Protein AF-0000000065851027 (afdb_homodimer)

Organism: Bacillus subtilis (strain 168) (NCBI:txid224308)

Sequence (606 aa):
MKRARIIYNPTSGREIFKKHLAQVLQKFEQAGYETSTHATTCAGDATHAAKEAALREFDLIIAAGGDGTINEVVNGLAPLDNRPTLGVIPVGTTNDFARALGIPREDILKAADTVINGVARPIDIGQVNGQYFINIAGGGRLTELTYDVPSKLKTMLGQLAYYLKGMEMLPSLRPTEVEIEYDGKLFQGEIMLFLVTLTNSVGGFEKLAPDSSLNDGMFDLMILKKANLAEFIRVATMALRGEHINDQHIIYTKANRVKVNVSEKMQLNLDGEYGGMLPGEFVNLYRHIHVVMPKEKAEQLDDMKRARIIYNPTSGREIFKKHLAQVLQKFEQAGYETSTHATTCAGDATHAAKEAALREFDLIIAAGGDGTINEVVNGLAPLDNRPTLGVIPVGTTNDFARALGIPREDILKAADTVINGVARPIDIGQVNGQYFINIAGGGRLTELTYDVPSKLKTMLGQLAYYLKGMEMLPSLRPTEVEIEYDGKLFQGEIMLFLVTLTNSVGGFEKLAPDSSLNDGMFDLMILKKANLAEFIRVATMALRGEHINDQHIIYTKANRVKVNVSEKMQLNLDGEYGGMLPGEFVNLYRHIHVVMPKEKAEQLDD

Secondary structure (DSSP, 8-state):
-EEEEEEE-TTGGGGHHHHHHHHHHHHHHHTTEEEEEEE--STTHHHHHHHHHHHTT-SEEEEEESHHHHHHHHHHHTT-SS--EEEEEE-SSS-HHHHHHT--SS-HHHHHHHHHHSEEEEEEEEEETTEEESSEEEEEEEEPPPTTS-HHHHHHHHHHHHHSTT-EEESS---EEEEEEETTEEEEEEEEEEEEESSS-BTTBSSSSTT--TTSS-EEEEEEE---HHHHHHHHHHHHTT-GGGSTTEEEEEESEEEEEESS--EEEETTEEEEES-EEEEEEEEEEEEEE-HHHHHHHH-/-EEEEEEE-TTGGGGHHHHHHHHHHHHHHHTTEEEEEEE--STTHHHHHHHHHHHTT-SEEEEEESHHHHHHHHHHHTT-SS--EEEEEE-SSS-HHHHHHT--SS-HHHHHHHHHHSEEEEEEEEEETTEEESSEEEEEEEEPPPTTS-HHHHHHHHHHHHHSTT-EEESS---EEEEEEETTEEEEEEEEEEEEESSS-BTTBSSSSTT--TTSS-EEEEEEE---HHHHHHHHHHHHTT-GGGSTTEEEEEESEEEEEESS--EEEETTEEEEES-EEEEEEEEEEEEEE-HHHHHHHH-

pLDDT: mean 91.32, std 9.29, range [58.31, 98.94]

Solvent-accessible surface area (backbone atoms only — not comparable to full-atom values): 30410 Å² total; per-residue (Å²): 122,52,35,32,38,38,40,28,45,58,70,33,53,82,31,48,59,50,76,42,41,53,60,52,52,47,54,41,39,76,73,49,33,50,46,29,68,43,68,49,85,55,91,64,37,42,16,54,51,36,33,51,41,35,75,69,62,36,53,31,41,31,35,31,18,26,51,62,48,42,43,29,30,46,54,24,36,66,84,45,90,71,61,45,39,34,28,59,31,47,38,36,86,72,32,32,64,40,55,63,42,59,42,54,65,89,36,62,68,58,11,49,46,32,48,73,68,34,40,72,44,56,25,38,36,36,35,40,84,92,40,60,32,67,37,35,34,33,38,42,49,41,59,51,75,65,89,90,52,60,68,69,55,53,49,50,50,48,38,42,44,59,35,30,31,62,45,44,69,28,81,58,84,64,59,42,53,34,38,38,36,40,75,90,40,75,47,75,47,47,25,28,34,38,38,41,25,36,36,26,32,51,62,75,36,63,35,77,33,78,81,46,44,54,56,74,40,42,27,42,36,36,34,35,36,57,58,54,70,69,54,44,52,51,45,54,56,28,34,79,71,47,56,29,69,76,38,92,51,37,49,63,48,71,29,40,40,39,36,40,38,55,83,57,93,41,42,26,20,37,53,40,32,75,60,52,62,59,58,43,49,38,37,44,38,57,48,66,46,37,36,40,22,31,59,72,47,50,54,60,71,74,103,122,52,35,32,39,37,40,30,46,57,70,33,54,83,31,48,59,50,77,42,40,55,60,53,50,48,54,41,40,75,72,49,31,50,44,28,68,45,69,47,86,55,91,63,37,42,16,53,52,35,32,51,41,34,74,68,61,35,53,31,39,30,34,32,18,25,52,61,48,42,46,30,29,46,55,25,37,67,82,46,89,71,60,44,39,34,28,59,32,44,39,35,87,72,32,33,64,40,54,62,43,59,41,53,66,89,37,64,68,59,11,48,47,31,50,74,68,33,40,72,44,54,24,38,37,37,35,41,86,93,41,61,33,66,37,35,35,34,37,43,48,42,58,50,75,66,88,89,53,60,67,68,56,52,49,50,51,48,39,42,43,60,34,30,31,64,43,44,69,28,80,60,83,64,58,42,55,35,40,38,36,40,75,92,40,76,47,76,47,48,26,29,32,39,37,41,24,34,35,27,33,51,62,75,36,62,37,78,33,79,81,48,43,54,55,74,41,44,26,42,35,38,36,35,35,55,59,56,71,70,55,43,52,51,44,55,57,28,33,78,72,48,56,30,69,76,38,90,50,36,47,64,49,72,30,42,41,39,34,39,39,56,82,58,94,39,43,26,20,38,51,41,32,76,61,51,62,57,57,43,51,37,36,44,40,57,48,67,46,37,36,40,22,30,60,72,46,48,55,61,70,72,104

Nearest PDB structures (foldseek):
  2qv7-assembly1_A  TM=9.391E-01  e=1.183E-43  unclassified
  2qvl-assembly1_A  TM=9.507E-01  e=3.042E-42  unclassified
  4wer-assembly1_A-2  TM=8.930E-01  e=8.848E-32  Enterococcus faecalis V583
  3t5p-assembly2_L  TM=8.588E-01  e=1.394E-31  Bacillus anthracis str. Sterne
  3t5p-assembly2_B  TM=8.533E-01  e=3.940E-31  Bacillus anthracis str. Sterne

InterPro domains:
  IPR001206 Diacylglycerol kinase, catalytic domain [PF00781] (4-128)
  IPR001206 Diacylglycerol kinase, catalytic domain [PS50146] (1-132)
  IPR001206 Diacylglycerol kinase, catalytic domain [SM00046] (3-131)
  IPR005218 Diacylglycerol/lipid kinase [TIGR00147] (1-295)
  IPR016064 NAD kinase/diacylglycerol kinase-like domain superfamily [SSF111331] (1-296)
  IPR017438 Inorganic polyphosphate/ATP-NAD kinase, N-terminal [G3DSA:3.40.50.10330] (6-125)
  IPR045540 YegS/DAGK, C-terminal domain [PF19279] (152-282)
  IPR050187 Lipid Phosphate Formation and Regulation [PTHR12358] (2-279)

Structure (mmCIF, N/CA/C/O backbone):
data_AF-0000000065851027-model_v1
#
loop_
_entity.id
_entity.type
_entity.pdbx_description
1 polymer 'Diacylglycerol kinase'
#
loop_
_atom_site.group_PDB
_atom_site.id
_atom_site.type_symbol
_atom_site.label_atom_id
_atom_site.label_alt_id
_atom_site.label_comp_id
_atom_site.label_asym_id
_atom_site.label_entity_id
_atom_site.label_seq_id
_atom_site.pdbx_PDB_ins_code
_atom_site.Cartn_x
_atom_site.Cartn_y
_atom_site.Cartn_z
_atom_site.occupancy
_atom_site.B_iso_or_equiv
_atom_site.auth_seq_id
_atom_site.auth_comp_id
_atom_site.auth_asym_id
_atom_site.auth_atom_id
_atom_site.pdbx_PDB_model_num
ATOM 1 N N . MET A 1 1 ? -6.75 -6.824 13.742 1 82.62 1 MET A N 1
ATOM 2 C CA . MET A 1 1 ? -6.941 -6.773 12.297 1 82.62 1 MET A CA 1
ATOM 3 C C . MET A 1 1 ? -6.129 -7.867 11.602 1 82.62 1 MET A C 1
ATOM 5 O O . MET A 1 1 ? -5.055 -8.242 12.078 1 82.62 1 MET A O 1
ATOM 9 N N . LYS A 1 2 ? -6.727 -8.594 10.633 1 95.69 2 LYS A N 1
ATOM 10 C CA . LYS A 1 2 ? -6 -9.547 9.797 1 95.69 2 LYS A CA 1
ATOM 11 C C . LYS A 1 2 ? -4.914 -8.852 8.984 1 95.69 2 LYS A C 1
ATOM 13 O O . LYS A 1 2 ? -5.102 -7.719 8.531 1 95.69 2 LYS A O 1
ATOM 18 N N . ARG A 1 3 ? -3.791 -9.508 8.906 1 97.75 3 ARG A N 1
ATOM 19 C CA . ARG A 1 3 ? -2.668 -8.938 8.172 1 97.75 3 ARG A CA 1
ATOM 20 C C . ARG A 1 3 ? -2.488 -9.625 6.824 1 97.75 3 ARG A C 1
ATOM 22 O O . ARG A 1 3 ? -2.426 -10.859 6.75 1 97.75 3 ARG A O 1
ATOM 29 N N . ALA A 1 4 ? -2.43 -8.797 5.797 1 98.75 4 ALA A N 1
ATOM 30 C CA . ALA A 1 4 ? -2.211 -9.297 4.441 1 98.75 4 ALA A CA 1
ATOM 31 C C . ALA A 1 4 ? -0.925 -8.727 3.848 1 98.75 4 ALA A C 1
ATOM 33 O O . ALA A 1 4 ? -0.511 -7.621 4.195 1 98.75 4 ALA A O 1
ATOM 34 N N . ARG A 1 5 ? -0.288 -9.5 2.998 1 98.88 5 ARG A N 1
ATOM 35 C CA . ARG A 1 5 ? 0.915 -9.078 2.285 1 98.88 5 ARG A CA 1
ATOM 36 C C . ARG A 1 5 ? 0.783 -9.344 0.789 1 98.88 5 ARG A C 1
ATOM 38 O O . ARG A 1 5 ? 0.63 -10.484 0.362 1 98.88 5 ARG A O 1
ATOM 45 N N . ILE A 1 6 ? 0.804 -8.266 0.034 1 98.88 6 ILE A N 1
ATOM 46 C CA . ILE A 1 6 ? 0.765 -8.391 -1.418 1 98.88 6 ILE A CA 1
ATOM 47 C C . ILE A 1 6 ? 2.188 -8.445 -1.971 1 98.88 6 ILE A C 1
ATOM 49 O O . ILE A 1 6 ? 2.959 -7.496 -1.803 1 98.88 6 ILE A O 1
ATOM 53 N N . ILE A 1 7 ? 2.514 -9.523 -2.562 1 98.88 7 ILE A N 1
ATOM 54 C CA . ILE A 1 7 ? 3.766 -9.68 -3.293 1 98.88 7 ILE A CA 1
ATOM 55 C C . ILE A 1 7 ? 3.5 -9.594 -4.797 1 98.88 7 ILE A C 1
ATOM 57 O O . ILE A 1 7 ? 2.797 -10.43 -5.359 1 98.88 7 ILE A O 1
ATOM 61 N N . TYR A 1 8 ? 4.047 -8.555 -5.43 1 98.56 8 TYR A N 1
ATOM 62 C CA . TYR A 1 8 ? 3.646 -8.352 -6.82 1 98.56 8 TYR A CA 1
ATOM 63 C C . TYR A 1 8 ? 4.859 -8.062 -7.699 1 98.56 8 TYR A C 1
ATOM 65 O O . TYR A 1 8 ? 5.859 -7.52 -7.227 1 98.56 8 TYR A O 1
ATOM 73 N N . ASN A 1 9 ? 4.781 -8.523 -8.891 1 96.94 9 ASN A N 1
ATOM 74 C CA . ASN A 1 9 ? 5.75 -8.195 -9.93 1 96.94 9 ASN A CA 1
ATOM 75 C C . ASN A 1 9 ? 5.418 -6.871 -10.609 1 96.94 9 ASN A C 1
ATOM 77 O O . ASN A 1 9 ? 4.469 -6.789 -11.391 1 96.94 9 ASN A O 1
ATOM 81 N N . PRO A 1 10 ? 6.266 -5.844 -10.398 1 95.56 10 PRO A N 1
ATOM 82 C CA . PRO A 1 10 ? 5.91 -4.504 -10.867 1 95.56 10 PRO A CA 1
ATOM 83 C C . PRO A 1 10 ? 5.969 -4.383 -12.391 1 95.56 10 PRO A C 1
ATOM 85 O O . PRO A 1 10 ? 5.434 -3.43 -12.961 1 95.56 10 PRO A O 1
ATOM 88 N N . THR A 1 11 ? 6.617 -5.301 -13.055 1 92.5 11 THR A N 1
ATOM 89 C CA . THR A 1 11 ? 6.777 -5.188 -14.5 1 92.5 11 THR A CA 1
ATOM 90 C C . THR A 1 11 ? 5.766 -6.07 -15.227 1 92.5 11 THR A C 1
ATOM 92 O O . THR A 1 11 ? 5.641 -6.004 -16.453 1 92.5 11 THR A O 1
ATOM 95 N N . SER A 1 12 ? 5.082 -6.816 -14.531 1 90 12 SER A N 1
ATOM 96 C CA . SER A 1 12 ? 4.113 -7.715 -15.148 1 90 12 SER A CA 1
ATOM 97 C C . SER A 1 12 ? 2.959 -6.941 -15.781 1 90 12 SER A C 1
ATOM 99 O O . SER A 1 12 ? 2.518 -5.926 -15.234 1 90 12 SER A O 1
ATOM 101 N N . GLY A 1 13 ? 2.506 -7.473 -16.953 1 87.44 13 GLY A N 1
ATOM 102 C CA . GLY A 1 13 ? 1.335 -6.91 -17.594 1 87.44 13 GLY A CA 1
ATOM 103 C C . GLY A 1 13 ? 1.462 -5.426 -17.875 1 87.44 13 GLY A C 1
ATOM 104 O O . GLY A 1 13 ? 0.548 -4.652 -17.578 1 87.44 13 GLY A O 1
ATOM 105 N N . ARG A 1 14 ? 2.553 -4.945 -18.312 1 88.38 14 ARG A N 1
ATOM 106 C CA . ARG A 1 14 ? 2.822 -3.551 -18.641 1 88.38 14 ARG A CA 1
ATOM 107 C C . ARG A 1 14 ? 2.605 -2.65 -17.438 1 88.38 14 ARG A C 1
ATOM 109 O O . ARG A 1 14 ? 1.941 -1.616 -17.531 1 88.38 14 ARG A O 1
ATOM 116 N N . GLU A 1 15 ? 2.906 -3.143 -16.234 1 89.88 15 GLU A N 1
ATOM 117 C CA . GLU A 1 15 ? 2.914 -2.406 -14.969 1 89.88 15 GLU A CA 1
ATOM 118 C C . GLU A 1 15 ? 1.502 -2.002 -14.555 1 89.88 15 GLU A C 1
ATOM 120 O O . GLU A 1 15 ? 1.317 -1.025 -13.828 1 89.88 15 GLU A O 1
ATOM 125 N N . ILE A 1 16 ? 0.591 -2.721 -15.008 1 93.56 16 ILE A N 1
ATOM 126 C CA . ILE A 1 16 ? -0.8 -2.324 -14.812 1 93.56 16 ILE A CA 1
ATOM 127 C C . ILE A 1 16 ? -1.176 -2.459 -13.344 1 93.56 16 ILE A C 1
ATOM 129 O O . ILE A 1 16 ? -2.023 -1.715 -12.844 1 93.56 16 ILE A O 1
ATOM 133 N N . PHE A 1 17 ? -0.591 -3.316 -12.641 1 96.38 17 PHE A N 1
ATOM 134 C CA . PHE A 1 17 ? -0.942 -3.523 -11.242 1 96.38 17 PHE A CA 1
ATOM 135 C C . PHE A 1 17 ? -0.586 -2.297 -10.406 1 96.38 17 PHE A C 1
ATOM 137 O O . PHE A 1 17 ? -1.344 -1.903 -9.516 1 96.38 17 PHE A O 1
ATOM 144 N N . LYS A 1 18 ? 0.531 -1.69 -10.68 1 95.25 18 LYS A N 1
ATOM 145 C CA . LYS A 1 18 ? 0.956 -0.494 -9.961 1 95.25 18 LYS A CA 1
ATOM 146 C C . LYS A 1 18 ? -0.095 0.608 -10.055 1 95.25 18 LYS A C 1
ATOM 148 O O . LYS A 1 18 ? -0.346 1.321 -9.078 1 95.25 18 LYS A O 1
ATOM 153 N N . LYS A 1 19 ? -0.671 0.677 -11.172 1 94.25 19 LYS A N 1
ATOM 154 C CA . LYS A 1 19 ? -1.662 1.719 -11.43 1 94.25 19 LYS A CA 1
ATOM 155 C C . LYS A 1 19 ? -2.93 1.483 -10.609 1 94.25 19 LYS A C 1
ATOM 157 O O . LYS A 1 19 ? -3.676 2.424 -10.328 1 94.25 19 LYS A O 1
ATOM 162 N N . HIS A 1 20 ? -3.158 0.229 -10.227 1 97 20 HIS A N 1
ATOM 163 C CA . HIS A 1 20 ? -4.375 -0.119 -9.508 1 97 20 HIS A CA 1
ATOM 164 C C . HIS A 1 20 ? -4.09 -0.354 -8.023 1 97 20 HIS A C 1
ATOM 166 O O . HIS A 1 20 ? -5 -0.668 -7.258 1 97 20 HIS A O 1
ATOM 172 N N . LEU A 1 21 ? -2.867 -0.192 -7.648 1 98.12 21 LEU A N 1
ATOM 173 C CA . LEU A 1 21 ? -2.445 -0.591 -6.309 1 98.12 21 LEU A CA 1
ATOM 174 C C . LEU A 1 21 ? -3.227 0.168 -5.242 1 98.12 21 LEU A C 1
ATOM 176 O O . LEU A 1 21 ? -3.678 -0.423 -4.258 1 98.12 21 LEU A O 1
ATOM 180 N N . ALA A 1 22 ? -3.432 1.491 -5.41 1 97.56 22 ALA A N 1
ATOM 181 C CA . ALA A 1 22 ? -4.152 2.297 -4.43 1 97.56 22 ALA A CA 1
ATOM 182 C C . ALA A 1 22 ? -5.57 1.777 -4.227 1 97.56 22 ALA A C 1
ATOM 184 O O . ALA A 1 22 ? -6.035 1.643 -3.094 1 97.56 22 ALA A O 1
ATOM 185 N N . GLN A 1 23 ? -6.227 1.476 -5.32 1 97.69 23 GLN A N 1
ATOM 186 C CA . GLN A 1 23 ? -7.594 0.97 -5.258 1 97.69 23 GLN A CA 1
ATOM 187 C C . GLN A 1 23 ? -7.645 -0.402 -4.59 1 97.69 23 GLN A C 1
ATOM 189 O O . GLN A 1 23 ? -8.547 -0.681 -3.799 1 97.69 23 GLN A O 1
ATOM 194 N N . VAL A 1 24 ? -6.695 -1.241 -4.93 1 98.62 24 VAL A N 1
ATOM 195 C CA . VAL A 1 24 ? -6.629 -2.576 -4.348 1 98.62 24 VAL A CA 1
ATOM 196 C C . VAL A 1 24 ? -6.449 -2.473 -2.834 1 98.62 24 VAL A C 1
ATOM 198 O O . VAL A 1 24 ? -7.168 -3.125 -2.072 1 98.62 24 VAL A O 1
ATOM 201 N N . LEU A 1 25 ? -5.52 -1.593 -2.393 1 98.69 25 LEU A N 1
ATOM 202 C CA . LEU A 1 25 ? -5.254 -1.431 -0.966 1 98.69 25 LEU A CA 1
ATOM 203 C C . LEU A 1 25 ? -6.477 -0.877 -0.245 1 98.69 25 LEU A C 1
ATOM 205 O O . LEU A 1 25 ? -6.77 -1.272 0.887 1 98.69 25 LEU A O 1
ATOM 209 N N . GLN A 1 26 ? -7.195 0.031 -0.848 1 97.88 26 GLN A N 1
ATOM 210 C CA . GLN A 1 26 ? -8.414 0.575 -0.26 1 97.88 26 GLN A CA 1
ATOM 211 C C . GLN A 1 26 ? -9.461 -0.517 -0.057 1 97.88 26 GLN A C 1
ATOM 213 O O . GLN A 1 26 ? -10.109 -0.575 0.991 1 97.88 26 GLN A O 1
ATOM 218 N N . LYS A 1 27 ? -9.648 -1.395 -1.044 1 98.19 27 LYS A N 1
ATOM 219 C CA . LYS A 1 27 ? -10.602 -2.492 -0.939 1 98.19 27 LYS A CA 1
ATOM 220 C C . LYS A 1 27 ? -10.258 -3.408 0.232 1 98.19 27 LYS A C 1
ATOM 222 O O . LYS A 1 27 ? -11.141 -3.785 1.009 1 98.19 27 LYS A O 1
ATOM 227 N N . PHE A 1 28 ? -8.992 -3.754 0.345 1 98.62 28 PHE A N 1
ATOM 228 C CA . PHE A 1 28 ? -8.586 -4.645 1.426 1 98.62 28 PHE A CA 1
ATOM 229 C C . PHE A 1 28 ? -8.773 -3.973 2.781 1 98.62 28 PHE A C 1
ATOM 231 O O . PHE A 1 28 ? -9.195 -4.613 3.744 1 98.62 28 PHE A O 1
ATOM 238 N N . GLU A 1 29 ? -8.453 -2.631 2.881 1 97.75 29 GLU A N 1
ATOM 239 C CA . GLU A 1 29 ? -8.656 -1.883 4.117 1 97.75 29 GLU A CA 1
ATOM 240 C C . GLU A 1 29 ? -10.117 -1.9 4.539 1 97.75 29 GLU A C 1
ATOM 242 O O . GLU A 1 29 ? -10.43 -2.139 5.707 1 97.75 29 GLU A O 1
ATOM 247 N N . GLN A 1 30 ? -10.969 -1.676 3.615 1 96.44 30 GLN A N 1
ATOM 248 C CA . GLN A 1 30 ? -12.406 -1.65 3.877 1 96.44 30 GLN A CA 1
ATOM 249 C C . GLN A 1 30 ? -12.914 -3.027 4.297 1 96.44 30 GLN A C 1
ATOM 251 O O . GLN A 1 30 ? -13.891 -3.133 5.039 1 96.44 30 GLN A O 1
ATOM 256 N N . ALA A 1 31 ? -12.242 -4.047 3.848 1 97.69 31 ALA A N 1
ATOM 257 C CA . ALA A 1 31 ? -12.625 -5.418 4.172 1 97.69 31 ALA A CA 1
ATOM 258 C C . ALA A 1 31 ? -12.023 -5.848 5.512 1 97.69 31 ALA A C 1
ATOM 260 O O . ALA A 1 31 ? -12.234 -6.984 5.953 1 97.69 31 ALA A O 1
ATOM 261 N N . GLY A 1 32 ? -11.227 -4.957 6.137 1 96.69 32 GLY A N 1
ATOM 262 C CA . GLY A 1 32 ? -10.742 -5.23 7.48 1 96.69 32 GLY A CA 1
ATOM 263 C C . GLY A 1 32 ? -9.32 -5.762 7.5 1 96.69 32 GLY A C 1
ATOM 264 O O . GLY A 1 32 ? -8.859 -6.281 8.523 1 96.69 32 GLY A O 1
ATOM 265 N N . TYR A 1 33 ? -8.555 -5.648 6.402 1 97.94 33 TYR A N 1
ATOM 266 C CA . TYR A 1 33 ? -7.168 -6.094 6.352 1 97.94 33 TYR A CA 1
ATOM 267 C C . TYR A 1 33 ? -6.211 -4.918 6.516 1 97.94 33 TYR A C 1
ATOM 269 O O . TYR A 1 33 ? -6.441 -3.838 5.965 1 97.94 33 TYR A O 1
ATOM 277 N N . GLU A 1 34 ? -5.23 -5.109 7.348 1 97.88 34 GLU A N 1
ATOM 278 C CA . GLU A 1 34 ? -4.023 -4.293 7.254 1 97.88 34 GLU A CA 1
ATOM 279 C C . GLU A 1 34 ? -3.053 -4.867 6.223 1 97.88 34 GLU A C 1
ATOM 281 O O . GLU A 1 34 ? -2.447 -5.914 6.453 1 97.88 34 GLU A O 1
ATOM 286 N N . THR A 1 35 ? -2.906 -4.129 5.145 1 98.62 35 THR A N 1
ATOM 287 C CA . THR A 1 35 ? -2.207 -4.719 4.008 1 98.62 35 THR A CA 1
ATOM 288 C C . THR A 1 35 ? -0.918 -3.957 3.711 1 98.62 35 THR A C 1
ATOM 290 O O . THR A 1 35 ? -0.915 -2.725 3.672 1 98.62 35 THR A O 1
ATOM 293 N N . SER A 1 36 ? 0.157 -4.695 3.576 1 98.56 36 SER A N 1
ATOM 294 C CA . SER A 1 36 ? 1.436 -4.168 3.109 1 98.56 36 SER A CA 1
ATOM 295 C C . SER A 1 36 ? 1.855 -4.816 1.796 1 98.56 36 SER A C 1
ATOM 297 O O . SER A 1 36 ? 1.206 -5.75 1.323 1 98.56 36 SER A O 1
ATOM 299 N N . THR A 1 37 ? 2.926 -4.25 1.17 1 98.62 37 THR A N 1
ATOM 300 C CA . THR A 1 37 ? 3.289 -4.742 -0.154 1 98.62 37 THR A CA 1
ATOM 301 C C . THR A 1 37 ? 4.789 -5.02 -0.234 1 98.62 37 THR A C 1
ATOM 303 O O . THR A 1 37 ? 5.566 -4.496 0.567 1 98.62 37 THR A O 1
ATOM 306 N N . HIS A 1 38 ? 5.137 -5.914 -1.137 1 98.5 38 HIS A N 1
ATOM 307 C CA . HIS A 1 38 ? 6.5 -6.188 -1.579 1 98.5 38 HIS A CA 1
ATOM 308 C C . HIS A 1 38 ? 6.582 -6.258 -3.1 1 98.5 38 HIS A C 1
ATOM 310 O O . HIS A 1 38 ? 6.039 -7.184 -3.711 1 98.5 38 HIS A O 1
ATOM 316 N N . ALA A 1 39 ? 7.254 -5.297 -3.725 1 98.12 39 ALA A N 1
ATOM 317 C CA . ALA A 1 39 ? 7.523 -5.328 -5.16 1 98.12 39 ALA A CA 1
ATOM 318 C C . ALA A 1 39 ? 8.789 -6.125 -5.461 1 98.12 39 ALA A C 1
ATOM 320 O O . ALA A 1 39 ? 9.875 -5.781 -4.992 1 98.12 39 ALA A O 1
ATOM 321 N N . THR A 1 40 ? 8.602 -7.109 -6.242 1 97.88 40 THR A N 1
ATOM 322 C CA . THR A 1 40 ? 9.766 -7.945 -6.535 1 97.88 40 THR A CA 1
ATOM 323 C C . THR A 1 40 ? 10.805 -7.172 -7.34 1 97.88 40 THR A C 1
ATOM 325 O O . THR A 1 40 ? 10.461 -6.25 -8.086 1 97.88 40 THR A O 1
ATOM 328 N N . THR A 1 41 ? 12.039 -7.648 -7.223 1 95.56 41 THR A N 1
ATOM 329 C CA . THR A 1 41 ? 13.117 -6.902 -7.859 1 95.56 41 THR A CA 1
ATOM 330 C C . THR A 1 41 ? 13.914 -7.797 -8.805 1 95.56 41 THR A C 1
ATOM 332 O O . THR A 1 41 ? 14.672 -7.309 -9.641 1 95.56 41 THR A O 1
ATOM 335 N N . CYS A 1 42 ? 13.828 -9.109 -8.609 1 94.75 42 CYS A N 1
ATOM 336 C CA . CYS A 1 42 ? 14.562 -10.07 -9.43 1 94.75 42 CYS A CA 1
ATOM 337 C C . CYS A 1 42 ? 13.945 -11.461 -9.32 1 94.75 42 CYS A C 1
ATOM 339 O O . CYS A 1 42 ? 13.008 -11.672 -8.555 1 94.75 42 CYS A O 1
ATOM 341 N N . ALA A 1 43 ? 14.477 -12.375 -10.164 1 93 43 ALA A N 1
ATOM 342 C CA . ALA A 1 43 ? 14.016 -13.766 -10.117 1 93 43 ALA A CA 1
ATOM 343 C C . ALA A 1 43 ? 14.258 -14.375 -8.734 1 93 43 ALA A C 1
ATOM 345 O O . ALA A 1 43 ? 15.328 -14.18 -8.148 1 93 43 ALA A O 1
ATOM 346 N N . GLY A 1 44 ? 13.266 -15.055 -8.227 1 95.88 44 GLY A N 1
ATOM 347 C CA . GLY A 1 44 ? 13.391 -15.711 -6.934 1 95.88 44 GLY A CA 1
ATOM 348 C C . GLY A 1 44 ? 12.977 -14.828 -5.77 1 95.88 44 GLY A C 1
ATOM 349 O O . GLY A 1 44 ? 12.781 -15.32 -4.652 1 95.88 44 GLY A O 1
ATOM 350 N N . ASP A 1 45 ? 12.789 -13.57 -6.012 1 98.12 45 ASP A N 1
ATOM 351 C CA . ASP A 1 45 ? 12.469 -12.617 -4.953 1 98.12 45 ASP A CA 1
ATOM 352 C C . ASP A 1 45 ? 11.102 -12.914 -4.344 1 98.12 45 ASP A C 1
ATOM 354 O O . ASP A 1 45 ? 10.922 -12.805 -3.129 1 98.12 45 ASP A O 1
ATOM 358 N N . ALA A 1 46 ? 10.188 -13.289 -5.109 1 98.5 46 ALA A N 1
ATOM 359 C CA . ALA A 1 46 ? 8.852 -13.594 -4.605 1 98.5 46 ALA A CA 1
ATOM 360 C C . ALA A 1 46 ? 8.875 -14.805 -3.68 1 98.5 46 ALA A C 1
ATOM 362 O O . ALA A 1 46 ? 8.109 -14.867 -2.715 1 98.5 46 ALA A O 1
ATOM 363 N N . THR A 1 47 ? 9.734 -15.742 -3.961 1 98.56 47 THR A N 1
ATOM 364 C CA . THR A 1 47 ? 9.891 -16.906 -3.102 1 98.56 47 THR A CA 1
ATOM 365 C C . THR A 1 47 ? 10.344 -16.5 -1.703 1 98.56 47 THR A C 1
ATOM 367 O O . THR A 1 47 ? 9.75 -16.906 -0.706 1 98.56 47 THR A O 1
ATOM 370 N N . HIS A 1 48 ? 11.359 -15.703 -1.714 1 98.56 48 HIS A N 1
ATOM 371 C CA . HIS A 1 48 ? 11.906 -15.242 -0.444 1 98.56 48 HIS A CA 1
ATOM 372 C C . HIS A 1 48 ? 10.891 -14.398 0.32 1 98.56 48 HIS A C 1
ATOM 374 O O . HIS A 1 48 ? 10.703 -14.586 1.523 1 98.56 48 HIS A O 1
ATOM 380 N N . ALA A 1 49 ? 10.258 -13.516 -0.352 1 98.56 49 ALA A N 1
ATOM 381 C CA . ALA A 1 49 ? 9.273 -12.625 0.265 1 98.56 49 ALA A CA 1
ATOM 382 C C . ALA A 1 49 ? 8.117 -13.422 0.859 1 98.56 49 ALA A C 1
ATOM 384 O O . ALA A 1 49 ? 7.641 -13.109 1.953 1 98.56 49 ALA A O 1
ATOM 385 N N . ALA A 1 50 ? 7.707 -14.391 0.156 1 98.88 50 ALA A N 1
ATOM 386 C CA . ALA A 1 50 ? 6.598 -15.219 0.631 1 98.88 50 ALA A CA 1
ATOM 387 C C . ALA A 1 50 ? 6.984 -15.984 1.893 1 98.88 50 ALA A C 1
ATOM 389 O O . ALA A 1 50 ? 6.223 -16.031 2.859 1 98.88 50 ALA A O 1
ATOM 390 N N . LYS A 1 51 ? 8.109 -16.594 1.85 1 98.75 51 LYS A N 1
ATOM 391 C CA . LYS A 1 51 ? 8.602 -17.312 3.018 1 98.75 51 LYS A CA 1
ATOM 392 C C . LYS A 1 51 ? 8.688 -16.406 4.238 1 98.75 51 LYS A C 1
ATOM 394 O O . LYS A 1 51 ? 8.211 -16.75 5.316 1 98.75 51 LYS A O 1
ATOM 399 N N . GLU A 1 52 ? 9.281 -15.242 4.039 1 98.12 52 GLU A N 1
ATOM 400 C CA . GLU A 1 52 ? 9.43 -14.289 5.133 1 98.12 52 GLU A CA 1
ATOM 401 C C . GLU A 1 52 ? 8.07 -13.859 5.676 1 98.12 52 GLU A C 1
ATOM 403 O O . GLU A 1 52 ? 7.891 -13.75 6.891 1 98.12 52 GLU A O 1
ATOM 408 N N . ALA A 1 53 ? 7.184 -13.555 4.797 1 98.31 53 ALA A N 1
ATOM 409 C CA . ALA A 1 53 ? 5.852 -13.141 5.223 1 98.31 53 ALA A CA 1
ATOM 410 C C . ALA A 1 53 ? 5.172 -14.234 6.043 1 98.31 53 ALA A C 1
ATOM 412 O O . ALA A 1 53 ? 4.516 -13.945 7.047 1 98.31 53 ALA A O 1
ATOM 413 N N . ALA A 1 54 ? 5.312 -15.438 5.602 1 98.62 54 ALA A N 1
ATOM 414 C CA . ALA A 1 54 ? 4.73 -16.562 6.34 1 98.62 54 ALA A CA 1
ATOM 415 C C . ALA A 1 54 ? 5.348 -16.672 7.73 1 98.62 54 ALA A C 1
ATOM 417 O O . ALA A 1 54 ? 4.637 -16.875 8.719 1 98.62 54 ALA A O 1
ATOM 418 N N . LEU A 1 55 ? 6.625 -16.516 7.797 1 98 55 LEU A N 1
ATOM 419 C CA . LEU A 1 55 ? 7.328 -16.609 9.07 1 98 55 LEU A CA 1
ATOM 420 C C . LEU A 1 55 ? 6.914 -15.477 10 1 98 55 LEU A C 1
ATOM 422 O O . LEU A 1 55 ? 6.93 -15.633 11.227 1 98 55 LEU A O 1
ATOM 426 N N . ARG A 1 56 ? 6.516 -14.375 9.391 1 96.88 56 ARG A N 1
ATOM 427 C CA . ARG A 1 56 ? 6.043 -13.227 10.164 1 96.88 56 ARG A CA 1
ATOM 428 C C . ARG A 1 56 ? 4.555 -13.344 10.461 1 96.88 56 ARG A C 1
ATOM 430 O O . ARG A 1 56 ? 3.932 -12.391 10.93 1 96.88 56 ARG A O 1
ATOM 437 N N . GLU A 1 57 ? 3.943 -14.461 10.047 1 97.06 57 GLU A N 1
ATOM 438 C CA . GLU A 1 57 ? 2.613 -14.891 10.453 1 97.06 57 GLU A CA 1
ATOM 439 C C . GLU A 1 57 ? 1.529 -14.016 9.836 1 97.06 57 GLU A C 1
ATOM 441 O O . GLU A 1 57 ? 0.544 -13.68 10.5 1 97.06 57 GLU A O 1
ATOM 446 N N . PHE A 1 58 ? 1.76 -13.539 8.672 1 98.38 58 PHE A N 1
ATOM 447 C CA . PHE A 1 58 ? 0.656 -12.938 7.934 1 98.38 58 PHE A CA 1
ATOM 448 C C . PHE A 1 58 ? -0.48 -13.938 7.754 1 98.38 58 PHE A C 1
ATOM 450 O O . PHE A 1 58 ? -0.238 -15.133 7.578 1 98.38 58 PHE A O 1
ATOM 457 N N . ASP A 1 59 ? -1.715 -13.453 7.777 1 98.38 59 ASP A N 1
ATOM 458 C CA . ASP A 1 59 ? -2.893 -14.297 7.613 1 98.38 59 ASP A CA 1
ATOM 459 C C . ASP A 1 59 ? -3.115 -14.648 6.145 1 98.38 59 ASP A C 1
ATOM 461 O O . ASP A 1 59 ? -3.607 -15.734 5.824 1 98.38 59 ASP A O 1
ATOM 465 N N . LEU A 1 60 ? -2.803 -13.695 5.34 1 98.75 60 LEU A N 1
ATOM 466 C CA . LEU A 1 60 ? -3.109 -13.773 3.916 1 98.75 60 LEU A CA 1
ATOM 467 C C . LEU A 1 60 ? -1.936 -13.273 3.08 1 98.75 60 LEU A C 1
ATOM 469 O O . LEU A 1 60 ? -1.437 -12.172 3.301 1 98.75 60 LEU A O 1
ATOM 473 N N . ILE A 1 61 ? -1.439 -14.094 2.158 1 98.94 61 ILE A N 1
ATOM 474 C CA . ILE A 1 61 ? -0.428 -13.688 1.187 1 98.94 61 ILE A CA 1
ATOM 475 C C . ILE A 1 61 ? -1.042 -13.648 -0.211 1 98.94 61 ILE A C 1
ATOM 477 O O . ILE A 1 61 ? -1.674 -14.609 -0.646 1 98.94 61 ILE A O 1
ATOM 481 N N . ILE A 1 62 ? -0.938 -12.531 -0.888 1 98.94 62 ILE A N 1
ATOM 482 C CA . ILE A 1 62 ? -1.507 -12.352 -2.221 1 98.94 62 ILE A CA 1
ATOM 483 C C . ILE A 1 62 ? -0.387 -12.289 -3.256 1 98.94 62 ILE A C 1
ATOM 485 O O . ILE A 1 62 ? 0.504 -11.438 -3.16 1 98.94 62 ILE A O 1
ATOM 489 N N . ALA A 1 63 ? -0.397 -13.164 -4.199 1 98.81 63 ALA A N 1
ATOM 490 C CA . ALA A 1 63 ? 0.503 -13.102 -5.348 1 98.81 63 ALA A CA 1
ATOM 491 C C . ALA A 1 63 ? -0.138 -12.344 -6.508 1 98.81 63 ALA A C 1
ATOM 493 O O . ALA A 1 63 ? -1.164 -12.766 -7.043 1 98.81 63 ALA A O 1
ATOM 494 N N . ALA A 1 64 ? 0.429 -11.297 -6.844 1 98.69 64 ALA A N 1
ATOM 495 C CA . ALA A 1 64 ? -0.058 -10.516 -7.977 1 98.69 64 ALA A CA 1
ATOM 496 C C . ALA A 1 64 ? 0.959 -10.5 -9.109 1 98.69 64 ALA A C 1
ATOM 498 O O . ALA A 1 64 ? 2.025 -9.891 -8.992 1 98.69 64 ALA A O 1
ATOM 499 N N . GLY A 1 65 ? 0.708 -11.141 -10.18 1 97.25 65 GLY A N 1
ATOM 500 C CA . GLY A 1 65 ? 1.589 -11.312 -11.32 1 97.25 65 GLY A CA 1
ATOM 501 C C . GLY A 1 65 ? 1.145 -12.422 -12.25 1 97.25 65 GLY A C 1
ATOM 502 O O . GLY A 1 65 ? -0.04 -12.758 -12.305 1 97.25 65 GLY A O 1
ATOM 503 N N . GLY A 1 66 ? 2.039 -12.875 -13.062 1 94.44 66 GLY A N 1
ATOM 504 C CA . GLY A 1 66 ? 1.768 -14.016 -13.922 1 94.44 66 GLY A CA 1
ATOM 505 C C . GLY A 1 66 ? 1.997 -15.344 -13.234 1 94.44 66 GLY A C 1
ATOM 506 O O . GLY A 1 66 ? 2.232 -15.398 -12.023 1 94.44 66 GLY A O 1
ATOM 507 N N . ASP A 1 67 ? 1.963 -16.391 -14.047 1 93.69 67 ASP A N 1
ATOM 508 C CA . ASP A 1 67 ? 2.133 -17.75 -13.523 1 93.69 67 ASP A CA 1
ATOM 509 C C . ASP A 1 67 ? 3.506 -17.922 -12.875 1 93.69 67 ASP A C 1
ATOM 511 O O . ASP A 1 67 ? 3.643 -18.641 -11.883 1 93.69 67 ASP A O 1
ATOM 515 N N . GLY A 1 68 ? 4.512 -17.297 -13.43 1 93.56 68 GLY A N 1
ATOM 516 C CA . GLY A 1 68 ? 5.84 -17.359 -12.844 1 93.56 68 GLY A CA 1
ATOM 517 C C . GLY A 1 68 ? 5.891 -16.781 -11.438 1 93.56 68 GLY A C 1
ATOM 518 O O . GLY A 1 68 ? 6.516 -17.359 -10.547 1 93.56 68 GLY A O 1
ATOM 519 N N . THR A 1 69 ? 5.238 -15.609 -11.25 1 96.19 69 THR A N 1
ATOM 520 C CA . THR A 1 69 ? 5.172 -14.984 -9.938 1 96.19 69 THR A CA 1
ATOM 521 C C . THR A 1 69 ? 4.438 -15.883 -8.945 1 96.19 69 THR A C 1
ATOM 523 O O . THR A 1 69 ? 4.902 -16.078 -7.82 1 96.19 69 THR A O 1
ATOM 526 N N . ILE A 1 70 ? 3.354 -16.422 -9.383 1 97.25 70 ILE A N 1
ATOM 527 C CA . ILE A 1 70 ? 2.557 -17.297 -8.531 1 97.25 70 ILE A CA 1
ATOM 528 C C . ILE A 1 70 ? 3.371 -18.531 -8.156 1 97.25 70 ILE A C 1
ATOM 530 O O . ILE A 1 70 ? 3.377 -18.953 -7 1 97.25 70 ILE A O 1
ATOM 534 N N . ASN A 1 71 ? 4.078 -19.078 -9.117 1 96.31 71 ASN A N 1
ATOM 535 C CA . ASN A 1 71 ? 4.938 -20.234 -8.859 1 96.31 71 ASN A CA 1
ATOM 536 C C . ASN A 1 71 ? 5.992 -19.922 -7.801 1 96.31 71 ASN A C 1
ATOM 538 O O . ASN A 1 71 ? 6.219 -20.703 -6.883 1 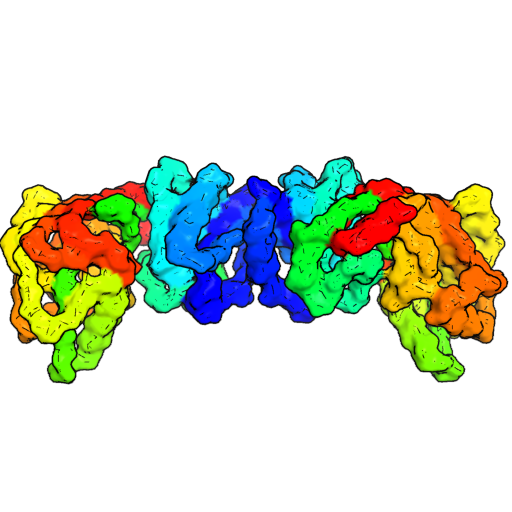96.31 71 ASN A O 1
ATOM 542 N N . GLU A 1 72 ? 6.648 -18.797 -7.887 1 97.56 72 GLU A N 1
ATOM 543 C CA . GLU A 1 72 ? 7.66 -18.422 -6.906 1 97.56 72 GLU A CA 1
ATOM 544 C C . GLU A 1 72 ? 7.059 -18.312 -5.508 1 97.56 72 GLU A C 1
ATOM 546 O O . GLU A 1 72 ? 7.641 -18.797 -4.539 1 97.56 72 GLU A O 1
ATOM 551 N N . VAL A 1 73 ? 5.895 -17.641 -5.426 1 98.75 73 VAL A N 1
ATOM 552 C CA . VAL A 1 73 ? 5.25 -17.469 -4.125 1 98.75 73 VAL A CA 1
ATOM 553 C C . VAL A 1 73 ? 4.938 -18.844 -3.531 1 98.75 73 VAL A C 1
ATOM 555 O O . VAL A 1 73 ? 5.203 -19.094 -2.354 1 98.75 73 VAL A O 1
ATOM 558 N N . VAL A 1 74 ? 4.43 -19.75 -4.305 1 98.5 74 VAL A N 1
ATOM 559 C CA . VAL A 1 74 ? 4.098 -21.094 -3.848 1 98.5 74 VAL A CA 1
ATOM 560 C C . VAL A 1 74 ? 5.363 -21.812 -3.371 1 98.5 74 VAL A C 1
ATOM 562 O O . VAL A 1 74 ? 5.348 -22.5 -2.35 1 98.5 74 VAL A O 1
ATOM 565 N N . ASN A 1 75 ? 6.434 -21.688 -4.105 1 98.25 75 ASN A N 1
ATOM 566 C CA . ASN A 1 75 ? 7.688 -22.328 -3.713 1 98.25 75 ASN A CA 1
ATOM 567 C C . ASN A 1 75 ? 8.203 -21.781 -2.385 1 98.25 75 ASN A C 1
ATOM 569 O O . ASN A 1 75 ? 8.914 -22.484 -1.66 1 98.25 75 ASN A O 1
ATOM 573 N N . GLY A 1 76 ? 7.871 -20.578 -2.057 1 98.69 76 GLY A N 1
ATOM 574 C CA . GLY A 1 76 ? 8.234 -20.016 -0.764 1 98.69 76 GLY A CA 1
ATOM 575 C C . GLY A 1 76 ? 7.387 -20.547 0.376 1 98.69 76 GLY A C 1
ATOM 576 O O . GLY A 1 76 ? 7.859 -20.656 1.509 1 98.69 76 GLY A O 1
ATOM 577 N N . LEU A 1 77 ? 6.172 -20.875 0.1 1 98.75 77 LEU A N 1
ATOM 578 C CA . LEU A 1 77 ? 5.211 -21.266 1.127 1 98.75 77 LEU A CA 1
ATOM 579 C C . LEU A 1 77 ? 5.215 -22.781 1.34 1 98.75 77 LEU A C 1
ATOM 581 O O . LEU A 1 77 ? 5.09 -23.25 2.473 1 98.75 77 LEU A O 1
ATOM 585 N N . ALA A 1 78 ? 5.367 -23.531 0.316 1 98.62 78 ALA A N 1
ATOM 586 C CA . ALA A 1 78 ? 5.113 -24.969 0.271 1 98.62 78 ALA A CA 1
ATOM 587 C C . ALA A 1 78 ? 5.965 -25.703 1.303 1 98.62 78 ALA A C 1
ATOM 589 O O . ALA A 1 78 ? 5.492 -26.641 1.945 1 98.62 78 ALA A O 1
ATOM 590 N N . PRO A 1 79 ? 7.23 -25.297 1.536 1 98.19 79 PRO A N 1
ATOM 591 C CA . PRO A 1 79 ? 8.07 -26.062 2.463 1 98.19 79 PRO A CA 1
ATOM 592 C C . PRO A 1 79 ? 7.691 -25.844 3.926 1 98.19 79 PRO A C 1
ATOM 594 O O . PRO A 1 79 ? 8.156 -26.562 4.809 1 98.19 79 PRO A O 1
ATOM 597 N N . LEU A 1 80 ? 6.859 -24.906 4.195 1 98.38 80 LEU A N 1
ATOM 598 C CA . LEU A 1 80 ? 6.598 -24.5 5.57 1 98.38 80 LEU A CA 1
ATOM 599 C C . LEU A 1 80 ? 5.52 -25.375 6.199 1 98.38 80 LEU A C 1
ATOM 601 O O . LEU A 1 80 ? 4.637 -25.875 5.504 1 98.38 80 LEU A O 1
ATOM 605 N N . ASP A 1 81 ? 5.539 -25.5 7.477 1 97.12 81 ASP A N 1
ATOM 606 C CA . ASP A 1 81 ? 4.535 -26.25 8.227 1 97.12 81 ASP A CA 1
ATOM 607 C C . ASP A 1 81 ? 3.244 -25.453 8.367 1 97.12 81 ASP A C 1
ATOM 609 O O . ASP A 1 81 ? 2.148 -26 8.234 1 97.12 81 ASP A O 1
ATOM 613 N N . ASN A 1 82 ? 3.5 -24.203 8.766 1 97.19 82 ASN A N 1
ATOM 614 C CA . ASN A 1 82 ? 2.363 -23.297 8.867 1 97.19 82 ASN A CA 1
ATOM 615 C C . ASN A 1 82 ? 2.279 -22.375 7.656 1 97.19 82 ASN A C 1
ATOM 617 O O . ASN A 1 82 ? 3.078 -21.438 7.523 1 97.19 82 ASN A O 1
ATOM 621 N N . ARG A 1 83 ? 1.343 -22.578 6.816 1 98.12 83 ARG A N 1
ATOM 622 C CA . ARG A 1 83 ? 1.205 -21.844 5.57 1 98.12 83 ARG A CA 1
ATOM 623 C C . ARG A 1 83 ? -0.015 -20.922 5.613 1 98.12 83 ARG A C 1
ATOM 625 O O . ARG A 1 83 ? -1.125 -21.375 5.902 1 98.12 83 ARG A O 1
ATOM 632 N N . PRO A 1 84 ? 0.207 -19.688 5.336 1 98.38 84 PRO A N 1
ATOM 633 C CA . PRO A 1 84 ? -0.952 -18.797 5.223 1 98.38 84 PRO A CA 1
ATOM 634 C C . PRO A 1 84 ? -1.813 -19.109 4 1 98.38 84 PRO A C 1
ATOM 636 O O . PRO A 1 84 ? -1.379 -19.828 3.1 1 98.38 84 PRO A O 1
ATOM 639 N N . THR A 1 85 ? -3.039 -18.547 4.062 1 98.75 85 THR A N 1
ATOM 640 C CA . THR A 1 85 ? -3.898 -18.641 2.889 1 98.75 85 THR A CA 1
ATOM 641 C C . THR A 1 85 ? -3.311 -17.828 1.731 1 98.75 85 THR A C 1
ATOM 643 O O . THR A 1 85 ? -2.742 -16.75 1.939 1 98.75 85 THR A O 1
ATOM 646 N N . LEU A 1 86 ? -3.453 -18.391 0.562 1 98.88 86 LEU A N 1
ATOM 647 C CA . LEU A 1 86 ? -2.934 -17.734 -0.638 1 98.88 86 LEU A CA 1
ATOM 648 C C . LEU A 1 86 ? -4.062 -17.109 -1.442 1 98.88 86 LEU A C 1
ATOM 650 O O . LEU A 1 86 ? -5.098 -17.734 -1.672 1 98.88 86 LEU A O 1
ATOM 654 N N . GLY A 1 87 ? -3.959 -15.836 -1.759 1 98.88 87 GLY A N 1
ATOM 655 C CA . GLY A 1 87 ? -4.762 -15.164 -2.77 1 98.88 87 GLY A CA 1
ATOM 656 C C . GLY A 1 87 ? -3.996 -14.891 -4.051 1 98.88 87 GLY A C 1
ATOM 657 O O . GLY A 1 87 ? -2.77 -14.766 -4.031 1 98.88 87 GLY A O 1
ATOM 658 N N . VAL A 1 88 ? -4.742 -14.781 -5.18 1 98.75 88 VAL A N 1
ATOM 659 C CA . VAL A 1 88 ? -4.105 -14.57 -6.477 1 98.75 88 VAL A CA 1
ATOM 660 C C . VAL A 1 88 ? -4.805 -13.43 -7.215 1 98.75 88 VAL A C 1
ATOM 662 O O . VAL A 1 88 ? -6.035 -13.383 -7.273 1 98.75 88 VAL A O 1
ATOM 665 N N . ILE A 1 89 ? -4.004 -12.531 -7.691 1 98.69 89 ILE A N 1
ATOM 666 C CA . ILE A 1 89 ? -4.449 -11.5 -8.617 1 98.69 89 ILE A CA 1
ATOM 667 C C . ILE A 1 89 ? -3.674 -11.617 -9.93 1 98.69 89 ILE A C 1
ATOM 669 O O . ILE A 1 89 ? -2.539 -11.141 -10.031 1 98.69 89 ILE A O 1
ATOM 673 N N . PRO A 1 90 ? -4.277 -12.195 -10.922 1 97.75 90 PRO A N 1
ATOM 674 C CA . PRO A 1 90 ? -3.566 -12.469 -12.172 1 97.75 90 PRO A CA 1
ATOM 675 C C . PRO A 1 90 ? -3.371 -11.211 -13.023 1 97.75 90 PRO A C 1
ATOM 677 O O . PRO A 1 90 ? -4.344 -10.539 -13.367 1 97.75 90 PRO A O 1
ATOM 680 N N . VAL A 1 91 ? -2.113 -10.938 -13.336 1 95.38 91 VAL A N 1
ATOM 681 C CA . VAL A 1 91 ? -1.804 -9.758 -14.141 1 95.38 91 VAL A CA 1
ATOM 682 C C . VAL A 1 91 ? -0.863 -10.141 -15.281 1 95.38 91 VAL A C 1
ATOM 684 O O . VAL A 1 91 ? -0.348 -9.273 -15.992 1 95.38 91 VAL A O 1
ATOM 687 N N . GLY A 1 92 ? -0.643 -11.438 -15.5 1 91.12 92 GLY A N 1
ATOM 688 C CA . GLY A 1 92 ? 0.259 -11.922 -16.531 1 91.12 92 GLY A CA 1
ATOM 689 C C . GLY A 1 92 ? -0.431 -12.156 -17.859 1 91.12 92 GLY A C 1
ATOM 690 O O . GLY A 1 92 ? -1.489 -11.586 -18.141 1 91.12 92 GLY A O 1
ATOM 691 N N . THR A 1 93 ? 0.21 -12.891 -18.719 1 85.12 93 THR A N 1
ATOM 692 C CA . THR A 1 93 ? -0.244 -13.125 -20.094 1 85.12 93 THR A CA 1
ATOM 693 C C . THR A 1 93 ? -1.155 -14.344 -20.156 1 85.12 93 THR A C 1
ATOM 695 O O . THR A 1 93 ? -2.299 -14.25 -20.609 1 85.12 93 THR A O 1
ATOM 698 N N . THR A 1 94 ? -0.755 -15.523 -19.734 1 86.5 94 THR A N 1
ATOM 699 C CA . THR A 1 94 ? -1.513 -16.766 -19.844 1 86.5 94 THR A CA 1
ATOM 700 C C . THR A 1 94 ? -2.424 -16.953 -18.641 1 86.5 94 THR A C 1
ATOM 702 O O . THR A 1 94 ? -3.637 -17.125 -18.781 1 86.5 94 THR A O 1
ATOM 705 N N . ASN A 1 95 ? -1.943 -16.812 -17.422 1 92.44 95 ASN A N 1
ATOM 706 C CA . ASN A 1 95 ? -2.688 -16.906 -16.156 1 92.44 95 ASN A CA 1
ATOM 707 C C . ASN A 1 95 ? -3.451 -18.219 -16.062 1 92.44 95 ASN A C 1
ATOM 709 O O . ASN A 1 95 ? -4.648 -18.219 -15.766 1 92.44 95 ASN A O 1
ATOM 713 N N . ASP A 1 96 ? -2.732 -19.312 -16.312 1 91.88 96 ASP A N 1
ATOM 714 C CA . ASP A 1 96 ? -3.34 -20.641 -16.328 1 91.88 96 ASP A CA 1
ATOM 715 C C . ASP A 1 96 ? -3.844 -21.031 -14.945 1 91.88 96 ASP A C 1
ATOM 717 O O . ASP A 1 96 ? -4.914 -21.625 -14.812 1 91.88 96 ASP A O 1
ATOM 721 N N . PHE A 1 97 ? -3.082 -20.734 -13.961 1 94.38 97 PHE A N 1
ATOM 722 C CA . PHE A 1 97 ? -3.475 -21.078 -12.602 1 94.38 97 PHE A CA 1
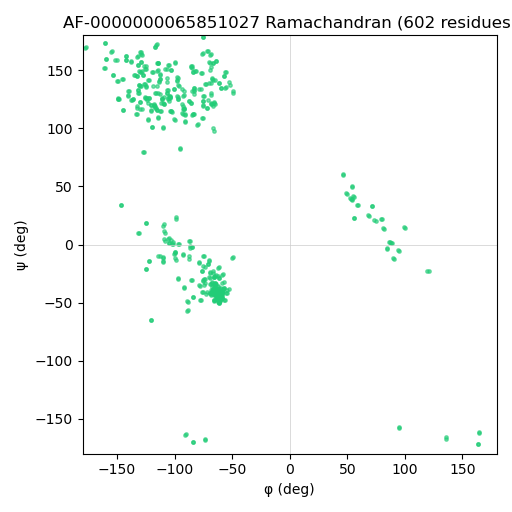ATOM 723 C C . PHE A 1 97 ? -4.777 -20.391 -12.219 1 94.38 97 PHE A C 1
ATOM 725 O O . PHE A 1 97 ? -5.688 -21.016 -11.68 1 94.38 97 PHE A O 1
ATOM 732 N N . ALA A 1 98 ? -4.836 -19.094 -12.484 1 95.88 98 ALA A N 1
ATOM 733 C CA . ALA A 1 98 ? -6.051 -18.344 -12.195 1 95.88 98 ALA A CA 1
ATOM 734 C C . ALA A 1 98 ? -7.242 -18.891 -12.969 1 95.88 98 ALA A C 1
ATOM 736 O O . ALA A 1 98 ? -8.352 -18.984 -12.438 1 95.88 98 ALA A O 1
ATOM 737 N N . ARG A 1 99 ? -6.977 -19.234 -14.195 1 93.06 99 ARG A N 1
ATOM 738 C CA . ARG A 1 99 ? -8.031 -19.828 -15.008 1 93.06 99 ARG A CA 1
ATOM 739 C C . ARG A 1 99 ? -8.555 -21.125 -14.367 1 93.06 99 ARG A C 1
ATOM 741 O O . ARG A 1 99 ? -9.766 -21.312 -14.266 1 93.06 99 ARG A O 1
ATOM 748 N N . ALA A 1 100 ? -7.688 -21.953 -13.938 1 92.25 100 ALA A N 1
ATOM 749 C CA . ALA A 1 100 ? -8.039 -23.219 -13.32 1 92.25 100 ALA A CA 1
ATOM 750 C C . ALA A 1 100 ? -8.859 -23.016 -12.047 1 92.25 100 ALA A C 1
ATOM 752 O O . ALA A 1 100 ? -9.734 -23.828 -11.719 1 92.25 100 ALA A O 1
ATOM 753 N N . LEU A 1 101 ? -8.641 -21.891 -11.383 1 95 101 LEU A N 1
ATOM 754 C CA . LEU A 1 101 ? -9.305 -21.625 -10.109 1 95 101 LEU A CA 1
ATOM 755 C C . LEU A 1 101 ? -10.594 -20.844 -10.328 1 95 101 LEU A C 1
ATOM 757 O O . LEU A 1 101 ? -11.344 -20.594 -9.383 1 95 101 LEU A O 1
ATOM 761 N N . GLY A 1 102 ? -10.797 -20.391 -11.531 1 94.56 102 GLY A N 1
ATOM 762 C CA . GLY A 1 102 ? -11.984 -19.625 -11.836 1 94.56 102 GLY A CA 1
ATOM 763 C C . GLY A 1 102 ? -11.875 -18.172 -11.406 1 94.56 102 GLY A C 1
ATOM 764 O O . GLY A 1 102 ? -12.883 -17.5 -11.211 1 94.56 102 GLY A O 1
ATOM 765 N N . ILE A 1 103 ? -10.703 -17.703 -11.258 1 97.31 103 ILE A N 1
ATOM 766 C CA . ILE A 1 103 ? -10.469 -16.328 -10.844 1 97.31 103 ILE A CA 1
ATOM 767 C C . ILE A 1 103 ? -10.555 -15.406 -12.062 1 97.31 103 ILE A C 1
ATOM 769 O O . ILE A 1 103 ? -9.984 -15.711 -13.117 1 97.31 103 ILE A O 1
ATOM 773 N N . PRO A 1 104 ? -11.266 -14.258 -11.938 1 96.88 104 PRO A N 1
ATOM 774 C CA . PRO A 1 104 ? -11.305 -13.312 -13.047 1 96.88 104 PRO A CA 1
ATOM 775 C C . PRO A 1 104 ? -9.914 -12.859 -13.5 1 96.88 104 PRO A C 1
ATOM 777 O O . PRO A 1 104 ? -9.086 -12.484 -12.664 1 96.88 104 PRO A O 1
ATOM 780 N N . ARG A 1 105 ? -9.711 -12.852 -14.828 1 95.12 105 ARG A N 1
ATOM 781 C CA . ARG A 1 105 ? -8.375 -12.555 -15.344 1 95.12 105 ARG A CA 1
ATOM 782 C C . ARG A 1 105 ? -8.367 -11.227 -16.094 1 95.12 105 ARG A C 1
ATOM 784 O O . ARG A 1 105 ? -7.301 -10.68 -16.391 1 95.12 105 ARG A O 1
ATOM 791 N N . GLU A 1 106 ? -9.508 -10.703 -16.328 1 93.62 106 GLU A N 1
ATOM 792 C CA . GLU A 1 106 ? -9.602 -9.523 -17.172 1 93.62 106 GLU A CA 1
ATOM 793 C C . GLU A 1 106 ? -9.727 -8.25 -16.344 1 93.62 106 GLU A C 1
ATOM 795 O O . GLU A 1 106 ? -9.719 -7.141 -16.875 1 93.62 106 GLU A O 1
ATOM 800 N N . ASP A 1 107 ? -9.875 -8.391 -15.055 1 96 107 ASP A N 1
ATOM 801 C CA . ASP A 1 107 ? -10.141 -7.254 -14.18 1 96 107 ASP A CA 1
ATOM 802 C C . ASP A 1 107 ? -9.453 -7.434 -12.828 1 96 107 ASP A C 1
ATOM 804 O O . ASP A 1 107 ? -9.883 -8.25 -12.008 1 96 107 ASP A O 1
ATOM 808 N N . ILE A 1 108 ? -8.539 -6.566 -12.562 1 97.75 108 ILE A N 1
ATOM 809 C CA . ILE A 1 108 ? -7.715 -6.648 -11.359 1 97.75 108 ILE A CA 1
ATOM 810 C C . ILE A 1 108 ? -8.594 -6.473 -10.117 1 97.75 108 ILE A C 1
ATOM 812 O O . ILE A 1 108 ? -8.438 -7.191 -9.133 1 97.75 108 ILE A O 1
ATOM 816 N N . LEU A 1 109 ? -9.508 -5.512 -10.156 1 98.44 109 LEU A N 1
ATOM 817 C CA . LEU A 1 109 ? -10.344 -5.219 -9 1 98.44 109 LEU A CA 1
ATOM 818 C C . LEU A 1 109 ? -11.328 -6.352 -8.734 1 98.44 109 LEU A C 1
ATOM 820 O O . LEU A 1 109 ? -11.648 -6.645 -7.578 1 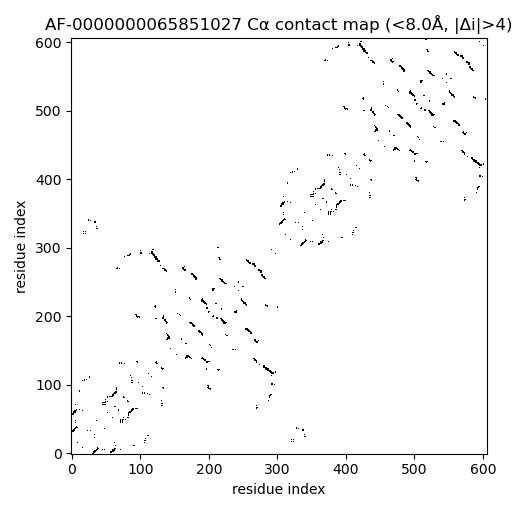98.44 109 LEU A O 1
ATOM 824 N N . LYS A 1 110 ? -11.797 -7.004 -9.773 1 98.31 110 LYS A N 1
ATOM 825 C CA . LYS A 1 110 ? -12.648 -8.172 -9.586 1 98.31 110 LYS A CA 1
ATOM 826 C C . LYS A 1 110 ? -11.867 -9.328 -8.969 1 98.31 110 LYS A C 1
ATOM 828 O O . LYS A 1 110 ? -12.398 -10.07 -8.141 1 98.31 110 LYS A O 1
ATOM 833 N N . ALA A 1 111 ? -10.648 -9.516 -9.398 1 98.69 111 ALA A N 1
ATOM 834 C CA . ALA A 1 111 ? -9.797 -10.531 -8.781 1 98.69 111 ALA A CA 1
ATOM 835 C C . ALA A 1 111 ? -9.562 -10.227 -7.309 1 98.69 111 ALA A C 1
ATOM 837 O O . ALA A 1 111 ? -9.609 -11.133 -6.465 1 98.69 111 ALA A O 1
ATOM 838 N N . ALA A 1 112 ? -9.328 -8.961 -6.988 1 98.81 112 ALA A N 1
ATOM 839 C CA . ALA A 1 112 ? -9.172 -8.555 -5.594 1 98.81 112 ALA A CA 1
ATOM 840 C C . ALA A 1 112 ? -10.43 -8.859 -4.789 1 98.81 112 ALA A C 1
ATOM 842 O O . ALA A 1 112 ? -10.344 -9.359 -3.664 1 98.81 112 ALA A O 1
ATOM 843 N N . ASP A 1 113 ? -11.578 -8.586 -5.387 1 98.75 113 ASP A N 1
ATOM 844 C CA . ASP A 1 113 ? -12.844 -8.898 -4.734 1 98.75 113 ASP A CA 1
ATOM 845 C C . ASP A 1 113 ? -12.953 -10.398 -4.449 1 98.75 113 ASP A C 1
ATOM 847 O O . ASP A 1 113 ? -13.492 -10.797 -3.416 1 98.75 113 ASP A O 1
ATOM 851 N N . THR A 1 114 ? -12.477 -11.18 -5.344 1 98.69 114 THR A N 1
ATOM 852 C CA . THR A 1 114 ? -12.5 -12.625 -5.145 1 98.69 114 THR A CA 1
ATOM 853 C C . THR A 1 114 ? -11.656 -13.016 -3.936 1 98.69 114 THR A C 1
ATOM 855 O O . THR A 1 114 ? -12.07 -13.844 -3.123 1 98.69 114 THR A O 1
ATOM 858 N N . VAL A 1 115 ? -10.5 -12.445 -3.768 1 98.81 115 VAL A N 1
ATOM 859 C CA . VAL A 1 115 ? -9.633 -12.758 -2.635 1 98.81 115 VAL A CA 1
ATOM 860 C C . VAL A 1 115 ? -10.328 -12.367 -1.332 1 98.81 115 VAL A C 1
ATOM 862 O O . VAL A 1 115 ? -10.242 -13.086 -0.335 1 98.81 115 VAL A O 1
ATOM 865 N N . ILE A 1 116 ? -11.031 -11.25 -1.346 1 98.56 116 ILE A N 1
ATOM 866 C CA . ILE A 1 116 ? -11.648 -10.688 -0.151 1 98.56 116 ILE A CA 1
ATOM 867 C C . ILE A 1 116 ? -12.898 -11.492 0.21 1 98.56 116 ILE A C 1
ATOM 869 O O . ILE A 1 116 ? -13.133 -11.797 1.383 1 98.56 116 ILE A O 1
ATOM 873 N N . ASN A 1 117 ? -13.656 -11.867 -0.784 1 98.25 117 ASN A N 1
ATOM 874 C CA . ASN A 1 117 ? -14.992 -12.398 -0.537 1 98.25 117 ASN A CA 1
ATOM 875 C C . ASN A 1 117 ? -15.062 -13.891 -0.837 1 98.25 117 ASN A C 1
ATOM 877 O O . ASN A 1 117 ? -16.062 -14.539 -0.53 1 98.25 117 ASN A O 1
ATOM 881 N N . GLY A 1 118 ? -14.055 -14.438 -1.465 1 98.44 118 GLY A N 1
ATOM 882 C CA . GLY A 1 118 ? -14.094 -15.828 -1.87 1 98.44 118 GLY A CA 1
ATOM 883 C C . GLY A 1 118 ? -13.922 -16.797 -0.71 1 98.44 118 GLY A C 1
ATOM 884 O O . GLY A 1 118 ? -14.117 -16.422 0.448 1 98.44 118 GLY A O 1
ATOM 885 N N . VAL A 1 119 ? -13.695 -18.047 -1.08 1 98.25 119 VAL A N 1
ATOM 886 C CA . VAL A 1 119 ? -13.578 -19.109 -0.095 1 98.25 119 VAL A CA 1
ATOM 887 C C . VAL A 1 119 ? -12.258 -19.844 -0.283 1 98.25 119 VAL A C 1
ATOM 889 O O . VAL A 1 119 ? -11.883 -20.188 -1.407 1 98.25 119 VAL A O 1
ATOM 892 N N . ALA A 1 120 ? -11.586 -20.125 0.85 1 98.5 120 ALA A N 1
ATOM 893 C CA . ALA A 1 120 ? -10.32 -20.844 0.793 1 98.5 120 ALA A CA 1
ATOM 894 C C . ALA A 1 120 ? -10.562 -22.359 0.744 1 98.5 120 ALA A C 1
ATOM 896 O O . ALA A 1 120 ? -11.391 -22.891 1.485 1 98.5 120 ALA A O 1
ATOM 897 N N . ARG A 1 121 ? -9.906 -23.031 -0.147 1 98 121 ARG A N 1
ATOM 898 C CA . ARG A 1 121 ? -9.883 -24.5 -0.21 1 98 121 ARG A CA 1
ATOM 899 C C . ARG A 1 121 ? -8.461 -25.016 -0.372 1 98 121 ARG A C 1
ATOM 901 O O . ARG A 1 121 ? -7.629 -24.375 -1.014 1 98 121 ARG A O 1
ATOM 908 N N . PRO A 1 122 ? -8.211 -26.109 0.228 1 97.81 122 PRO A N 1
ATOM 909 C CA . PRO A 1 122 ? -6.895 -26.719 0.004 1 97.81 122 PRO A CA 1
ATOM 910 C C . PRO A 1 122 ? -6.762 -27.344 -1.382 1 97.81 122 PRO A C 1
ATOM 912 O O . PRO A 1 122 ? -7.699 -27.984 -1.864 1 97.81 122 PRO A O 1
ATOM 915 N N . ILE A 1 123 ? -5.656 -27.172 -2.02 1 97.81 123 ILE A N 1
ATOM 916 C CA . ILE A 1 123 ? -5.426 -27.75 -3.338 1 97.81 123 ILE A CA 1
ATOM 917 C C . ILE A 1 123 ? -4.098 -28.5 -3.346 1 97.81 123 ILE A C 1
ATOM 919 O O . ILE A 1 123 ? -3.273 -28.328 -2.441 1 97.81 123 ILE A O 1
ATOM 923 N N . ASP A 1 124 ? -3.99 -29.312 -4.371 1 98 124 ASP A N 1
ATOM 924 C CA . ASP A 1 124 ? -2.768 -30.094 -4.566 1 98 124 ASP A CA 1
ATOM 925 C C . ASP A 1 124 ? -1.691 -29.25 -5.254 1 98 124 ASP A C 1
ATOM 927 O O . ASP A 1 124 ? -2.004 -28.359 -6.047 1 98 124 ASP A O 1
ATOM 931 N N . ILE A 1 125 ? -0.426 -29.547 -4.945 1 98.38 125 ILE A N 1
ATOM 932 C CA . ILE A 1 125 ? 0.702 -29.062 -5.734 1 98.38 125 ILE A CA 1
ATOM 933 C C . ILE A 1 125 ? 1.655 -30.219 -6.027 1 98.38 125 ILE A C 1
ATOM 935 O O . ILE A 1 125 ? 1.512 -31.312 -5.465 1 98.38 125 ILE A O 1
ATOM 939 N N . GLY A 1 126 ? 2.506 -30.031 -7.023 1 98.38 126 GLY A N 1
ATOM 940 C CA . GLY A 1 126 ? 3.492 -31.047 -7.363 1 98.38 126 GLY A CA 1
ATOM 941 C C . GLY A 1 126 ? 4.887 -30.703 -6.875 1 98.38 126 GLY A C 1
ATOM 942 O O . GLY A 1 126 ? 5.246 -29.531 -6.773 1 98.38 126 GLY A O 1
ATOM 943 N N . GLN A 1 127 ? 5.625 -31.703 -6.598 1 98.44 127 GLN A N 1
ATOM 944 C CA . GLN A 1 127 ? 7.023 -31.547 -6.215 1 98.44 127 GLN A CA 1
ATOM 945 C C . GLN A 1 127 ? 7.93 -32.469 -7.031 1 98.44 127 GLN A C 1
ATOM 947 O O . GLN A 1 127 ? 7.586 -33.625 -7.289 1 98.44 127 GLN A O 1
ATOM 952 N N . VAL A 1 128 ? 9.062 -31.969 -7.508 1 97.94 128 VAL A N 1
ATOM 953 C CA . VAL A 1 128 ? 10.078 -32.75 -8.195 1 97.94 128 VAL A CA 1
ATOM 954 C C . VAL A 1 128 ? 11.461 -32.156 -7.938 1 97.94 128 VAL A C 1
ATOM 956 O O . VAL A 1 128 ? 11.672 -30.953 -8.094 1 97.94 128 VAL A O 1
ATOM 959 N N . ASN A 1 129 ? 12.352 -32.969 -7.461 1 95.75 129 ASN A N 1
ATOM 960 C CA . ASN A 1 129 ? 13.75 -32.562 -7.262 1 95.75 129 ASN A CA 1
ATOM 961 C C . ASN A 1 129 ? 13.859 -31.312 -6.414 1 95.75 129 ASN A C 1
ATOM 963 O O . ASN A 1 129 ? 14.594 -30.391 -6.77 1 95.75 129 ASN A O 1
ATOM 967 N N . GLY A 1 130 ? 13.031 -31.219 -5.445 1 95.25 130 GLY A N 1
ATOM 968 C CA . GLY A 1 130 ? 13.117 -30.141 -4.484 1 95.25 130 GLY A CA 1
ATOM 969 C C . GLY A 1 130 ? 12.367 -28.891 -4.918 1 95.25 130 GLY A C 1
ATOM 970 O O . GLY A 1 130 ? 12.367 -27.875 -4.211 1 95.25 130 GLY A O 1
ATOM 971 N N . GLN A 1 131 ? 11.695 -28.953 -6.102 1 97.06 131 GLN A N 1
ATOM 972 C CA . GLN A 1 131 ? 10.945 -27.812 -6.613 1 97.06 131 GLN A CA 1
ATOM 973 C C . GLN A 1 131 ? 9.445 -28.109 -6.656 1 97.06 131 GLN A C 1
ATOM 975 O O . GLN A 1 131 ? 9.047 -29.281 -6.695 1 97.06 131 GLN A O 1
ATOM 980 N N . TYR A 1 132 ? 8.695 -27.062 -6.621 1 98.25 132 TYR A N 1
ATOM 981 C CA . TYR A 1 132 ? 7.25 -27.219 -6.629 1 98.25 132 TYR A CA 1
ATOM 982 C C . TYR A 1 132 ? 6.641 -26.641 -7.898 1 98.25 132 TYR A C 1
ATOM 984 O O . TYR A 1 132 ? 7.195 -25.719 -8.492 1 98.25 132 TYR A O 1
ATOM 992 N N . PHE A 1 133 ? 5.539 -27.203 -8.32 1 97.19 133 PHE A N 1
ATOM 993 C CA . PHE A 1 133 ? 4.781 -26.656 -9.438 1 97.19 133 PHE A CA 1
ATOM 994 C C . PHE A 1 133 ? 3.285 -26.797 -9.195 1 97.19 133 PHE A C 1
ATOM 996 O O . PHE A 1 133 ? 2.852 -27.609 -8.375 1 97.19 133 PHE A O 1
ATOM 1003 N N . ILE A 1 134 ? 2.537 -25.906 -9.953 1 95.81 134 ILE A N 1
ATOM 1004 C CA . ILE A 1 134 ? 1.127 -25.797 -9.594 1 95.81 134 ILE A CA 1
ATOM 1005 C C . ILE A 1 134 ? 0.259 -26.125 -10.805 1 95.81 134 ILE A C 1
ATOM 1007 O O . ILE A 1 134 ? -0.938 -26.391 -10.664 1 95.81 134 ILE A O 1
ATOM 1011 N N . ASN A 1 135 ? 0.834 -26.156 -11.977 1 94.06 135 ASN A N 1
ATOM 1012 C CA . ASN A 1 135 ? 0.042 -26.406 -13.172 1 94.06 135 ASN A CA 1
ATOM 1013 C C . ASN A 1 135 ? 0.521 -27.656 -13.914 1 94.06 135 ASN A C 1
ATOM 1015 O O . ASN A 1 135 ? -0.215 -28.641 -14.023 1 94.06 135 ASN A O 1
ATOM 1019 N N . ILE A 1 136 ? 1.744 -27.547 -14.398 1 93.19 136 ILE A N 1
ATOM 1020 C CA . ILE A 1 136 ? 2.211 -28.578 -15.305 1 93.19 136 ILE A CA 1
ATOM 1021 C C . ILE A 1 136 ? 3.723 -28.75 -15.172 1 93.19 136 ILE A C 1
ATOM 1023 O O . ILE A 1 136 ? 4.438 -27.781 -14.906 1 93.19 136 ILE A O 1
ATOM 1027 N N . ALA A 1 137 ? 4.105 -29.984 -15.242 1 93.88 137 ALA A N 1
ATOM 1028 C CA . ALA A 1 137 ? 5.504 -30.344 -15.445 1 93.88 137 ALA A CA 1
ATOM 1029 C C . ALA A 1 137 ? 5.66 -31.281 -16.641 1 93.88 137 ALA A C 1
ATOM 1031 O O . ALA A 1 137 ? 4.723 -32 -17 1 93.88 137 ALA A O 1
ATOM 1032 N N . GLY A 1 138 ? 6.824 -31.25 -17.25 1 91.44 138 GLY A N 1
ATOM 1033 C CA . GLY A 1 138 ? 7 -32.156 -18.375 1 91.44 138 GLY A CA 1
ATOM 1034 C C . GLY A 1 138 ? 8.391 -32.094 -18.969 1 91.44 138 GLY A C 1
ATOM 1035 O O . GLY A 1 138 ? 9.211 -31.281 -18.578 1 91.44 138 GLY A O 1
ATOM 1036 N N . GLY A 1 139 ? 8.602 -33 -19.781 1 90.25 139 GLY A N 1
ATOM 1037 C CA . GLY A 1 139 ? 9.828 -33.094 -20.547 1 90.25 139 GLY A CA 1
ATOM 1038 C C . GLY A 1 139 ? 9.641 -33.781 -21.891 1 90.25 139 GLY A C 1
ATOM 1039 O O . GLY A 1 139 ? 8.664 -34.5 -22.094 1 90.25 139 GLY A O 1
ATOM 1040 N N . GLY A 1 140 ? 10.625 -33.469 -22.781 1 87.25 140 GLY A N 1
ATOM 1041 C CA . GLY A 1 140 ? 10.586 -34.031 -24.125 1 87.25 140 GLY A CA 1
ATOM 1042 C C . GLY A 1 140 ? 10.883 -33.031 -25.219 1 87.25 140 GLY A C 1
ATOM 1043 O O . GLY A 1 140 ? 11.5 -31.984 -24.953 1 87.25 140 GLY A O 1
ATOM 1044 N N . ARG A 1 141 ? 10.602 -33.375 -26.406 1 78 141 ARG A N 1
ATOM 1045 C CA . ARG A 1 141 ? 10.883 -32.562 -27.578 1 78 141 ARG A CA 1
ATOM 1046 C C . ARG A 1 141 ? 9.617 -32.312 -28.391 1 78 141 ARG A C 1
ATOM 1048 O O . ARG A 1 141 ? 8.82 -33.219 -28.594 1 78 141 ARG A O 1
ATOM 1055 N N . LEU A 1 142 ? 9.422 -31.031 -28.594 1 74.5 142 LEU A N 1
ATOM 1056 C CA . LEU A 1 142 ? 8.336 -30.688 -29.516 1 74.5 142 LEU A CA 1
ATOM 1057 C C . LEU A 1 142 ? 8.875 -30.406 -30.906 1 74.5 142 LEU A C 1
ATOM 1059 O O . LEU A 1 142 ? 10.016 -29.953 -31.062 1 74.5 142 LEU A O 1
ATOM 1063 N N . THR A 1 143 ? 8.133 -30.797 -31.797 1 67.25 143 THR A N 1
ATOM 1064 C CA . THR A 1 143 ? 8.578 -30.625 -33.188 1 67.25 143 THR A CA 1
ATOM 1065 C C . THR A 1 143 ? 7.992 -29.359 -33.781 1 67.25 143 THR A C 1
ATOM 1067 O O . THR A 1 143 ? 6.836 -29.031 -33.531 1 67.25 143 THR A O 1
ATOM 1070 N N . GLU A 1 144 ? 8.984 -28.688 -34.5 1 69 144 GLU A N 1
ATOM 1071 C CA . GLU A 1 144 ? 8.492 -27.609 -35.344 1 69 144 GLU A CA 1
ATOM 1072 C C . GLU A 1 144 ? 7.746 -28.156 -36.562 1 69 144 GLU A C 1
ATOM 1074 O O . GLU A 1 144 ? 8.188 -29.125 -37.156 1 69 144 GLU A O 1
ATOM 1079 N N . LEU A 1 145 ? 6.434 -27.734 -36.5 1 65.25 145 LEU A N 1
ATOM 1080 C CA . LEU A 1 145 ? 5.66 -28.25 -37.625 1 65.25 145 LEU A CA 1
ATOM 1081 C C . LEU A 1 145 ? 5.84 -27.375 -38.875 1 65.25 145 LEU A C 1
ATOM 1083 O O . LEU A 1 145 ? 5.961 -26.156 -38.75 1 65.25 145 LEU A O 1
ATOM 1087 N N . THR A 1 146 ? 6.164 -28.062 -40 1 62.56 146 THR A N 1
ATOM 1088 C CA . THR A 1 146 ? 6.316 -27.375 -41.25 1 62.56 146 THR A CA 1
ATOM 1089 C C . THR A 1 146 ? 4.996 -26.75 -41.688 1 62.56 146 THR A C 1
ATOM 1091 O O . THR A 1 146 ? 3.939 -27.062 -41.156 1 62.56 146 THR A O 1
ATOM 1094 N N . TYR A 1 147 ? 5.027 -25.719 -42.562 1 59.84 147 TYR A N 1
ATOM 1095 C CA . TYR A 1 147 ? 4.008 -24.828 -43.094 1 59.84 147 TYR A CA 1
ATOM 1096 C C . TYR A 1 147 ? 2.803 -25.609 -43.594 1 59.84 147 TYR A C 1
ATOM 1098 O O . TYR A 1 147 ? 1.681 -25.094 -43.594 1 59.84 147 TYR A O 1
ATOM 1106 N N . ASP A 1 148 ? 2.756 -26.906 -43.75 1 67.5 148 ASP A N 1
ATOM 1107 C CA . ASP A 1 148 ? 1.614 -27.562 -44.375 1 67.5 148 ASP A CA 1
ATOM 1108 C C . ASP A 1 148 ? 0.667 -28.141 -43.344 1 67.5 148 ASP A C 1
ATOM 1110 O O . ASP A 1 148 ? -0.107 -29.062 -43.625 1 67.5 148 ASP A O 1
ATOM 1114 N N . VAL A 1 149 ? 0.719 -27.578 -42.156 1 75.62 149 VAL A N 1
ATOM 1115 C CA . VAL A 1 149 ? -0.198 -28.031 -41.125 1 75.62 149 VAL A CA 1
ATOM 1116 C C . VAL A 1 149 ? -1.259 -26.969 -40.875 1 75.62 149 VAL A C 1
ATOM 1118 O O . VAL A 1 149 ? -1.021 -25.781 -41.094 1 75.62 149 VAL A O 1
ATOM 1121 N N . PRO A 1 150 ? -2.523 -27.344 -40.438 1 77.88 150 PRO A N 1
ATOM 1122 C CA . PRO A 1 150 ? -3.58 -26.375 -40.125 1 77.88 150 PRO A CA 1
ATOM 1123 C C . PRO A 1 150 ? -3.117 -25.281 -39.156 1 77.88 150 PRO A C 1
ATOM 1125 O O . PRO A 1 150 ? -2.332 -25.547 -38.25 1 77.88 150 PRO A O 1
ATOM 1128 N N . SER A 1 151 ? -3.535 -24.125 -39.5 1 79.5 151 SER A N 1
ATOM 1129 C CA . SER A 1 151 ? -3.139 -22.938 -38.75 1 79.5 151 SER A CA 1
ATOM 1130 C C . SER A 1 151 ? -3.408 -23.078 -37.25 1 79.5 151 SER A C 1
ATOM 1132 O O . SER A 1 151 ? -2.592 -22.672 -36.438 1 79.5 151 SER A O 1
ATOM 1134 N N . LYS A 1 152 ? -4.535 -23.719 -36.906 1 80.69 152 LYS A N 1
ATOM 1135 C CA . LYS A 1 152 ? -4.918 -23.891 -35.531 1 80.69 152 LYS A CA 1
ATOM 1136 C C . LYS A 1 152 ? -3.904 -24.75 -34.781 1 80.69 152 LYS A C 1
ATOM 1138 O O . LYS A 1 152 ? -3.59 -24.5 -33.625 1 80.69 152 LYS A O 1
ATOM 1143 N N . LEU A 1 153 ? -3.451 -25.703 -35.469 1 78.12 153 LEU A N 1
ATOM 1144 C CA . LEU A 1 153 ? -2.461 -26.594 -34.875 1 78.12 153 LEU A CA 1
ATOM 1145 C C . LEU A 1 153 ? -1.141 -25.859 -34.656 1 78.12 153 LEU A C 1
ATOM 1147 O O . LEU A 1 153 ? -0.511 -26.016 -33.594 1 78.12 153 LEU A O 1
ATOM 1151 N N . LYS A 1 154 ? -0.736 -25.141 -35.531 1 78.12 154 LYS A N 1
ATOM 1152 C CA . LYS A 1 154 ? 0.485 -24.359 -35.375 1 78.12 154 LYS A CA 1
ATOM 1153 C C . LYS A 1 154 ? 0.404 -23.406 -34.188 1 78.12 154 LYS A C 1
ATOM 1155 O O . LYS A 1 154 ? 1.353 -23.312 -33.406 1 78.12 154 LYS A O 1
ATOM 1160 N N . THR A 1 155 ? -0.754 -22.891 -34.156 1 78.25 155 THR A N 1
ATOM 1161 C CA . THR A 1 155 ? -0.972 -21.938 -33.062 1 78.25 155 THR A CA 1
ATOM 1162 C C . THR A 1 155 ? -0.914 -22.641 -31.719 1 78.25 155 THR A C 1
ATOM 1164 O O . THR A 1 155 ? -0.244 -22.172 -30.797 1 78.25 155 THR A O 1
ATOM 1167 N N . MET A 1 156 ? -1.537 -23.641 -31.625 1 75.62 156 MET A N 1
ATOM 1168 C CA . MET A 1 156 ? -1.573 -24.406 -30.375 1 75.62 156 MET A CA 1
ATOM 1169 C C . MET A 1 156 ? -0.174 -24.859 -29.984 1 75.62 156 MET A C 1
ATOM 1171 O O . MET A 1 156 ? 0.229 -24.703 -28.828 1 75.62 156 MET A O 1
ATOM 1175 N N . LEU A 1 157 ? 0.516 -25.391 -30.922 1 77.38 157 LEU A N 1
ATOM 1176 C CA . LEU A 1 157 ? 1.848 -25.906 -30.641 1 77.38 157 LEU A CA 1
ATOM 1177 C C . LEU A 1 157 ? 2.809 -24.781 -30.281 1 77.38 157 LEU A C 1
ATOM 1179 O O . LEU A 1 157 ? 3.662 -24.938 -29.406 1 77.38 157 LEU A O 1
ATOM 1183 N N . GLY A 1 158 ? 2.605 -23.812 -30.938 1 75.94 158 GLY A N 1
ATOM 1184 C CA . GLY A 1 158 ? 3.4 -22.625 -30.625 1 75.94 158 GLY A CA 1
ATOM 1185 C C . GLY A 1 158 ? 3.16 -22.109 -29.219 1 75.94 158 GLY A C 1
ATOM 1186 O O . GLY A 1 158 ? 4.105 -21.797 -28.5 1 75.94 158 GLY A O 1
ATOM 1187 N N . GLN A 1 159 ? 1.952 -22.125 -28.812 1 76.12 159 GLN A N 1
ATOM 1188 C CA . GLN A 1 159 ? 1.585 -21.656 -27.484 1 76.12 159 GLN A CA 1
ATOM 1189 C C . GLN A 1 159 ? 2.123 -22.609 -26.406 1 76.12 159 GLN A C 1
ATOM 1191 O O . GLN A 1 159 ? 2.643 -22.156 -25.391 1 76.12 159 GLN A O 1
ATOM 1196 N N . LEU A 1 160 ? 1.99 -23.828 -26.719 1 76.5 160 LEU A N 1
ATOM 1197 C CA . LEU A 1 160 ? 2.504 -24.828 -25.781 1 76.5 160 LEU A CA 1
ATOM 1198 C C . LEU A 1 160 ? 4.02 -24.734 -25.656 1 76.5 160 LEU A C 1
ATOM 1200 O O . LEU A 1 160 ? 4.566 -24.812 -24.547 1 76.5 160 LEU A O 1
ATOM 1204 N N . ALA A 1 161 ? 4.637 -24.531 -26.781 1 75.31 161 ALA A N 1
ATOM 1205 C CA . ALA A 1 161 ? 6.094 -24.422 -26.781 1 75.31 161 ALA A CA 1
ATOM 1206 C C . ALA A 1 161 ? 6.539 -23.141 -26.062 1 75.31 161 ALA A C 1
ATOM 1208 O O . ALA A 1 161 ? 7.566 -23.141 -25.391 1 75.31 161 ALA A O 1
ATOM 1209 N N . TYR A 1 162 ? 5.742 -22.297 -26.328 1 71.06 162 TYR A N 1
ATOM 1210 C CA . TYR A 1 162 ? 6.047 -21.031 -25.672 1 71.06 162 TYR A CA 1
ATOM 1211 C C . TYR A 1 162 ? 5.922 -21.156 -24.156 1 71.06 162 TYR A C 1
ATOM 1213 O O . TYR A 1 162 ? 6.793 -20.703 -23.422 1 71.06 162 TYR A O 1
ATOM 1221 N N . TYR A 1 163 ? 5 -21.75 -23.781 1 75.25 163 TYR A N 1
ATOM 1222 C CA . TYR A 1 163 ? 4.707 -21.906 -22.359 1 75.25 163 TYR A CA 1
ATOM 1223 C C . TYR A 1 163 ? 5.664 -22.906 -21.719 1 75.25 163 TYR A C 1
ATOM 1225 O O . TYR A 1 163 ? 6.109 -22.703 -20.578 1 75.25 163 TYR A O 1
ATOM 1233 N N . LEU A 1 164 ? 6.023 -23.844 -22.406 1 75.81 164 LEU A N 1
ATOM 1234 C CA . LEU A 1 164 ? 6.934 -24.859 -21.875 1 75.81 164 LEU A CA 1
ATOM 1235 C C . LEU A 1 164 ? 8.375 -24.531 -22.25 1 75.81 164 LEU A C 1
ATOM 1237 O O . LEU A 1 164 ? 8.945 -25.141 -23.156 1 75.81 164 LEU A O 1
ATOM 1241 N N . LYS A 1 165 ? 8.922 -23.656 -21.406 1 70.62 165 LYS A N 1
ATOM 1242 C CA . LYS A 1 165 ? 10.312 -23.266 -21.656 1 70.62 165 LYS A CA 1
ATOM 1243 C C . LYS A 1 165 ? 11.258 -24.453 -21.438 1 70.62 165 LYS A C 1
ATOM 1245 O O . LYS A 1 165 ? 11.133 -25.172 -20.438 1 70.62 165 LYS A O 1
ATOM 1250 N N . GLY A 1 166 ? 11.969 -24.859 -22.453 1 62.03 166 GLY A N 1
ATOM 1251 C CA . GLY A 1 166 ? 12.867 -26 -22.359 1 62.03 166 GLY A CA 1
ATOM 1252 C C . GLY A 1 166 ? 12.531 -27.094 -23.344 1 62.03 166 GLY A C 1
ATOM 1253 O O . GLY A 1 166 ? 13.367 -27.969 -23.625 1 62.03 166 GLY A O 1
ATOM 1254 N N . MET A 1 167 ? 11.234 -26.938 -23.672 1 65.94 167 MET A N 1
ATOM 1255 C CA . MET A 1 167 ? 10.898 -27.922 -24.688 1 65.94 167 MET A CA 1
ATOM 1256 C C . MET A 1 167 ? 11.469 -27.516 -26.047 1 65.94 167 MET A C 1
ATOM 1258 O O . MET A 1 167 ? 11.258 -26.391 -26.5 1 65.94 167 MET A O 1
ATOM 1262 N N . GLU A 1 168 ? 12.477 -28.203 -26.516 1 63.56 168 GLU A N 1
ATOM 1263 C CA . GLU A 1 168 ? 13.148 -27.875 -27.766 1 63.56 168 GLU A CA 1
ATOM 1264 C C . GLU A 1 168 ? 12.234 -28.141 -28.969 1 63.56 168 GLU A C 1
ATOM 1266 O O . GLU A 1 168 ? 11.57 -29.188 -29.031 1 63.56 168 GLU A O 1
ATOM 1271 N N . MET A 1 169 ? 12.086 -27 -29.672 1 64.56 169 MET A N 1
ATOM 1272 C CA . MET A 1 169 ? 11.438 -27.234 -30.953 1 64.56 169 MET A CA 1
ATOM 1273 C C . MET A 1 169 ? 12.43 -27.766 -31.984 1 64.56 169 MET A C 1
ATOM 1275 O O . MET A 1 169 ? 13.406 -27.094 -32.312 1 64.56 169 MET A O 1
ATOM 1279 N N . LEU A 1 170 ? 12.344 -29 -32.219 1 63.38 170 LEU A N 1
ATOM 1280 C CA . LEU A 1 170 ? 13.297 -29.562 -33.156 1 63.38 170 LEU A CA 1
ATOM 1281 C C . LEU A 1 170 ? 12.609 -29.875 -34.5 1 63.38 170 LEU A C 1
ATOM 1283 O O . LEU A 1 170 ? 11.422 -30.203 -34.531 1 63.38 170 LEU A O 1
ATOM 1287 N N . PRO A 1 171 ? 13.438 -29.547 -35.5 1 58.31 171 PRO A N 1
ATOM 1288 C CA . PRO A 1 171 ? 12.883 -29.859 -36.812 1 58.31 171 PRO A CA 1
ATOM 1289 C C . PRO A 1 171 ? 12.516 -31.328 -36.969 1 58.31 171 PRO A C 1
ATOM 1291 O O . PRO A 1 171 ? 11.633 -31.672 -37.75 1 58.31 171 PRO A O 1
ATOM 1294 N N . SER A 1 172 ? 13.273 -32.156 -36.312 1 60.91 172 SER A N 1
ATOM 1295 C CA . SER A 1 172 ? 12.992 -33.594 -36.5 1 60.91 172 SER A CA 1
ATOM 1296 C C . SER A 1 172 ? 12.469 -34.219 -35.219 1 60.91 172 SER A C 1
ATOM 1298 O O . SER A 1 172 ? 12.781 -33.75 -34.125 1 60.91 172 SER A O 1
ATOM 1300 N N . LEU A 1 173 ? 11.484 -35.156 -35.469 1 64.25 173 LEU A N 1
ATOM 1301 C CA . LEU A 1 173 ? 10.945 -35.969 -34.375 1 64.25 173 LEU A CA 1
ATOM 1302 C C . LEU A 1 173 ? 12.016 -36.906 -33.812 1 64.25 173 LEU A C 1
ATOM 1304 O O . LEU A 1 173 ? 12.531 -37.75 -34.531 1 64.25 173 LEU A O 1
ATOM 1308 N N . ARG A 1 174 ? 12.648 -36.562 -32.75 1 79.12 174 ARG A N 1
ATOM 1309 C CA . ARG A 1 174 ? 13.602 -37.469 -32.125 1 79.12 174 ARG A CA 1
ATOM 1310 C C . ARG A 1 174 ? 13.07 -38 -30.797 1 79.12 174 ARG A C 1
ATOM 1312 O O . ARG A 1 174 ? 13.117 -37.281 -29.781 1 79.12 174 ARG A O 1
ATOM 1319 N N . PRO A 1 175 ? 12.57 -39.281 -30.906 1 87.12 175 PRO A N 1
ATOM 1320 C CA . PRO A 1 175 ? 12.102 -39.875 -29.656 1 87.12 175 PRO A CA 1
ATOM 1321 C C . PRO A 1 175 ? 13.234 -40.188 -28.672 1 87.12 175 PRO A C 1
ATOM 1323 O O . PRO A 1 175 ? 14.398 -40.281 -29.078 1 87.12 175 PRO A O 1
ATOM 1326 N N . THR A 1 176 ? 12.992 -40.156 -27.406 1 90.56 176 THR A N 1
ATOM 1327 C CA . THR A 1 176 ? 13.945 -40.438 -26.344 1 90.56 176 THR A CA 1
ATOM 1328 C C . THR A 1 176 ? 13.531 -41.688 -25.562 1 90.56 176 THR A C 1
ATOM 1330 O O . THR A 1 176 ? 12.352 -41.875 -25.266 1 90.56 176 THR A O 1
ATOM 1333 N N . GLU A 1 177 ? 14.531 -42.5 -25.312 1 95 177 GLU A N 1
ATOM 1334 C CA . GLU A 1 177 ? 14.281 -43.688 -24.5 1 95 177 GLU A CA 1
ATOM 1335 C C . GLU A 1 177 ? 14.117 -43.344 -23.031 1 95 177 GLU A C 1
ATOM 1337 O O . GLU A 1 177 ? 14.961 -42.625 -22.453 1 95 177 GLU A O 1
ATOM 1342 N N . VAL A 1 178 ? 12.977 -43.844 -22.422 1 96.19 178 VAL A N 1
ATOM 1343 C CA . VAL A 1 178 ? 12.711 -43.469 -21.031 1 96.19 178 VAL A CA 1
ATOM 1344 C C . VAL A 1 178 ? 12.211 -44.719 -20.266 1 96.19 178 VAL A C 1
ATOM 1346 O O . VAL A 1 178 ? 11.852 -45.719 -20.875 1 96.19 178 VAL A O 1
ATOM 1349 N N . GLU A 1 179 ? 12.383 -44.625 -19.016 1 97.75 179 GLU A N 1
ATOM 1350 C CA . GLU A 1 179 ? 11.688 -45.469 -18.047 1 97.75 179 GLU A CA 1
ATOM 1351 C C . GLU A 1 179 ? 10.797 -44.625 -17.141 1 97.75 179 GLU A C 1
ATOM 1353 O O . GLU A 1 179 ? 11.281 -43.75 -16.422 1 97.75 179 GLU A O 1
ATOM 1358 N N . ILE A 1 180 ? 9.469 -44.844 -17.172 1 98 180 ILE A N 1
ATOM 1359 C CA . ILE A 1 180 ? 8.523 -44.094 -16.359 1 98 180 ILE A CA 1
ATOM 1360 C C . ILE A 1 180 ? 7.754 -45.062 -15.445 1 98 180 ILE A C 1
ATOM 1362 O O . ILE A 1 180 ? 7.051 -45.938 -15.922 1 98 180 ILE A O 1
ATOM 1366 N N . GLU A 1 181 ? 7.969 -44.875 -14.188 1 98.19 181 GLU A N 1
ATOM 1367 C CA . GLU A 1 181 ? 7.219 -45.625 -13.188 1 98.19 181 GLU A CA 1
ATOM 1368 C C . GLU A 1 181 ? 6.043 -44.812 -12.656 1 98.19 181 GLU A C 1
ATOM 1370 O O . GLU A 1 181 ? 6.207 -43.625 -12.289 1 98.19 181 GLU A O 1
ATOM 1375 N N . TYR A 1 182 ? 4.844 -45.375 -12.68 1 96.88 182 TYR A N 1
ATOM 1376 C CA . TYR A 1 182 ? 3.664 -44.656 -12.172 1 96.88 182 TYR A CA 1
ATOM 1377 C C . TYR A 1 182 ? 2.654 -45.656 -11.602 1 96.88 182 TYR A C 1
ATOM 1379 O O . TYR A 1 182 ? 2.246 -46.594 -12.289 1 96.88 182 TYR A O 1
ATOM 1387 N N . ASP A 1 183 ? 2.266 -45.406 -10.266 1 86.69 183 ASP A N 1
ATOM 1388 C CA . ASP A 1 183 ? 1.25 -46.219 -9.578 1 86.69 183 ASP A CA 1
ATOM 1389 C C . ASP A 1 183 ? 1.528 -47.688 -9.734 1 86.69 183 ASP A C 1
ATOM 1391 O O . ASP A 1 183 ? 0.649 -48.469 -10.148 1 86.69 183 ASP A O 1
ATOM 1395 N N . GLY A 1 184 ? 2.672 -48.094 -9.594 1 88.38 184 GLY A N 1
ATOM 1396 C CA . GLY A 1 184 ? 3.041 -49.5 -9.625 1 88.38 184 GLY A CA 1
ATOM 1397 C C . GLY A 1 184 ? 3.27 -50.031 -11.031 1 88.38 184 GLY A C 1
ATOM 1398 O O . GLY A 1 184 ? 3.594 -51.188 -11.211 1 88.38 184 GLY A O 1
ATOM 1399 N N . LYS A 1 185 ? 3.047 -49.25 -12.016 1 94.75 185 LYS A N 1
ATOM 1400 C CA . LYS A 1 185 ? 3.277 -49.625 -13.406 1 94.75 185 LYS A CA 1
ATOM 1401 C C . LYS A 1 185 ? 4.609 -49.062 -13.914 1 94.75 185 LYS A C 1
ATOM 1403 O O . LYS A 1 185 ? 5.184 -48.156 -13.312 1 94.75 185 LYS A O 1
ATOM 1408 N N . LEU A 1 186 ? 5.082 -49.781 -14.938 1 96.12 186 LEU A N 1
ATOM 1409 C CA . LEU A 1 186 ? 6.344 -49.375 -15.555 1 96.12 186 LEU A CA 1
ATOM 1410 C C . LEU A 1 186 ? 6.207 -49.281 -17.062 1 96.12 186 LEU A C 1
ATOM 1412 O O . LEU A 1 186 ? 5.734 -50.188 -17.719 1 96.12 186 LEU A O 1
ATOM 1416 N N . PHE A 1 187 ? 6.484 -48.188 -17.609 1 96.75 187 PHE A N 1
ATOM 1417 C CA . PHE A 1 187 ? 6.609 -47.969 -19.047 1 96.75 187 PHE A CA 1
ATOM 1418 C C . PHE A 1 187 ? 8.07 -47.844 -19.453 1 96.75 187 PHE A C 1
ATOM 1420 O O . PHE A 1 187 ? 8.812 -47.062 -18.875 1 96.75 187 PHE A O 1
ATOM 1427 N N . GLN A 1 188 ? 8.469 -48.656 -20.344 1 96.94 188 GLN A N 1
ATOM 1428 C CA . GLN A 1 188 ? 9.789 -48.594 -20.953 1 96.94 188 GLN A CA 1
ATOM 1429 C C . GLN A 1 188 ? 9.695 -48.469 -22.469 1 96.94 188 GLN A C 1
ATOM 1431 O O . GLN A 1 188 ? 9.062 -49.312 -23.125 1 96.94 188 GLN A O 1
ATOM 1436 N N . GLY A 1 189 ? 10.258 -47.438 -22.969 1 95.5 189 GLY A N 1
ATOM 1437 C CA . GLY A 1 189 ? 10.203 -47.25 -24.422 1 95.5 189 GLY A CA 1
ATOM 1438 C C . GLY A 1 189 ? 10.547 -45.844 -24.844 1 95.5 189 GLY A C 1
ATOM 1439 O O . GLY A 1 189 ? 11.062 -45.062 -24.047 1 95.5 189 GLY A O 1
ATOM 1440 N N . GLU A 1 190 ? 10.344 -45.562 -26.109 1 94.5 190 GLU A N 1
ATOM 1441 C CA . GLU A 1 190 ? 10.641 -44.281 -26.688 1 94.5 190 GLU A CA 1
ATOM 1442 C C . GLU A 1 190 ? 9.422 -43.344 -26.656 1 94.5 190 GLU A C 1
ATOM 1444 O O . GLU A 1 190 ? 8.312 -43.781 -26.969 1 94.5 190 GLU A O 1
ATOM 1449 N N . ILE A 1 191 ? 9.68 -42.125 -26.203 1 93.12 191 ILE A N 1
ATOM 1450 C CA . ILE A 1 191 ? 8.586 -41.188 -26.156 1 93.12 191 ILE A CA 1
ATOM 1451 C C . ILE A 1 191 ? 9.008 -39.875 -26.844 1 93.12 191 ILE A C 1
ATOM 1453 O O . ILE A 1 191 ? 10.195 -39.594 -26.984 1 93.12 191 ILE A O 1
ATOM 1457 N N . MET A 1 192 ? 7.945 -39.125 -27.297 1 87.88 192 MET A N 1
ATOM 1458 C CA . MET A 1 192 ? 8.188 -37.75 -27.75 1 87.88 192 MET A CA 1
ATOM 1459 C C . MET A 1 192 ? 8.188 -36.781 -26.578 1 87.88 192 MET A C 1
ATOM 1461 O O . MET A 1 192 ? 9.047 -35.906 -26.5 1 87.88 192 MET A O 1
ATOM 1465 N N . LEU A 1 193 ? 7.23 -36.938 -25.719 1 90.62 193 LEU A N 1
ATOM 1466 C CA . LEU A 1 193 ? 7.113 -36.062 -24.547 1 90.62 193 LEU A CA 1
ATOM 1467 C C . LEU A 1 193 ? 6.262 -36.719 -23.469 1 90.62 193 LEU A C 1
ATOM 1469 O O . LEU A 1 193 ? 5.555 -37.719 -23.734 1 90.62 193 LEU A O 1
ATOM 1473 N N . PHE A 1 194 ? 6.387 -36.281 -22.266 1 93.06 194 PHE A N 1
ATOM 1474 C CA . PHE A 1 194 ? 5.465 -36.594 -21.172 1 93.06 194 PHE A CA 1
ATOM 1475 C C . PHE A 1 194 ? 5.047 -35.312 -20.453 1 93.06 194 PHE A C 1
ATOM 1477 O O . PHE A 1 194 ? 5.812 -34.344 -20.391 1 93.06 194 PHE A O 1
ATOM 1484 N N . LEU A 1 195 ? 3.838 -35.344 -19.938 1 92.62 195 LEU A N 1
ATOM 1485 C CA . LEU A 1 195 ? 3.281 -34.25 -19.156 1 92.62 195 LEU A CA 1
ATOM 1486 C C . LEU A 1 195 ? 2.648 -34.75 -17.859 1 92.62 195 LEU A C 1
ATOM 1488 O O . LEU A 1 195 ? 1.986 -35.781 -17.859 1 92.62 195 LEU A O 1
ATOM 1492 N N . VAL A 1 196 ? 2.975 -34.094 -16.812 1 94.88 196 VAL A N 1
ATOM 1493 C CA . VAL A 1 196 ? 2.346 -34.25 -15.516 1 94.88 196 VAL A CA 1
ATOM 1494 C C . VAL A 1 196 ? 1.566 -33 -15.141 1 94.88 196 VAL A C 1
ATOM 1496 O O . VAL A 1 196 ? 2.154 -31.938 -14.945 1 94.88 196 VAL A O 1
ATOM 1499 N N . THR A 1 197 ? 0.276 -33.125 -15.039 1 94.12 197 THR A N 1
ATOM 1500 C CA . THR A 1 197 ? -0.497 -31.891 -14.859 1 94.12 197 THR A CA 1
ATOM 1501 C C . THR A 1 197 ? -1.378 -31.984 -13.617 1 94.12 197 THR A C 1
ATOM 1503 O O . THR A 1 197 ? -1.75 -33.062 -13.195 1 94.12 197 THR A O 1
ATOM 1506 N N . LEU A 1 198 ? -1.661 -30.828 -13 1 94.5 198 LEU A N 1
ATOM 1507 C CA . LEU A 1 198 ? -2.531 -30.688 -11.836 1 94.5 198 LEU A CA 1
ATOM 1508 C C . LEU A 1 198 ? -3.824 -29.969 -12.211 1 94.5 198 LEU A C 1
ATOM 1510 O O . LEU A 1 198 ? -4.789 -29.969 -11.438 1 94.5 198 LEU A O 1
ATOM 1514 N N . THR A 1 199 ? -3.824 -29.359 -13.359 1 89.12 199 THR A N 1
ATOM 1515 C CA . THR A 1 199 ? -4.973 -28.578 -13.789 1 89.12 199 THR A CA 1
ATOM 1516 C C . THR A 1 199 ? -5.402 -28.969 -15.203 1 89.12 199 THR A C 1
ATOM 1518 O O . THR A 1 199 ? -4.68 -29.688 -15.898 1 89.12 199 THR A O 1
ATOM 1521 N N . ASN A 1 200 ? -6.652 -28.516 -15.57 1 80.12 200 ASN A N 1
ATOM 1522 C CA . ASN A 1 200 ? -7.156 -28.828 -16.906 1 80.12 200 ASN A CA 1
ATOM 1523 C C . ASN A 1 200 ? -6.715 -27.781 -17.938 1 80.12 200 ASN A C 1
ATOM 1525 O O . ASN A 1 200 ? -6.855 -28 -19.141 1 80.12 200 ASN A O 1
ATOM 1529 N N . SER A 1 201 ? -6.234 -26.734 -17.406 1 74.69 201 SER A N 1
ATOM 1530 C CA . SER A 1 201 ? -5.824 -25.656 -18.281 1 74.69 201 SER A CA 1
ATOM 1531 C C . SER A 1 201 ? -4.305 -25.516 -18.328 1 74.69 201 SER A C 1
ATOM 1533 O O . SER A 1 201 ? -3.668 -25.344 -17.281 1 74.69 201 SER A O 1
ATOM 1535 N N . VAL A 1 202 ? -3.764 -25.656 -19.594 1 75.06 202 VAL A N 1
ATOM 1536 C CA . VAL A 1 202 ? -2.32 -25.547 -19.766 1 75.06 202 VAL A CA 1
ATOM 1537 C C . VAL A 1 202 ? -2.014 -24.688 -21 1 75.06 202 VAL A C 1
ATOM 1539 O O . VAL A 1 202 ? -2.447 -25.016 -22.109 1 75.06 202 VAL A O 1
ATOM 1542 N N . GLY A 1 203 ? -1.198 -23.656 -20.734 1 70.44 203 GLY A N 1
ATOM 1543 C CA . GLY A 1 203 ? -0.81 -22.812 -21.859 1 70.44 203 GLY A CA 1
ATOM 1544 C C . GLY A 1 203 ? -1.994 -22.25 -22.609 1 70.44 203 GLY A C 1
ATOM 1545 O O . GLY A 1 203 ? -1.944 -22.109 -23.844 1 70.44 203 GLY A O 1
ATOM 1546 N N . GLY A 1 204 ? -3.066 -22.203 -21.922 1 70.06 204 GLY A N 1
ATOM 1547 C CA . GLY A 1 204 ? -4.262 -21.719 -22.578 1 70.06 204 GLY A CA 1
ATOM 1548 C C . GLY A 1 204 ? -5.121 -22.828 -23.156 1 70.06 204 GLY A C 1
ATOM 1549 O O . GLY A 1 204 ? -6.234 -22.578 -23.625 1 70.06 204 GLY A O 1
ATOM 1550 N N . PHE A 1 205 ? -4.633 -24.016 -23.062 1 71.81 205 PHE A N 1
ATOM 1551 C CA . PHE A 1 205 ? -5.379 -25.156 -23.594 1 71.81 205 PHE A CA 1
ATOM 1552 C C . PHE A 1 205 ? -6.227 -25.797 -22.5 1 71.81 205 PHE A C 1
ATOM 1554 O O . PHE A 1 205 ? -5.695 -26.297 -21.5 1 71.81 205 PHE A O 1
ATOM 1561 N N . GLU A 1 206 ? -7.57 -25.859 -22.672 1 72.5 206 GLU A N 1
ATOM 1562 C CA . GLU A 1 206 ? -8.469 -26.266 -21.594 1 72.5 206 GLU A CA 1
ATOM 1563 C C . GLU A 1 206 ? -8.828 -27.734 -21.703 1 72.5 206 GLU A C 1
ATOM 1565 O O . GLU A 1 206 ? -9.445 -28.297 -20.797 1 72.5 206 GLU A O 1
ATOM 1570 N N . LYS A 1 207 ? -8.266 -28.422 -22.75 1 75.62 207 LYS A N 1
ATOM 1571 C CA . LYS A 1 207 ? -8.766 -29.781 -22.938 1 75.62 207 LYS A CA 1
ATOM 1572 C C . LYS A 1 207 ? -7.621 -30.797 -22.938 1 75.62 207 LYS A C 1
ATOM 1574 O O . LYS A 1 207 ? -7.797 -31.938 -23.359 1 75.62 207 LYS A O 1
ATOM 1579 N N . LEU A 1 208 ? -6.543 -30.344 -22.422 1 79 208 LEU A N 1
ATOM 1580 C CA . LEU A 1 208 ? -5.406 -31.266 -22.422 1 79 208 LEU A CA 1
ATOM 1581 C C . LEU A 1 208 ? -5.629 -32.375 -21.406 1 79 208 LEU A C 1
ATOM 1583 O O . LEU A 1 208 ? -5.301 -33.531 -21.688 1 79 208 LEU A O 1
ATOM 1587 N N . ALA A 1 209 ? -6.156 -31.984 -20.25 1 80.56 209 ALA A N 1
ATOM 1588 C CA . ALA A 1 209 ? -6.5 -32.938 -19.203 1 80.56 209 ALA A CA 1
ATOM 1589 C C . ALA A 1 209 ? -7.945 -32.75 -18.734 1 80.56 209 ALA A C 1
ATOM 1591 O O . ALA A 1 209 ? -8.195 -32.188 -17.672 1 80.56 209 ALA A O 1
ATOM 1592 N N . PRO A 1 210 ? -8.852 -33.25 -19.469 1 76.69 210 PRO A N 1
ATOM 1593 C CA . PRO A 1 210 ? -10.266 -32.969 -19.234 1 76.69 210 PRO A CA 1
ATOM 1594 C C . PRO A 1 210 ? -10.75 -33.438 -17.875 1 76.69 210 PRO A C 1
ATOM 1596 O O . PRO A 1 210 ? -11.719 -32.875 -17.328 1 76.69 210 PRO A O 1
ATOM 1599 N N . ASP A 1 211 ? -10.055 -34.344 -17.219 1 78.31 211 ASP A N 1
ATOM 1600 C CA . ASP A 1 211 ? -10.539 -34.906 -15.969 1 78.31 211 ASP A CA 1
ATOM 1601 C C . ASP A 1 211 ? -9.695 -34.438 -14.789 1 78.31 211 ASP A C 1
ATOM 1603 O O . ASP A 1 211 ? -9.734 -35.031 -13.711 1 78.31 211 ASP A O 1
ATOM 1607 N N . SER A 1 212 ? -9 -33.5 -14.992 1 83.81 212 SER A N 1
ATOM 1608 C CA . SER A 1 212 ? -8.102 -33.031 -13.938 1 83.81 212 SER A CA 1
ATOM 1609 C C . SER A 1 212 ? -8.883 -32.438 -12.766 1 83.81 212 SER A C 1
ATOM 1611 O O . SER A 1 212 ? -9.938 -31.844 -12.961 1 83.81 212 SER A O 1
ATOM 1613 N N . SER A 1 213 ? -8.43 -32.75 -11.594 1 89.75 213 SER A N 1
ATOM 1614 C CA . SER A 1 213 ? -8.969 -32.219 -10.352 1 89.75 213 SER A CA 1
ATOM 1615 C C . SER A 1 213 ? -7.891 -31.531 -9.531 1 89.75 213 SER A C 1
ATOM 1617 O O . SER A 1 213 ? -6.773 -32.031 -9.406 1 89.75 213 SER A O 1
ATOM 1619 N N . LEU A 1 214 ? -8.258 -30.484 -8.945 1 93.44 214 LEU A N 1
ATOM 1620 C CA . LEU A 1 214 ? -7.293 -29.641 -8.242 1 93.44 214 LEU A CA 1
ATOM 1621 C C . LEU A 1 214 ? -6.941 -30.234 -6.883 1 93.44 214 LEU A C 1
ATOM 1623 O O . LEU A 1 214 ? -5.957 -29.828 -6.262 1 93.44 214 LEU A O 1
ATOM 1627 N N . ASN A 1 215 ? -7.766 -31.188 -6.422 1 95.62 215 ASN A N 1
ATOM 1628 C CA . ASN A 1 215 ? -7.547 -31.562 -5.031 1 95.62 215 ASN A CA 1
ATOM 1629 C C . ASN A 1 215 ? -7.844 -33.031 -4.801 1 95.62 215 ASN A C 1
ATOM 1631 O O . ASN A 1 215 ? -8.289 -33.438 -3.719 1 95.62 215 ASN A O 1
ATOM 1635 N N . ASP A 1 216 ? -7.598 -33.969 -5.762 1 95 216 ASP A N 1
ATOM 1636 C CA . ASP A 1 216 ? -7.914 -35.406 -5.594 1 95 216 ASP A CA 1
ATOM 1637 C C . ASP A 1 216 ? -6.66 -36.219 -5.266 1 95 216 ASP A C 1
ATOM 1639 O O . ASP A 1 216 ? -6.723 -37.438 -5.129 1 95 216 ASP A O 1
ATOM 1643 N N . GLY A 1 217 ? -5.562 -35.531 -5.191 1 96.38 217 GLY A N 1
ATOM 1644 C CA . GLY A 1 217 ? -4.32 -36.188 -4.809 1 96.38 217 GLY A CA 1
ATOM 1645 C C . GLY A 1 217 ? -3.654 -36.906 -5.961 1 96.38 217 GLY A C 1
ATOM 1646 O O . GLY A 1 217 ? -2.742 -37.719 -5.75 1 96.38 217 GLY A O 1
ATOM 1647 N N . MET A 1 218 ? -4.176 -36.562 -7.203 1 96.19 218 MET A N 1
ATOM 1648 C CA . MET A 1 218 ? -3.646 -37.281 -8.359 1 96.19 218 MET A CA 1
ATOM 1649 C C . MET A 1 218 ? -3.16 -36.312 -9.422 1 96.19 218 MET A C 1
ATOM 1651 O O . MET A 1 218 ? -3.754 -35.25 -9.617 1 96.19 218 MET A O 1
ATOM 1655 N N . PHE A 1 219 ? -2.105 -36.719 -10.117 1 96.38 219 PHE A N 1
ATOM 1656 C CA . PHE A 1 219 ? -1.728 -36.094 -11.367 1 96.38 219 PHE A CA 1
ATOM 1657 C C . PHE A 1 219 ? -2.494 -36.688 -12.539 1 96.38 219 PHE A C 1
ATOM 1659 O O . PHE A 1 219 ? -2.922 -37.844 -12.469 1 96.38 219 PHE A O 1
ATOM 1666 N N . ASP A 1 220 ? -2.672 -35.906 -13.539 1 94.81 220 ASP A N 1
ATOM 1667 C CA . ASP A 1 220 ? -2.91 -36.469 -14.867 1 94.81 220 ASP A CA 1
ATOM 1668 C C . ASP A 1 220 ? -1.6 -36.656 -15.633 1 94.81 220 ASP A C 1
ATOM 1670 O O . ASP A 1 220 ? -0.917 -35.656 -15.945 1 94.81 220 ASP A O 1
ATOM 1674 N N . LEU A 1 221 ? -1.234 -37.875 -15.859 1 95.44 221 LEU A N 1
ATOM 1675 C CA . LEU A 1 221 ? -0.016 -38.188 -16.594 1 95.44 221 LEU A CA 1
ATOM 1676 C C . LEU A 1 221 ? -0.324 -38.469 -18.062 1 95.44 221 LEU A C 1
ATOM 1678 O O . LEU A 1 221 ? -1.204 -39.281 -18.359 1 95.44 221 LEU A O 1
ATOM 1682 N N . MET A 1 222 ? 0.349 -37.75 -18.938 1 92.94 222 MET A N 1
ATOM 1683 C CA . MET A 1 222 ? 0.236 -38 -20.375 1 92.94 222 MET A CA 1
ATOM 1684 C C . MET A 1 222 ? 1.597 -38.312 -20.984 1 92.94 222 MET A C 1
ATOM 1686 O O . MET A 1 222 ? 2.559 -37.562 -20.797 1 92.94 222 MET A O 1
ATOM 1690 N N . ILE A 1 223 ? 1.659 -39.438 -21.656 1 94.31 223 ILE A N 1
ATOM 1691 C CA . ILE A 1 223 ? 2.865 -39.844 -22.391 1 94.31 223 ILE A CA 1
ATOM 1692 C C . ILE A 1 223 ? 2.562 -39.938 -23.875 1 94.31 223 ILE A C 1
ATOM 1694 O O . ILE A 1 223 ? 1.659 -40.688 -24.281 1 94.31 223 ILE A O 1
ATOM 1698 N N . LEU A 1 224 ? 3.221 -39.188 -24.625 1 92.62 224 LEU A N 1
ATOM 1699 C CA . LEU A 1 224 ? 3.18 -39.344 -26.078 1 92.62 224 LEU A CA 1
ATOM 1700 C C . LEU A 1 224 ? 4.309 -40.25 -26.562 1 92.62 224 LEU A C 1
ATOM 1702 O O . LEU A 1 224 ? 5.477 -39.844 -26.547 1 92.62 224 LEU A O 1
ATOM 1706 N N . LYS A 1 225 ? 3.938 -41.375 -27.031 1 94.25 225 LYS A N 1
ATOM 1707 C CA . LYS A 1 225 ? 4.91 -42.344 -27.531 1 94.25 225 LYS A CA 1
ATOM 1708 C C . LYS A 1 225 ? 5.516 -41.875 -28.859 1 94.25 225 LYS A C 1
ATOM 1710 O O . LYS A 1 225 ? 5.062 -40.875 -29.438 1 94.25 225 LYS A O 1
ATOM 1715 N N . LYS A 1 226 ? 6.539 -42.562 -29.141 1 92.06 226 LYS A N 1
ATOM 1716 C CA . LYS A 1 226 ? 7.152 -42.281 -30.438 1 92.06 226 LYS A CA 1
ATOM 1717 C C . LYS A 1 226 ? 6.109 -42.281 -31.547 1 92.06 226 LYS A C 1
ATOM 1719 O O . LYS A 1 226 ? 5.258 -43.156 -31.609 1 92.06 226 LYS A O 1
ATOM 1724 N N . ALA A 1 227 ? 6.105 -41.219 -32.406 1 87.75 227 ALA A N 1
ATOM 1725 C CA . ALA A 1 227 ? 5.188 -41.062 -33.531 1 87.75 227 ALA A CA 1
ATOM 1726 C C . ALA A 1 227 ? 5.875 -40.375 -34.719 1 87.75 227 ALA A C 1
ATOM 1728 O O . ALA A 1 227 ? 6.773 -39.562 -34.531 1 87.75 227 ALA A O 1
ATOM 1729 N N . ASN A 1 228 ? 5.547 -40.812 -35.875 1 85.06 228 ASN A N 1
ATOM 1730 C CA . ASN A 1 228 ? 5.996 -40.062 -37.031 1 85.06 228 ASN A CA 1
ATOM 1731 C C . ASN A 1 228 ? 5.195 -38.781 -37.219 1 85.06 228 ASN A C 1
ATOM 1733 O O . ASN A 1 228 ? 4.281 -38.5 -36.438 1 85.06 228 ASN A O 1
ATOM 1737 N N . LEU A 1 229 ? 5.539 -38.062 -38.188 1 82.25 229 LEU A N 1
ATOM 1738 C CA . LEU A 1 229 ? 4.973 -36.75 -38.344 1 82.25 229 LEU A CA 1
ATOM 1739 C C . LEU A 1 229 ? 3.467 -36.812 -38.594 1 82.25 229 LEU A C 1
ATOM 1741 O O . LEU A 1 229 ? 2.703 -36.031 -38 1 82.25 229 LEU A O 1
ATOM 1745 N N . ALA A 1 230 ? 3.061 -37.719 -39.375 1 84.31 230 ALA A N 1
ATOM 1746 C CA . ALA A 1 230 ? 1.64 -37.844 -39.688 1 84.31 230 ALA A CA 1
ATOM 1747 C C . ALA A 1 230 ? 0.851 -38.25 -38.438 1 84.31 230 ALA A C 1
ATOM 1749 O O . ALA A 1 230 ? -0.231 -37.719 -38.188 1 84.31 230 ALA A O 1
ATOM 1750 N N . GLU A 1 231 ? 1.419 -39.125 -37.75 1 87.75 231 GLU A N 1
ATOM 1751 C CA . GLU A 1 231 ? 0.8 -39.562 -36.5 1 87.75 231 GLU A CA 1
ATOM 1752 C C . GLU A 1 231 ? 0.733 -38.438 -35.469 1 87.75 231 GLU A C 1
ATOM 1754 O O . GLU A 1 231 ? -0.283 -38.281 -34.812 1 87.75 231 GLU A O 1
ATOM 1759 N N . PHE A 1 232 ? 1.748 -37.719 -35.406 1 86 232 PHE A N 1
ATOM 1760 C CA . PHE A 1 232 ? 1.807 -36.594 -34.5 1 86 232 PHE A CA 1
ATOM 1761 C C . PHE A 1 232 ? 0.731 -35.562 -34.844 1 86 232 PHE A C 1
ATOM 1763 O O . PHE A 1 232 ? 0.02 -35.094 -33.938 1 86 232 PHE A O 1
ATOM 1770 N N . ILE A 1 233 ? 0.639 -35.188 -36.031 1 84.06 233 ILE A N 1
ATOM 1771 C CA . ILE A 1 233 ? -0.343 -34.219 -36.469 1 84.06 233 ILE A CA 1
ATOM 1772 C C . ILE A 1 233 ? -1.75 -34.688 -36.156 1 84.06 233 ILE A C 1
ATOM 1774 O O . ILE A 1 233 ? -2.596 -33.938 -35.688 1 84.06 233 ILE A O 1
ATOM 1778 N N . ARG A 1 234 ? -1.934 -35.938 -36.375 1 87.94 234 ARG A N 1
ATOM 1779 C CA . ARG A 1 234 ? -3.236 -36.5 -36.062 1 87.94 234 ARG A CA 1
ATOM 1780 C C . ARG A 1 234 ? -3.555 -36.406 -34.562 1 87.94 234 ARG A C 1
ATOM 1782 O O . ARG A 1 234 ? -4.633 -35.938 -34.188 1 87.94 234 ARG A O 1
ATOM 1789 N N . VAL A 1 235 ? -2.609 -36.781 -33.719 1 88.19 235 VAL A N 1
ATOM 1790 C CA . VAL A 1 235 ? -2.795 -36.75 -32.281 1 88.19 235 VAL A CA 1
ATOM 1791 C C . VAL A 1 235 ? -3.016 -35.312 -31.828 1 88.19 235 VAL A C 1
ATOM 1793 O O . VAL A 1 235 ? -3.906 -35.031 -31.016 1 88.19 235 VAL A O 1
ATOM 1796 N N . ALA A 1 236 ? -2.238 -34.375 -32.375 1 84.88 236 ALA A N 1
ATOM 1797 C CA . ALA A 1 236 ? -2.342 -32.969 -32 1 84.88 236 ALA A CA 1
ATOM 1798 C C . ALA A 1 236 ? -3.697 -32.406 -32.406 1 84.88 236 ALA A C 1
ATOM 1800 O O . ALA A 1 236 ? -4.277 -31.594 -31.688 1 84.88 236 ALA A O 1
ATOM 1801 N N . THR A 1 237 ? -4.125 -32.781 -33.5 1 85.44 237 THR A N 1
ATOM 1802 C CA . THR A 1 237 ? -5.438 -32.344 -33.969 1 85.44 237 THR A CA 1
ATOM 1803 C C . THR A 1 237 ? -6.539 -32.844 -33.031 1 85.44 237 THR A C 1
ATOM 1805 O O . THR A 1 237 ? -7.484 -32.125 -32.719 1 85.44 237 THR A O 1
ATOM 1808 N N . MET A 1 238 ? -6.391 -34.062 -32.594 1 87.31 238 MET A N 1
ATOM 1809 C CA . MET A 1 238 ? -7.359 -34.656 -31.688 1 87.31 238 MET A CA 1
ATOM 1810 C C . MET A 1 238 ? -7.344 -33.969 -30.328 1 87.31 238 MET A C 1
ATOM 1812 O O . MET A 1 238 ? -8.375 -33.844 -29.672 1 87.31 238 MET A O 1
ATOM 1816 N N . ALA A 1 239 ? -6.219 -33.531 -29.984 1 84.44 239 ALA A N 1
ATOM 1817 C CA . ALA A 1 239 ? -6.07 -32.844 -28.703 1 84.44 239 ALA A CA 1
ATOM 1818 C C . ALA A 1 239 ? -6.867 -31.547 -28.672 1 84.44 239 ALA A C 1
ATOM 1820 O O . ALA A 1 239 ? -7.371 -31.141 -27.609 1 84.44 239 ALA A O 1
ATOM 1821 N N . LEU A 1 240 ? -6.973 -30.891 -29.781 1 80.75 240 LEU A N 1
ATOM 1822 C CA . LEU A 1 240 ? -7.742 -29.656 -29.875 1 80.75 240 LEU A CA 1
ATOM 1823 C C . LEU A 1 240 ? -9.195 -29.891 -29.469 1 80.75 240 LEU A C 1
ATOM 1825 O O . LEU A 1 240 ? -9.859 -28.984 -28.984 1 80.75 240 LEU A O 1
ATOM 1829 N N . ARG A 1 241 ? -9.602 -31.141 -29.656 1 83.12 241 ARG A N 1
ATOM 1830 C CA . ARG A 1 241 ? -10.984 -31.484 -29.359 1 83.12 241 ARG A CA 1
ATOM 1831 C C . ARG A 1 241 ? -11.086 -32.344 -28.094 1 83.12 241 ARG A C 1
ATOM 1833 O O . ARG A 1 241 ? -12.172 -32.781 -27.719 1 83.12 241 ARG A O 1
ATOM 1840 N N . GLY A 1 242 ? -10.031 -32.594 -27.453 1 82 242 GLY A N 1
ATOM 1841 C CA . GLY A 1 242 ? -10.016 -33.406 -26.234 1 82 242 GLY A CA 1
ATOM 1842 C C . GLY A 1 242 ? -10.18 -34.875 -26.5 1 82 242 GLY A C 1
ATOM 1843 O O . GLY A 1 242 ? -10.547 -35.625 -25.609 1 82 242 GLY A O 1
ATOM 1844 N N . GLU A 1 243 ? -9.922 -35.344 -27.688 1 86.62 243 GLU A N 1
ATOM 1845 C CA . GLU A 1 243 ? -10.164 -36.719 -28.094 1 86.62 243 GLU A CA 1
ATOM 1846 C C . GLU A 1 243 ? -8.859 -37.5 -28.172 1 86.62 243 GLU A C 1
ATOM 1848 O O . GLU A 1 243 ? -8.875 -38.719 -28.469 1 86.62 243 GLU A O 1
ATOM 1853 N N . HIS A 1 244 ? -7.816 -36.906 -27.781 1 87.5 244 HIS A N 1
ATOM 1854 C CA . HIS A 1 244 ? -6.5 -37.5 -27.969 1 87.5 244 HIS A CA 1
ATOM 1855 C C . HIS A 1 244 ? -6.266 -38.625 -26.984 1 87.5 244 HIS A C 1
ATOM 1857 O O . HIS A 1 244 ? -5.434 -39.531 -27.219 1 87.5 244 HIS A O 1
ATOM 1863 N N . ILE A 1 245 ? -7.035 -38.688 -25.891 1 86.62 245 ILE A N 1
ATOM 1864 C CA . ILE A 1 245 ? -6.727 -39.562 -24.781 1 86.62 245 ILE A CA 1
ATOM 1865 C C . ILE A 1 245 ? -6.957 -41 -25.188 1 86.62 245 ILE A C 1
ATOM 1867 O O . ILE A 1 245 ? -6.469 -41.938 -24.531 1 86.62 245 ILE A O 1
ATOM 1871 N N . ASN A 1 246 ? -7.66 -41.219 -26.359 1 88.06 246 ASN A N 1
ATOM 1872 C CA . ASN A 1 246 ? -7.969 -42.594 -26.781 1 88.06 246 ASN A CA 1
ATOM 1873 C C . ASN A 1 246 ? -7.039 -43.031 -27.906 1 88.06 246 ASN A C 1
ATOM 1875 O O . ASN A 1 246 ? -7.121 -44.188 -28.359 1 88.06 246 ASN A O 1
ATOM 1879 N N . ASP A 1 247 ? -6.141 -42.281 -28.266 1 92.81 247 ASP A N 1
ATOM 1880 C CA . ASP A 1 247 ? -5.223 -42.625 -29.344 1 92.81 247 ASP A CA 1
ATOM 1881 C C . ASP A 1 247 ? -4.168 -43.625 -28.859 1 92.81 247 ASP A C 1
ATOM 1883 O O . ASP A 1 247 ? -3.711 -43.562 -27.719 1 92.81 247 ASP A O 1
ATOM 1887 N N . GLN A 1 248 ? -3.73 -44.5 -29.75 1 93.62 248 GLN A N 1
ATOM 1888 C CA . GLN A 1 248 ? -2.795 -45.594 -29.422 1 93.62 248 GLN A CA 1
ATOM 1889 C C . GLN A 1 248 ? -1.426 -45 -29.047 1 93.62 248 GLN A C 1
ATOM 1891 O O . GLN A 1 248 ? -0.639 -45.688 -28.359 1 93.62 248 GLN A O 1
ATOM 1896 N N . HIS A 1 249 ? -1.109 -43.844 -29.484 1 94.75 249 HIS A N 1
ATOM 1897 C CA . HIS A 1 249 ? 0.192 -43.25 -29.219 1 94.75 249 HIS A CA 1
ATOM 1898 C C . HIS A 1 249 ? 0.191 -42.5 -27.891 1 94.75 249 HIS A C 1
ATOM 1900 O O . HIS A 1 249 ? 1.226 -41.969 -27.453 1 94.75 249 HIS A O 1
ATOM 1906 N N . ILE A 1 250 ? -0.924 -42.469 -27.219 1 94.69 250 ILE A N 1
ATOM 1907 C CA . ILE A 1 250 ? -1.041 -41.719 -25.969 1 94.69 250 ILE A CA 1
ATOM 1908 C C . ILE A 1 250 ? -1.277 -42.688 -24.812 1 94.69 250 ILE A C 1
ATOM 1910 O O . ILE A 1 250 ? -2.082 -43.625 -24.938 1 94.69 250 ILE A O 1
ATOM 1914 N N . ILE A 1 251 ? -0.521 -42.531 -23.797 1 94.56 251 ILE A N 1
ATOM 1915 C CA . ILE A 1 251 ? -0.88 -43.094 -22.5 1 94.56 251 ILE A CA 1
ATOM 1916 C C . ILE A 1 251 ? -1.395 -41.969 -21.594 1 94.56 251 ILE A C 1
ATOM 1918 O O . ILE A 1 251 ? -0.691 -41 -21.344 1 94.56 251 ILE A O 1
ATOM 1922 N N . TYR A 1 252 ? -2.623 -42.031 -21.234 1 93.38 252 TYR A N 1
ATOM 1923 C CA . TYR A 1 252 ? -3.24 -41.094 -20.312 1 93.38 252 TYR A CA 1
ATOM 1924 C C . TYR A 1 252 ? -3.732 -41.812 -19.062 1 93.38 252 TYR A C 1
ATOM 1926 O O . TYR A 1 252 ? -4.566 -42.719 -19.141 1 93.38 252 TYR A O 1
ATOM 1934 N N . THR A 1 253 ? -3.244 -41.438 -17.906 1 93.62 253 THR A N 1
ATOM 1935 C CA . THR A 1 253 ? -3.629 -42.094 -16.656 1 93.62 253 THR A CA 1
ATOM 1936 C C . THR A 1 253 ? -3.436 -41.156 -15.469 1 93.62 253 THR A C 1
ATOM 1938 O O . THR A 1 253 ? -2.859 -40.062 -15.617 1 93.62 253 THR A O 1
ATOM 1941 N N . LYS A 1 254 ? -4.004 -41.5 -14.359 1 94.62 254 LYS A N 1
ATOM 1942 C CA . LYS A 1 254 ? -3.795 -40.781 -13.109 1 94.62 254 LYS A CA 1
ATOM 1943 C C . LYS A 1 254 ? -2.736 -41.469 -12.25 1 94.62 254 LYS A C 1
ATOM 1945 O O . LYS A 1 254 ? -2.639 -42.688 -12.234 1 94.62 254 LYS A O 1
ATOM 1950 N N . ALA A 1 255 ? -1.925 -40.719 -11.625 1 96.62 255 ALA A N 1
ATOM 1951 C CA . ALA A 1 255 ? -0.899 -41.219 -10.711 1 96.62 255 ALA A CA 1
ATOM 1952 C C . ALA A 1 255 ? -0.542 -40.156 -9.656 1 96.62 255 ALA A C 1
ATOM 1954 O O . ALA A 1 255 ? -0.65 -38.969 -9.906 1 96.62 255 ALA A O 1
ATOM 1955 N N . ASN A 1 256 ? -0.215 -40.625 -8.43 1 97 256 ASN A N 1
ATOM 1956 C CA . ASN A 1 256 ? 0.179 -39.656 -7.398 1 97 256 ASN A CA 1
ATOM 1957 C C . ASN A 1 256 ? 1.696 -39.594 -7.262 1 97 256 ASN A C 1
ATOM 1959 O O . ASN A 1 256 ? 2.215 -38.688 -6.59 1 97 256 ASN A O 1
ATOM 1963 N N . ARG A 1 257 ? 2.369 -40.531 -7.879 1 97.62 257 ARG A N 1
ATOM 1964 C CA . ARG A 1 257 ? 3.828 -40.594 -7.93 1 97.62 257 ARG A CA 1
ATOM 1965 C C . ARG A 1 257 ? 4.316 -41.031 -9.297 1 97.62 257 ARG A C 1
ATOM 1967 O O . ARG A 1 257 ? 3.838 -42.062 -9.828 1 97.62 257 ARG A O 1
ATOM 1974 N N . VAL A 1 258 ? 5.223 -40.312 -9.945 1 98.31 258 VAL A N 1
ATOM 1975 C CA . VAL A 1 258 ? 5.758 -40.625 -11.273 1 98.31 258 VAL A CA 1
ATOM 1976 C C . VAL A 1 258 ? 7.281 -40.5 -11.25 1 98.31 258 VAL A C 1
ATOM 1978 O O . VAL A 1 258 ? 7.812 -39.438 -10.914 1 98.31 258 VAL A O 1
ATOM 1981 N N . LYS A 1 259 ? 7.941 -41.5 -11.508 1 98.19 259 LYS A N 1
ATOM 1982 C CA . LYS A 1 259 ? 9.398 -41.5 -11.617 1 98.19 259 LYS A CA 1
ATOM 1983 C C . LYS A 1 259 ? 9.836 -41.594 -13.078 1 98.19 259 LYS A C 1
ATOM 1985 O O . LYS A 1 259 ? 9.414 -42.5 -13.789 1 98.19 259 LYS A O 1
ATOM 1990 N N . VAL A 1 260 ? 10.633 -40.719 -13.516 1 97.69 260 VAL A N 1
ATOM 1991 C CA . VAL A 1 260 ? 11.086 -40.688 -14.906 1 97.69 260 VAL A CA 1
ATOM 1992 C C . VAL A 1 260 ? 12.609 -40.812 -14.953 1 97.69 260 VAL A C 1
ATOM 1994 O O . VAL A 1 260 ? 13.328 -40 -14.367 1 97.69 260 VAL A O 1
ATOM 1997 N N . ASN A 1 261 ? 13 -41.75 -15.555 1 97.19 261 ASN A N 1
ATOM 1998 C CA . ASN A 1 261 ? 14.414 -41.969 -15.875 1 97.19 261 ASN A CA 1
ATOM 1999 C C . ASN A 1 261 ? 14.656 -41.875 -17.375 1 97.19 261 ASN A C 1
ATOM 2001 O O . ASN A 1 261 ? 13.844 -42.344 -18.172 1 97.19 261 ASN A O 1
ATOM 2005 N N . VAL A 1 262 ? 15.758 -41.281 -17.688 1 94.38 262 VAL A N 1
ATOM 2006 C CA . VAL A 1 262 ? 16.062 -41.094 -19.109 1 94.38 262 VAL A CA 1
ATOM 2007 C C . VAL A 1 262 ? 17.469 -41.594 -19.391 1 94.38 262 VAL A C 1
ATOM 2009 O O . VAL A 1 262 ? 18.359 -41.469 -18.547 1 94.38 262 VAL A O 1
ATOM 2012 N N . SER A 1 263 ? 17.656 -42.094 -20.594 1 89.25 263 SER A N 1
ATOM 2013 C CA . SER A 1 263 ? 18.969 -42.562 -21.016 1 89.25 263 SER A CA 1
ATOM 2014 C C . SER A 1 263 ? 19.812 -41.406 -21.578 1 89.25 263 SER A C 1
ATOM 2016 O O . SER A 1 263 ? 21.047 -41.469 -21.531 1 89.25 263 SER A O 1
ATOM 2018 N N . GLU A 1 264 ? 19.156 -40.469 -22.141 1 88.5 264 GLU A N 1
ATOM 2019 C CA . GLU A 1 264 ? 19.797 -39.25 -22.672 1 88.5 264 GLU A CA 1
ATOM 2020 C C . GLU A 1 264 ? 19.344 -38 -21.922 1 88.5 264 GLU A C 1
ATOM 2022 O O . GLU A 1 264 ? 18.484 -38.094 -21.047 1 88.5 264 GLU A O 1
ATOM 2027 N N . LYS A 1 265 ? 20 -37 -22.281 1 87.81 265 LYS A N 1
ATOM 2028 C CA . LYS A 1 265 ? 19.688 -35.719 -21.609 1 87.81 265 LYS A CA 1
ATOM 2029 C C . LYS A 1 265 ? 18.297 -35.219 -22 1 87.81 265 LYS A C 1
ATOM 2031 O O . LYS A 1 265 ? 17.938 -35.281 -23.172 1 87.81 265 LYS A O 1
ATOM 2036 N N . MET A 1 266 ? 17.531 -34.906 -20.969 1 89.31 266 MET A N 1
ATOM 2037 C CA . MET A 1 266 ? 16.219 -34.312 -21.172 1 89.31 266 MET A CA 1
ATOM 2038 C C . MET A 1 266 ? 15.953 -33.219 -20.141 1 89.31 266 MET A C 1
ATOM 2040 O O . MET A 1 266 ? 16.141 -33.406 -18.953 1 89.31 266 MET A O 1
ATOM 2044 N N . GLN A 1 267 ? 15.492 -32.125 -20.672 1 90.38 267 GLN A N 1
ATOM 2045 C CA . GLN A 1 267 ? 15.203 -30.969 -19.812 1 90.38 267 GLN A CA 1
ATOM 2046 C C . GLN A 1 267 ? 13.812 -31.094 -19.203 1 90.38 267 GLN A C 1
ATOM 2048 O O . GLN A 1 267 ? 12.898 -31.641 -19.812 1 90.38 267 GLN A O 1
ATOM 2053 N N . LEU A 1 268 ? 13.695 -30.562 -18.016 1 92.31 268 LEU A N 1
ATOM 2054 C CA . LEU A 1 268 ? 12.43 -30.516 -17.281 1 92.31 268 LEU A CA 1
ATOM 2055 C C . LEU A 1 268 ? 11.852 -29.109 -17.266 1 92.31 268 LEU A C 1
ATOM 2057 O O . LEU A 1 268 ? 12.578 -28.141 -17.047 1 92.31 268 LEU A O 1
ATOM 2061 N N . ASN A 1 269 ? 10.586 -29.031 -17.625 1 92.44 269 ASN A N 1
ATOM 2062 C CA . ASN A 1 269 ? 9.836 -27.781 -17.516 1 92.44 269 ASN A CA 1
ATOM 2063 C C . ASN A 1 269 ? 8.859 -27.812 -16.344 1 92.44 269 ASN A C 1
ATOM 2065 O O . ASN A 1 269 ? 8.188 -28.828 -16.125 1 92.44 269 ASN A O 1
ATOM 2069 N N . LEU A 1 270 ? 8.859 -26.75 -15.547 1 93.31 270 LEU A N 1
ATOM 2070 C CA . LEU A 1 270 ? 7.922 -26.609 -14.438 1 93.31 270 LEU A CA 1
ATOM 2071 C C . LEU A 1 270 ? 7.121 -25.312 -14.578 1 93.31 270 LEU A C 1
ATOM 2073 O O . LEU A 1 270 ? 7.637 -24.219 -14.32 1 93.31 270 LEU A O 1
ATOM 2077 N N . ASP A 1 271 ? 5.922 -25.422 -14.906 1 92 271 ASP A N 1
ATOM 2078 C CA . ASP A 1 271 ? 5.023 -24.266 -15.047 1 92 271 ASP A CA 1
ATOM 2079 C C . ASP A 1 271 ? 5.625 -23.219 -15.977 1 92 271 ASP A C 1
ATOM 2081 O O . ASP A 1 271 ? 5.617 -22.031 -15.656 1 92 271 ASP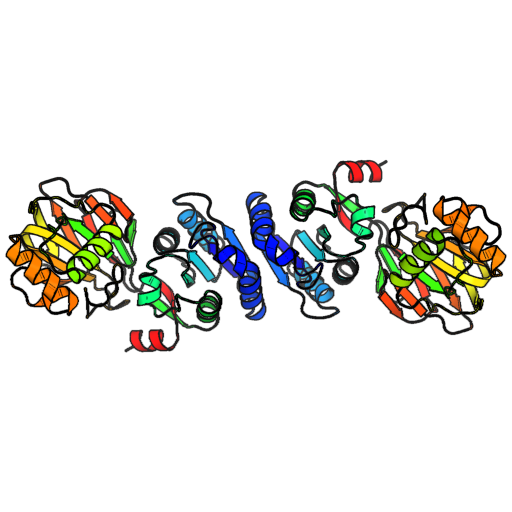 A O 1
ATOM 2085 N N . GLY A 1 272 ? 6.219 -23.734 -16.984 1 87.12 272 GLY A N 1
ATOM 2086 C CA . GLY A 1 272 ? 6.738 -22.812 -17.984 1 87.12 272 GLY A CA 1
ATOM 2087 C C . GLY A 1 272 ? 8.148 -22.344 -17.688 1 87.12 272 GLY A C 1
ATOM 2088 O O . GLY A 1 272 ? 8.719 -21.547 -18.453 1 87.12 272 GLY A O 1
ATOM 2089 N N . GLU A 1 273 ? 8.711 -22.812 -16.641 1 86.19 273 GLU A N 1
ATOM 2090 C CA . GLU A 1 273 ? 10.07 -22.422 -16.297 1 86.19 273 GLU A CA 1
ATOM 2091 C C . GLU A 1 273 ? 11.016 -23.609 -16.359 1 86.19 273 GLU A C 1
ATOM 2093 O O . GLU A 1 273 ? 10.594 -24.766 -16.234 1 86.19 273 GLU A O 1
ATOM 2098 N N . TYR A 1 274 ? 12.312 -23.328 -16.547 1 87.5 274 TYR A N 1
ATOM 2099 C CA . TYR A 1 274 ? 13.328 -24.375 -16.547 1 87.5 274 TYR A CA 1
ATOM 2100 C C . TYR A 1 274 ? 13.453 -25.031 -15.18 1 87.5 274 TYR A C 1
ATOM 2102 O O . TYR A 1 274 ? 13.703 -24.344 -14.18 1 87.5 274 TYR A O 1
ATOM 2110 N N . GLY A 1 275 ? 13.258 -26.312 -15.156 1 91.44 275 GLY A N 1
ATOM 2111 C CA . GLY A 1 275 ? 13.273 -27.047 -13.898 1 91.44 275 GLY A CA 1
ATOM 2112 C C . GLY A 1 275 ? 14.492 -27.938 -13.734 1 91.44 275 GLY A C 1
ATOM 2113 O O . GLY A 1 275 ? 14.531 -28.781 -12.844 1 91.44 275 GLY A O 1
ATOM 2114 N N . GLY A 1 276 ? 15.453 -27.75 -14.609 1 91.56 276 GLY A N 1
ATOM 2115 C CA . GLY A 1 276 ? 16.625 -28.609 -14.555 1 91.56 276 GLY A CA 1
ATOM 2116 C C . GLY A 1 276 ? 16.547 -29.797 -15.492 1 91.56 276 GLY A C 1
ATOM 2117 O O . GLY A 1 276 ? 15.898 -29.734 -16.531 1 91.56 276 GLY A O 1
ATOM 2118 N N . MET A 1 277 ? 17.359 -30.844 -15.133 1 92.31 277 MET A N 1
ATOM 2119 C CA . MET A 1 277 ? 17.453 -32.031 -15.977 1 92.31 277 MET A CA 1
ATOM 2120 C C . MET A 1 277 ? 16.844 -33.25 -15.281 1 92.31 277 MET A C 1
ATOM 2122 O O . MET A 1 277 ? 16.875 -33.344 -14.055 1 92.31 277 MET A O 1
ATOM 2126 N N . LEU A 1 278 ? 16.219 -34.156 -16.094 1 93.44 278 LEU A N 1
ATOM 2127 C CA . LEU A 1 278 ? 15.836 -35.469 -15.586 1 93.44 278 LEU A CA 1
ATOM 2128 C C . LEU A 1 278 ? 17.062 -36.344 -15.328 1 93.44 278 LEU A C 1
ATOM 2130 O O . LEU A 1 278 ? 18.125 -36.094 -15.891 1 93.44 278 LEU A O 1
ATOM 2134 N N . PRO A 1 279 ? 17.031 -37.375 -14.461 1 96.5 279 PRO A N 1
ATOM 2135 C CA . PRO A 1 279 ? 15.844 -38.031 -13.914 1 96.5 279 PRO A CA 1
ATOM 2136 C C . PRO A 1 279 ? 15.156 -37.219 -12.836 1 96.5 279 PRO A C 1
ATOM 2138 O O . PRO A 1 279 ? 15.688 -36.188 -12.398 1 96.5 279 PRO A O 1
ATOM 2141 N N . GLY A 1 280 ? 13.891 -37.625 -12.555 1 96.69 280 GLY A N 1
ATOM 2142 C CA . GLY A 1 280 ? 13.117 -36.969 -11.516 1 96.69 280 GLY A CA 1
ATOM 2143 C C . GLY A 1 280 ? 11.953 -37.812 -11.008 1 96.69 280 GLY A C 1
ATOM 2144 O O . GLY A 1 280 ? 11.477 -38.688 -11.711 1 96.69 280 GLY A O 1
ATOM 2145 N N . GLU A 1 281 ? 11.648 -37.531 -9.781 1 97.75 281 GLU A N 1
ATOM 2146 C CA . GLU A 1 281 ? 10.477 -38.125 -9.156 1 97.75 281 GLU A CA 1
ATOM 2147 C C . GLU A 1 281 ? 9.43 -37.094 -8.805 1 97.75 281 GLU A C 1
ATOM 2149 O O . GLU A 1 281 ? 9.672 -36.219 -7.969 1 97.75 281 GLU A O 1
ATOM 2154 N N . PHE A 1 282 ? 8.289 -37.219 -9.461 1 98.31 282 PHE A N 1
ATOM 2155 C CA . PHE A 1 282 ? 7.172 -36.312 -9.219 1 98.31 282 PHE A CA 1
ATOM 2156 C C . PHE A 1 282 ? 6.242 -36.875 -8.148 1 98.31 282 PHE A C 1
ATOM 2158 O O . PHE A 1 282 ? 5.812 -38.031 -8.227 1 98.31 282 PHE A O 1
ATOM 2165 N N . VAL A 1 283 ? 5.969 -36.031 -7.164 1 98.25 283 VAL A N 1
ATOM 2166 C CA . VAL A 1 283 ? 5.07 -36.438 -6.09 1 98.25 283 VAL A CA 1
ATOM 2167 C C . VAL A 1 283 ? 3.938 -35.406 -5.953 1 98.25 283 VAL A C 1
ATOM 2169 O O . VAL A 1 283 ? 4.184 -34.219 -5.902 1 98.25 283 VAL A O 1
ATOM 2172 N N . ASN A 1 284 ? 2.723 -35.906 -6.012 1 98.06 284 ASN A N 1
ATOM 2173 C CA . ASN A 1 284 ? 1.579 -35.031 -5.719 1 98.06 284 ASN A CA 1
ATOM 2174 C C . ASN A 1 284 ? 1.446 -34.781 -4.219 1 98.06 284 ASN A C 1
ATOM 2176 O O . ASN A 1 284 ? 1.346 -35.719 -3.426 1 98.06 284 ASN A O 1
ATOM 2180 N N . LEU A 1 285 ? 1.522 -33.562 -3.822 1 98.25 285 LEU A N 1
ATOM 2181 C CA . LEU A 1 285 ? 1.265 -33.188 -2.438 1 98.25 285 LEU A CA 1
ATOM 2182 C C . LEU A 1 285 ? -0.208 -32.844 -2.232 1 98.25 285 LEU A C 1
ATOM 2184 O O . LEU A 1 285 ? -0.663 -31.766 -2.633 1 98.25 285 LEU A O 1
ATOM 2188 N N . TYR A 1 286 ? -0.913 -33.75 -1.588 1 97.81 286 TYR A N 1
ATOM 2189 C CA . TYR A 1 286 ? -2.365 -33.719 -1.456 1 97.81 286 TYR A CA 1
ATOM 2190 C C . TYR A 1 286 ? -2.818 -32.562 -0.581 1 97.81 286 TYR A C 1
ATOM 2192 O O . TYR A 1 286 ? -2.385 -32.438 0.566 1 97.81 286 TYR A O 1
ATOM 2200 N N . ARG A 1 287 ? -3.646 -31.656 -1.134 1 97.75 287 ARG A N 1
ATOM 2201 C CA . ARG A 1 287 ? -4.277 -30.562 -0.404 1 97.75 287 ARG A CA 1
ATOM 2202 C C . ARG A 1 287 ? -3.264 -29.844 0.481 1 97.75 287 ARG A C 1
ATOM 2204 O O . ARG A 1 287 ? -3.498 -29.656 1.678 1 97.75 287 ARG A O 1
ATOM 2211 N N . HIS A 1 288 ? -2.285 -29.312 -0.158 1 98.44 288 HIS A N 1
ATOM 2212 C CA . HIS A 1 288 ? -1.075 -28.859 0.514 1 98.44 288 HIS A CA 1
ATOM 2213 C C . HIS A 1 288 ? -1.135 -27.359 0.792 1 98.44 288 HIS A C 1
ATOM 2215 O O . HIS A 1 288 ? -0.529 -26.875 1.752 1 98.44 288 HIS A O 1
ATOM 2221 N N . ILE A 1 289 ? -1.849 -26.594 -0.047 1 98.25 289 ILE A N 1
ATOM 2222 C CA . ILE A 1 289 ? -1.93 -25.156 0.109 1 98.25 289 ILE A CA 1
ATOM 2223 C C . ILE A 1 289 ? -3.389 -24.703 0.038 1 98.25 289 ILE A C 1
ATOM 2225 O O . ILE A 1 289 ? -4.152 -25.188 -0.803 1 98.25 289 ILE A O 1
ATOM 2229 N N . HIS A 1 290 ? -3.775 -23.766 0.95 1 98.69 290 HIS A N 1
ATOM 2230 C CA . HIS A 1 290 ? -5.098 -23.156 0.886 1 98.69 290 HIS A CA 1
ATOM 2231 C C . HIS A 1 290 ? -5.098 -21.938 -0.028 1 98.69 290 HIS A C 1
ATOM 2233 O O . HIS A 1 290 ? -4.301 -21.016 0.162 1 98.69 290 HIS A O 1
ATOM 2239 N N . VAL A 1 291 ? -5.98 -21.969 -1.022 1 98.75 291 VAL A N 1
ATOM 2240 C CA . VAL A 1 291 ? -6.059 -20.859 -1.973 1 98.75 291 VAL A CA 1
ATOM 2241 C C . VAL A 1 291 ? -7.492 -20.344 -2.037 1 98.75 291 VAL A C 1
ATOM 2243 O O . VAL A 1 291 ? -8.445 -21.125 -2.068 1 98.75 291 VAL A O 1
ATOM 2246 N N . VAL A 1 292 ? -7.652 -19.016 -2.066 1 98.81 292 VAL A N 1
ATOM 2247 C CA . VAL A 1 292 ? -8.977 -18.406 -2.164 1 98.81 292 VAL A CA 1
ATOM 2248 C C . VAL A 1 292 ? -9.477 -18.5 -3.604 1 98.81 292 VAL A C 1
ATOM 2250 O O . VAL A 1 292 ? -8.734 -18.203 -4.543 1 98.81 292 VAL A O 1
ATOM 2253 N N . MET A 1 293 ? -10.727 -18.906 -3.754 1 98.44 293 MET A N 1
ATOM 2254 C CA . MET A 1 293 ? -11.352 -19 -5.07 1 98.44 293 MET A CA 1
ATOM 2255 C C . MET A 1 293 ? -12.82 -18.578 -5.012 1 98.44 293 MET A C 1
ATOM 2257 O O . MET A 1 293 ? -13.383 -18.422 -3.928 1 98.44 293 MET A O 1
ATOM 2261 N N . PRO A 1 294 ? -13.367 -18.281 -6.207 1 98.19 294 PRO A N 1
ATOM 2262 C CA . PRO A 1 294 ? -14.797 -17.953 -6.211 1 98.19 294 PRO A CA 1
ATOM 2263 C C . PRO A 1 294 ? -15.656 -19.047 -5.598 1 98.19 294 PRO A C 1
ATOM 2265 O O . PRO A 1 294 ? -15.328 -20.234 -5.715 1 98.19 294 PRO A O 1
ATOM 2268 N N . LYS A 1 295 ? -16.75 -18.609 -4.984 1 97.38 295 LYS A N 1
ATOM 2269 C CA . LYS A 1 295 ? -17.656 -19.547 -4.309 1 97.38 295 LYS A CA 1
ATOM 2270 C C . LYS A 1 295 ? -18.109 -20.656 -5.25 1 97.38 295 LYS A C 1
ATOM 2272 O O . LYS A 1 295 ? -18.172 -21.828 -4.852 1 97.38 295 LYS A O 1
ATOM 2277 N N . GLU A 1 296 ? -18.406 -20.312 -6.453 1 96.06 296 GLU A N 1
ATOM 2278 C CA . GLU A 1 296 ? -18.875 -21.297 -7.434 1 96.06 296 GLU A CA 1
ATOM 2279 C C . GLU A 1 296 ? -17.828 -22.375 -7.664 1 96.06 296 GLU A C 1
ATOM 2281 O O . GLU A 1 296 ? -18.141 -23.562 -7.695 1 96.06 296 GLU A O 1
ATOM 2286 N N . LYS A 1 297 ? -16.594 -21.969 -7.781 1 95.38 297 LYS A N 1
ATOM 2287 C CA . LYS A 1 297 ? -15.516 -22.922 -7.988 1 95.38 297 LYS A CA 1
ATOM 2288 C C . LYS A 1 297 ? -15.305 -23.797 -6.754 1 95.38 297 LYS A C 1
ATOM 2290 O O . LYS A 1 297 ? -15.062 -25 -6.863 1 95.38 297 LYS A O 1
ATOM 2295 N N . ALA A 1 298 ? -15.367 -23.219 -5.617 1 96.44 298 ALA A N 1
ATOM 2296 C CA . ALA A 1 298 ? -15.188 -23.938 -4.359 1 96.44 298 ALA A CA 1
ATOM 2297 C C . ALA A 1 298 ? -16.234 -25.047 -4.215 1 96.44 298 ALA A C 1
ATOM 2299 O O . ALA A 1 298 ? -15.906 -26.156 -3.781 1 96.44 298 ALA A O 1
ATOM 2300 N N . GLU A 1 299 ? -17.406 -24.734 -4.613 1 94.69 299 GLU A N 1
ATOM 2301 C CA . GLU A 1 299 ? -18.484 -25.719 -4.551 1 94.69 299 GLU A CA 1
ATOM 2302 C C . GLU A 1 299 ? -18.219 -26.891 -5.496 1 94.69 299 GLU A C 1
ATOM 2304 O O . GLU A 1 299 ? -18.516 -28.031 -5.168 1 94.69 299 GLU A O 1
ATOM 2309 N N . GLN A 1 300 ? -17.656 -26.578 -6.652 1 90.62 300 GLN A N 1
ATOM 2310 C CA . GLN A 1 300 ? -17.312 -27.625 -7.617 1 90.62 300 GLN A CA 1
ATOM 2311 C C . GLN A 1 300 ? -16.234 -28.547 -7.062 1 90.62 300 GLN A C 1
ATOM 2313 O O . GLN A 1 300 ? -16.219 -29.734 -7.367 1 90.62 300 GLN A O 1
ATOM 2318 N N . LEU A 1 301 ? -15.336 -28 -6.27 1 90.06 301 LEU A N 1
ATOM 2319 C CA . LEU A 1 301 ? -14.234 -28.781 -5.707 1 90.06 301 LEU A CA 1
ATOM 2320 C C . LEU A 1 301 ? -14.727 -29.688 -4.598 1 90.06 301 LEU A C 1
ATOM 2322 O O . LEU A 1 301 ? -14.133 -30.75 -4.344 1 90.06 301 LEU A O 1
ATOM 2326 N N . ASP A 1 302 ? -15.711 -29.328 -3.934 1 85.88 302 ASP A N 1
ATOM 2327 C CA . ASP A 1 302 ? -16.266 -30.094 -2.822 1 85.88 302 ASP A CA 1
ATOM 2328 C C . ASP A 1 302 ? -17.078 -31.281 -3.33 1 85.88 302 ASP A C 1
ATOM 2330 O O . ASP A 1 302 ? -17.266 -32.281 -2.611 1 85.88 302 ASP A O 1
ATOM 2334 N N . ASP A 1 303 ? -17.531 -31.203 -4.52 1 76.75 303 ASP A N 1
ATOM 2335 C CA . ASP A 1 303 ? -18.344 -32.281 -5.086 1 76.75 303 ASP A CA 1
ATOM 2336 C C . ASP A 1 303 ? -17.453 -33.406 -5.656 1 76.75 303 ASP A C 1
ATOM 2338 O O . ASP A 1 303 ? -17.797 -34.562 -5.559 1 76.75 303 ASP A O 1
ATOM 2342 N N . MET B 1 1 ? 10.773 -5.645 11.922 1 82.56 1 MET B N 1
ATOM 2343 C CA . MET B 1 1 ? 10.617 -4.551 10.961 1 82.56 1 MET B CA 1
ATOM 2344 C C . MET B 1 1 ? 9.789 -3.416 11.562 1 82.56 1 MET B C 1
ATOM 2346 O O . MET B 1 1 ? 8.906 -3.652 12.391 1 82.56 1 MET B O 1
ATOM 2350 N N . LYS B 1 2 ? 10.227 -2.133 11.398 1 95.62 2 LYS B N 1
ATOM 2351 C CA . LYS B 1 2 ? 9.445 -0.968 11.789 1 95.62 2 LYS B CA 1
ATOM 2352 C C . LYS B 1 2 ? 8.133 -0.902 11.008 1 95.62 2 LYS B C 1
ATOM 2354 O O . LYS B 1 2 ? 8.094 -1.257 9.828 1 95.62 2 LYS B O 1
ATOM 2359 N N . ARG B 1 3 ? 7.094 -0.539 11.719 1 97.75 3 ARG B N 1
ATOM 2360 C CA . ARG B 1 3 ? 5.781 -0.454 11.086 1 97.75 3 ARG B CA 1
ATOM 2361 C C . ARG B 1 3 ? 5.387 0.998 10.836 1 97.75 3 ARG B C 1
ATOM 2363 O O . ARG B 1 3 ? 5.445 1.828 11.742 1 97.75 3 ARG B O 1
ATOM 2370 N N . ALA B 1 4 ? 5.012 1.253 9.586 1 98.81 4 ALA B N 1
ATOM 2371 C CA . ALA B 1 4 ? 4.555 2.586 9.203 1 98.81 4 ALA B CA 1
ATOM 2372 C C . ALA B 1 4 ? 3.119 2.547 8.68 1 98.81 4 ALA B C 1
ATOM 2374 O O . ALA B 1 4 ? 2.68 1.536 8.133 1 98.81 4 ALA B O 1
ATOM 2375 N N . ARG B 1 5 ? 2.395 3.621 8.914 1 98.88 5 ARG B N 1
ATOM 2376 C CA . ARG B 1 5 ? 1.029 3.777 8.422 1 98.88 5 ARG B CA 1
ATOM 2377 C C . ARG B 1 5 ? 0.86 5.102 7.684 1 98.88 5 ARG B C 1
ATOM 2379 O O . ARG B 1 5 ? 1.044 6.172 8.266 1 98.88 5 ARG B O 1
ATOM 2386 N N . ILE B 1 6 ? 0.556 4.992 6.402 1 98.88 6 ILE B N 1
ATOM 2387 C CA . ILE B 1 6 ? 0.292 6.191 5.617 1 98.88 6 ILE B CA 1
ATOM 2388 C C . ILE B 1 6 ? -1.204 6.5 5.633 1 98.88 6 ILE B C 1
ATOM 2390 O O . ILE B 1 6 ? -2.016 5.691 5.184 1 98.88 6 ILE B O 1
ATOM 2394 N N . ILE B 1 7 ? -1.53 7.605 6.172 1 98.88 7 ILE B N 1
ATOM 2395 C CA . ILE B 1 7 ? -2.887 8.141 6.125 1 98.88 7 ILE B CA 1
ATOM 2396 C C . ILE B 1 7 ? -2.965 9.258 5.09 1 98.88 7 ILE B C 1
ATOM 2398 O O . ILE B 1 7 ? -2.318 10.297 5.238 1 98.88 7 ILE B O 1
ATOM 2402 N N . TYR B 1 8 ? -3.75 9.031 4.027 1 98.56 8 TYR B N 1
ATOM 2403 C CA . TYR B 1 8 ? -3.688 10.016 2.947 1 98.56 8 TYR B CA 1
ATOM 2404 C C . TYR B 1 8 ? -5.086 10.375 2.461 1 98.56 8 TYR B C 1
ATOM 2406 O O . TYR B 1 8 ? -6.008 9.562 2.545 1 98.56 8 TYR B O 1
ATOM 2414 N N . ASN B 1 9 ? -5.223 11.594 2.08 1 97.06 9 ASN B N 1
ATOM 2415 C CA . ASN B 1 9 ? -6.422 12.078 1.41 1 97.06 9 ASN B CA 1
ATOM 2416 C C . ASN B 1 9 ? -6.387 11.781 -0.087 1 97.06 9 ASN B C 1
ATOM 2418 O O . ASN B 1 9 ? -5.645 12.422 -0.833 1 97.06 9 ASN B O 1
ATOM 2422 N N . PRO B 1 10 ? -7.27 10.883 -0.553 1 95.69 10 PRO B N 1
ATOM 2423 C CA . PRO B 1 10 ? -7.168 10.438 -1.943 1 95.69 10 PRO B CA 1
ATOM 2424 C C . PRO B 1 10 ? -7.57 11.516 -2.945 1 95.69 10 PRO B C 1
ATOM 2426 O O . PRO B 1 10 ? -7.273 11.398 -4.137 1 95.69 10 PRO B O 1
ATOM 2429 N N . THR B 1 11 ? -8.242 12.531 -2.496 1 92.75 11 THR B N 1
ATOM 2430 C CA . THR B 1 11 ? -8.727 13.555 -3.422 1 92.75 11 THR B CA 1
ATOM 2431 C C . THR B 1 11 ? -7.809 14.773 -3.41 1 92.75 11 THR B C 1
ATOM 2433 O O . THR B 1 11 ? -7.961 15.672 -4.238 1 92.75 11 THR B O 1
ATOM 2436 N N . SER B 1 12 ? -6.914 14.789 -2.576 1 90.31 12 SER B N 1
ATOM 2437 C CA . SER B 1 12 ? -6.016 15.93 -2.475 1 90.31 12 SER B CA 1
ATOM 2438 C C . SER B 1 12 ? -5.117 16.047 -3.701 1 90.31 12 SER B C 1
ATOM 2440 O O . SER B 1 12 ? -4.672 15.031 -4.242 1 90.31 12 SER B O 1
ATOM 2442 N N . GLY B 1 13 ? -4.875 17.328 -4.094 1 87.88 13 GLY B N 1
ATOM 2443 C CA . GLY B 1 13 ? -3.938 17.594 -5.176 1 87.88 13 GLY B CA 1
ATOM 2444 C C . GLY B 1 13 ? -4.277 16.844 -6.453 1 87.88 13 GLY B C 1
ATOM 2445 O O . GLY B 1 13 ? -3.41 16.219 -7.066 1 87.88 13 GLY B O 1
ATOM 2446 N N . ARG B 1 14 ? -5.496 16.766 -6.836 1 88.69 14 ARG B N 1
ATOM 2447 C CA . ARG B 1 14 ? -5.98 16.109 -8.047 1 88.69 14 ARG B CA 1
ATOM 2448 C C . ARG B 1 14 ? -5.598 14.625 -8.055 1 88.69 14 ARG B C 1
ATOM 2450 O O . ARG B 1 14 ? -5.082 14.125 -9.055 1 88.69 14 ARG B O 1
ATOM 2457 N N . GLU B 1 15 ? -5.566 13.984 -6.883 1 90.12 15 GLU B N 1
ATOM 2458 C CA . GLU B 1 15 ? -5.379 12.547 -6.688 1 90.12 15 GLU B CA 1
ATOM 2459 C C . GLU B 1 15 ? -3.961 12.125 -7.059 1 90.12 15 GLU B C 1
ATOM 2461 O O . GLU B 1 15 ? -3.725 10.969 -7.406 1 90.12 15 GLU B O 1
ATOM 2466 N N . ILE B 1 16 ? -3.102 13.016 -6.984 1 93.75 16 ILE B N 1
ATOM 2467 C CA . ILE B 1 16 ? -1.751 12.758 -7.477 1 93.75 16 ILE B CA 1
ATOM 2468 C C . ILE B 1 16 ? -1.05 11.758 -6.562 1 93.75 16 ILE B C 1
ATOM 2470 O O . ILE B 1 16 ? -0.195 10.992 -7.016 1 93.75 16 ILE B O 1
ATOM 2474 N N . PHE B 1 17 ? -1.376 11.703 -5.355 1 96.44 17 PHE B N 1
ATOM 2475 C CA . PHE B 1 17 ? -0.706 10.797 -4.43 1 96.44 17 PHE B CA 1
ATOM 2476 C C . PHE B 1 17 ? -0.997 9.344 -4.785 1 96.44 17 PHE B C 1
ATOM 2478 O O . PHE B 1 17 ? -0.108 8.492 -4.719 1 96.44 17 PHE B O 1
ATOM 2485 N N . LYS B 1 18 ? -2.203 9.062 -5.176 1 95.31 18 LYS B N 1
ATOM 2486 C CA . LYS B 1 18 ? -2.582 7.703 -5.562 1 95.31 18 LYS B CA 1
ATOM 2487 C C . LYS B 1 18 ? -1.698 7.188 -6.695 1 95.31 18 LYS B C 1
ATOM 2489 O O . LYS B 1 18 ? -1.316 6.016 -6.707 1 95.31 18 LYS B O 1
ATOM 2494 N N . LYS B 1 19 ? -1.389 8.062 -7.547 1 94.25 19 LYS B N 1
ATOM 2495 C CA . LYS B 1 19 ? -0.591 7.703 -8.719 1 94.25 19 LYS B CA 1
ATOM 2496 C C . LYS B 1 19 ? 0.841 7.359 -8.32 1 94.25 19 LYS B C 1
ATOM 2498 O O . LYS B 1 19 ? 1.53 6.625 -9.031 1 94.25 19 LYS B O 1
ATOM 2503 N N . HIS B 1 20 ? 1.275 7.887 -7.172 1 97 20 HIS B N 1
ATOM 2504 C CA . HIS B 1 20 ? 2.65 7.68 -6.734 1 97 20 HIS B CA 1
ATOM 2505 C C . HIS B 1 20 ? 2.719 6.668 -5.598 1 97 20 HIS B C 1
ATOM 2507 O O . HIS B 1 20 ? 3.803 6.375 -5.086 1 97 20 HIS B O 1
ATOM 2513 N N . LEU B 1 21 ? 1.603 6.141 -5.23 1 98.12 21 LEU B N 1
ATOM 2514 C CA . LEU B 1 21 ? 1.525 5.324 -4.023 1 98.12 21 LEU B CA 1
ATOM 2515 C C . LEU B 1 21 ? 2.439 4.109 -4.133 1 98.12 21 LEU B C 1
ATOM 2517 O O . LEU B 1 21 ? 3.148 3.773 -3.18 1 98.12 21 LEU B O 1
ATOM 2521 N N . ALA B 1 22 ? 2.471 3.42 -5.289 1 97.56 22 ALA B N 1
ATOM 2522 C CA . ALA B 1 22 ? 3.301 2.23 -5.473 1 97.56 22 ALA B CA 1
ATOM 2523 C C . ALA B 1 22 ? 4.777 2.555 -5.258 1 97.56 22 ALA B C 1
ATOM 2525 O O . ALA B 1 22 ? 5.484 1.821 -4.566 1 97.56 22 ALA B O 1
ATOM 2526 N N . GLN B 1 23 ? 5.203 3.65 -5.832 1 97.69 23 GLN B N 1
ATOM 2527 C CA . GLN B 1 23 ? 6.598 4.066 -5.703 1 97.69 23 GLN B CA 1
ATOM 2528 C C . GLN B 1 23 ? 6.93 4.43 -4.258 1 97.69 23 GLN B C 1
ATOM 2530 O O . GLN B 1 23 ? 8.008 4.094 -3.762 1 97.69 23 GLN B O 1
ATOM 2535 N N . VAL B 1 24 ? 6.02 5.125 -3.617 1 98.62 24 VAL B N 1
ATOM 2536 C CA . VAL B 1 24 ? 6.219 5.52 -2.227 1 98.62 24 VAL B CA 1
ATOM 2537 C C . VAL B 1 24 ? 6.363 4.277 -1.352 1 98.62 24 VAL B C 1
ATOM 2539 O O . VAL B 1 24 ? 7.297 4.18 -0.55 1 98.62 24 VAL B O 1
ATOM 2542 N N . LEU B 1 25 ? 5.469 3.285 -1.556 1 98.69 25 LEU B N 1
ATOM 2543 C CA . LEU B 1 25 ? 5.508 2.062 -0.759 1 98.69 25 LEU B CA 1
ATOM 2544 C C . LEU B 1 25 ? 6.793 1.287 -1.014 1 98.69 25 LEU B C 1
ATOM 2546 O O . LEU B 1 25 ? 7.363 0.702 -0.09 1 98.69 25 LEU B O 1
ATOM 2550 N N . GLN B 1 26 ? 7.27 1.237 -2.232 1 97.88 26 GLN B N 1
ATOM 2551 C CA . GLN B 1 26 ? 8.523 0.568 -2.561 1 97.88 26 GLN B CA 1
ATOM 2552 C C . GLN B 1 26 ? 9.703 1.213 -1.83 1 97.88 26 GLN B C 1
ATOM 2554 O O . GLN B 1 26 ? 10.562 0.515 -1.293 1 97.88 26 GLN B O 1
ATOM 2559 N N . LYS B 1 27 ? 9.742 2.555 -1.793 1 98.19 27 LYS B N 1
ATOM 2560 C CA . LYS B 1 27 ? 10.812 3.27 -1.097 1 98.19 27 LYS B CA 1
ATOM 2561 C C . LYS B 1 27 ? 10.828 2.918 0.388 1 98.19 27 LYS B C 1
ATOM 2563 O O . LYS B 1 27 ? 11.891 2.648 0.954 1 98.19 27 LYS B O 1
ATOM 2568 N N . PHE B 1 28 ? 9.664 2.92 1.002 1 98.62 28 PHE B N 1
ATOM 2569 C CA . PHE B 1 28 ? 9.594 2.615 2.426 1 98.62 28 PHE B CA 1
ATOM 2570 C C . PHE B 1 28 ? 10 1.169 2.689 1 98.62 28 PHE B C 1
ATOM 2572 O O . PHE B 1 28 ? 10.688 0.879 3.672 1 98.62 28 PHE B O 1
ATOM 2579 N N . GLU B 1 29 ? 9.578 0.21 1.797 1 97.75 29 GLU B N 1
ATOM 2580 C CA . GLU B 1 29 ? 9.961 -1.191 1.928 1 97.75 29 GLU B CA 1
ATOM 2581 C C . GLU B 1 29 ? 11.477 -1.354 1.874 1 97.75 29 GLU B C 1
ATOM 2583 O O . GLU B 1 29 ? 12.062 -2.07 2.691 1 97.75 29 GLU B O 1
ATOM 2588 N N . GLN B 1 30 ? 12.078 -0.7 0.953 1 96.44 30 GLN B N 1
ATOM 2589 C CA . GLN B 1 30 ? 13.523 -0.769 0.778 1 96.44 30 GLN B CA 1
ATOM 2590 C C . GLN B 1 30 ? 14.25 -0.167 1.976 1 96.44 30 GLN B C 1
ATOM 2592 O O . GLN B 1 30 ? 15.375 -0.57 2.295 1 96.44 30 GLN B O 1
ATOM 2597 N N . ALA B 1 31 ? 13.609 0.761 2.631 1 97.69 31 ALA B N 1
ATOM 2598 C CA . ALA B 1 31 ? 14.195 1.419 3.795 1 97.69 31 ALA B CA 1
ATOM 2599 C C . ALA B 1 31 ? 13.953 0.603 5.062 1 97.69 31 ALA B C 1
ATOM 2601 O O . ALA B 1 31 ? 14.367 1.003 6.152 1 97.69 31 ALA B O 1
ATOM 2602 N N . GLY B 1 32 ? 13.227 -0.521 4.93 1 96.69 32 GLY B N 1
ATOM 2603 C CA . GLY B 1 32 ? 13.078 -1.427 6.059 1 96.69 32 GLY B CA 1
ATOM 2604 C C . GLY B 1 32 ? 11.758 -1.261 6.785 1 96.69 32 GLY B C 1
ATOM 2605 O O . GLY B 1 32 ? 11.586 -1.762 7.898 1 96.69 32 GLY B O 1
ATOM 2606 N N . TYR B 1 33 ? 10.766 -0.567 6.195 1 97.94 33 TYR B N 1
ATOM 2607 C CA . TYR B 1 33 ? 9.453 -0.392 6.809 1 97.94 33 TYR B CA 1
ATOM 2608 C C . TYR B 1 33 ? 8.438 -1.364 6.215 1 97.94 33 TYR B C 1
ATOM 2610 O O . TYR B 1 33 ? 8.43 -1.599 5.004 1 97.94 33 TYR B O 1
ATOM 2618 N N . GLU B 1 34 ? 7.691 -1.986 7.078 1 97.88 34 GLU B N 1
ATOM 2619 C CA . GLU B 1 34 ? 6.414 -2.551 6.66 1 97.88 34 GLU B CA 1
ATOM 2620 C C . GLU B 1 34 ? 5.309 -1.501 6.695 1 97.88 34 GLU B C 1
ATOM 2622 O O . GLU B 1 34 ? 4.887 -1.072 7.77 1 97.88 34 GLU B O 1
ATOM 2627 N N . THR B 1 35 ? 4.844 -1.159 5.512 1 98.62 35 THR B N 1
ATOM 2628 C CA . THR B 1 35 ? 3.98 0.013 5.438 1 98.62 35 THR B CA 1
ATOM 2629 C C . THR B 1 35 ? 2.586 -0.374 4.949 1 98.62 35 THR B C 1
ATOM 2631 O O . THR B 1 35 ? 2.445 -1.124 3.982 1 98.62 35 THR B O 1
ATOM 2634 N N . SER B 1 36 ? 1.588 0.082 5.676 1 98.62 36 SER B N 1
ATOM 2635 C CA . SER B 1 36 ? 0.192 -0.031 5.27 1 98.62 36 SER B CA 1
ATOM 2636 C C . SER B 1 36 ? -0.436 1.344 5.059 1 98.62 36 SER B C 1
ATOM 2638 O O . SER B 1 36 ? 0.188 2.367 5.352 1 98.62 36 SER B O 1
ATOM 2640 N N . THR B 1 37 ? -1.673 1.348 4.477 1 98.62 37 THR B N 1
ATOM 2641 C CA . THR B 1 37 ? -2.262 2.637 4.133 1 98.62 37 THR B CA 1
ATOM 2642 C C . THR B 1 37 ? -3.705 2.721 4.621 1 98.62 37 THR B C 1
ATOM 2644 O O . THR B 1 37 ? -4.34 1.696 4.875 1 98.62 37 THR B O 1
ATOM 2647 N N . HIS B 1 38 ? -4.152 3.949 4.84 1 98.5 38 HIS B N 1
ATOM 2648 C CA . HIS B 1 38 ? -5.543 4.32 5.074 1 98.5 38 HIS B CA 1
ATOM 2649 C C . HIS B 1 38 ? -5.945 5.523 4.227 1 98.5 38 HIS B C 1
ATOM 2651 O O . HIS B 1 38 ? -5.457 6.633 4.449 1 98.5 38 HIS B O 1
ATOM 2657 N N . ALA B 1 39 ? -6.832 5.32 3.26 1 98.12 39 ALA B N 1
ATOM 2658 C CA . ALA B 1 39 ? -7.402 6.414 2.477 1 98.12 39 ALA B CA 1
ATOM 2659 C C . ALA B 1 39 ? -8.609 7.02 3.182 1 98.12 39 ALA B C 1
ATOM 2661 O O . ALA B 1 39 ? -9.602 6.328 3.438 1 98.12 39 ALA B O 1
ATOM 2662 N N . THR B 1 40 ? -8.5 8.266 3.43 1 97.88 40 THR B N 1
ATOM 2663 C CA . THR B 1 40 ? -9.602 8.898 4.152 1 97.88 40 THR B CA 1
ATOM 2664 C C . THR B 1 40 ? -10.867 8.914 3.299 1 97.88 40 THR B C 1
ATOM 2666 O O . THR B 1 40 ? -10.797 8.938 2.068 1 97.88 40 THR B O 1
ATOM 2669 N N . THR B 1 41 ? -11.992 9 3.994 1 95.62 41 THR B N 1
ATOM 2670 C CA . THR B 1 41 ? -13.258 8.898 3.273 1 95.62 41 THR B CA 1
ATOM 2671 C C . THR B 1 41 ? -14.141 10.109 3.564 1 95.62 41 THR B C 1
ATOM 2673 O O . THR B 1 41 ? -15.109 10.367 2.848 1 95.62 41 THR B O 1
ATOM 2676 N N . CYS B 1 42 ? -13.875 10.789 4.672 1 94.88 42 CYS B N 1
ATOM 2677 C CA . CYS B 1 42 ? -14.664 11.953 5.066 1 94.88 42 CYS B CA 1
ATOM 2678 C C . CYS B 1 42 ? -13.891 12.82 6.055 1 94.88 42 CYS B C 1
ATOM 2680 O O . CYS B 1 42 ? -12.789 12.469 6.473 1 94.88 42 CYS B O 1
ATOM 2682 N N . ALA B 1 43 ? -14.492 13.992 6.367 1 93.12 43 ALA B N 1
ATOM 2683 C CA . ALA B 1 43 ? -13.891 14.883 7.359 1 93.12 43 ALA B CA 1
ATOM 2684 C C . ALA B 1 43 ? -13.766 14.188 8.711 1 93.12 43 ALA B C 1
ATOM 2686 O O . ALA B 1 43 ? -14.688 13.5 9.156 1 93.12 43 ALA B O 1
ATOM 2687 N N . GLY B 1 44 ? -12.617 14.328 9.328 1 95.94 44 GLY B N 1
ATOM 2688 C CA . GLY B 1 44 ? -12.398 13.742 10.641 1 95.94 44 GLY B CA 1
ATOM 2689 C C . GLY B 1 44 ? -11.828 12.336 10.578 1 95.94 44 GLY B C 1
ATOM 2690 O O . GLY B 1 44 ? -11.352 11.812 11.586 1 95.94 44 GLY B O 1
ATOM 2691 N N . ASP B 1 45 ? -11.836 11.742 9.43 1 98.12 45 ASP B N 1
ATOM 2692 C CA . ASP B 1 45 ? -11.391 10.367 9.266 1 98.12 45 ASP B CA 1
ATOM 2693 C C . ASP B 1 45 ? -9.906 10.219 9.57 1 98.12 45 ASP B C 1
ATOM 2695 O O . ASP B 1 45 ? -9.477 9.234 10.18 1 98.12 45 ASP B O 1
ATOM 2699 N N . ALA B 1 46 ? -9.148 11.141 9.195 1 98.56 46 ALA B N 1
ATOM 2700 C CA . ALA B 1 46 ? -7.711 11.086 9.438 1 98.56 46 ALA B CA 1
ATOM 2701 C C . ALA B 1 46 ? -7.41 11.141 10.938 1 98.56 46 ALA B C 1
ATOM 2703 O O . ALA B 1 46 ? -6.449 10.523 11.406 1 98.56 46 ALA B O 1
ATOM 2704 N N . THR B 1 47 ? -8.211 11.859 11.672 1 98.56 47 THR B N 1
ATOM 2705 C CA . THR B 1 47 ? -8.055 11.922 13.117 1 98.56 47 THR B CA 1
ATOM 2706 C C . THR B 1 47 ? -8.227 10.539 13.742 1 98.56 47 THR B C 1
ATOM 2708 O O . THR B 1 47 ? -7.387 10.094 14.523 1 98.56 47 THR B O 1
ATOM 2711 N N . HIS B 1 48 ? -9.289 9.938 13.352 1 98.56 48 HIS B N 1
ATOM 2712 C CA . HIS B 1 48 ? -9.586 8.617 13.875 1 98.56 48 HIS B CA 1
ATOM 2713 C C . HIS B 1 48 ? -8.523 7.602 13.469 1 98.56 48 HIS B C 1
ATOM 2715 O O . HIS B 1 48 ? -8.062 6.816 14.297 1 98.56 48 HIS B O 1
ATOM 2721 N N . ALA B 1 49 ? -8.156 7.625 12.25 1 98.56 49 ALA B N 1
ATOM 2722 C CA . ALA B 1 49 ? -7.16 6.691 11.727 1 98.56 49 ALA B CA 1
ATOM 2723 C C . ALA B 1 49 ? -5.82 6.859 12.445 1 98.56 49 ALA B C 1
ATOM 2725 O O . ALA B 1 49 ? -5.152 5.875 12.758 1 98.56 49 ALA B O 1
ATOM 2726 N N . ALA B 1 50 ? -5.477 8.062 12.68 1 98.88 50 ALA B N 1
ATOM 2727 C CA . ALA B 1 50 ? -4.211 8.336 13.352 1 98.88 50 ALA B CA 1
ATOM 2728 C C . ALA B 1 50 ? -4.227 7.812 14.789 1 98.88 50 ALA B C 1
ATOM 2730 O O . ALA B 1 50 ? -3.27 7.184 15.242 1 98.88 50 ALA B O 1
ATOM 2731 N N . LYS B 1 51 ? -5.27 8.109 15.477 1 98.75 51 LYS B N 1
ATOM 2732 C CA . LYS B 1 51 ? -5.41 7.629 16.844 1 98.75 51 LYS B CA 1
ATOM 2733 C C . LYS B 1 51 ? -5.324 6.105 16.906 1 98.75 51 LYS B C 1
ATOM 2735 O O . LYS B 1 51 ? -4.586 5.551 17.719 1 98.75 51 LYS B O 1
ATOM 2740 N N . GLU B 1 52 ? -6.062 5.457 16.031 1 98.19 52 GLU B N 1
ATOM 2741 C CA . GLU B 1 52 ? -6.066 3.998 15.992 1 98.19 52 GLU B CA 1
ATOM 2742 C C . GLU B 1 52 ? -4.676 3.449 15.688 1 98.19 52 GLU B C 1
ATOM 2744 O O . GLU B 1 52 ? -4.242 2.471 16.297 1 98.19 52 GLU B O 1
ATOM 2749 N N . ALA B 1 53 ? -4.035 4.023 14.727 1 98.31 53 ALA B N 1
ATOM 2750 C CA . ALA B 1 53 ? -2.693 3.576 14.375 1 98.31 53 ALA B CA 1
ATOM 2751 C C . ALA B 1 53 ? -1.738 3.713 15.555 1 98.31 53 ALA B C 1
ATOM 2753 O O . ALA B 1 53 ? -0.912 2.83 15.797 1 98.31 53 ALA B O 1
ATOM 2754 N N . ALA B 1 54 ? -1.846 4.797 16.25 1 98.62 54 ALA B N 1
ATOM 2755 C CA . ALA B 1 54 ? -1.004 5 17.422 1 98.62 54 ALA B CA 1
ATOM 2756 C C . ALA B 1 54 ? -1.284 3.943 18.484 1 98.62 54 ALA B C 1
ATOM 2758 O O . ALA B 1 54 ? -0.356 3.395 19.078 1 98.62 54 ALA B O 1
ATOM 2759 N N . LEU B 1 55 ? -2.525 3.66 18.688 1 98 55 LEU B N 1
ATOM 2760 C CA . LEU B 1 55 ? -2.914 2.666 19.672 1 98 55 LEU B CA 1
ATOM 2761 C C . LEU B 1 55 ? -2.428 1.277 19.281 1 98 55 LEU B C 1
ATOM 2763 O O . LEU B 1 55 ? -2.148 0.44 20.141 1 98 55 LEU B O 1
ATOM 2767 N N . ARG B 1 56 ? -2.285 1.087 17.984 1 96.88 56 ARG B N 1
ATOM 2768 C CA . ARG B 1 56 ? -1.778 -0.18 17.469 1 96.88 56 ARG B CA 1
ATOM 2769 C C . ARG B 1 56 ? -0.254 -0.177 17.406 1 96.88 56 ARG B C 1
ATOM 2771 O O . ARG B 1 56 ? 0.351 -1.072 16.812 1 96.88 56 ARG B O 1
ATOM 2778 N N . GLU B 1 57 ? 0.354 0.909 17.875 1 97.06 57 GLU B N 1
ATOM 2779 C CA . GLU B 1 57 ? 1.78 1.011 18.172 1 97.06 57 GLU B CA 1
ATOM 2780 C C . GLU B 1 57 ? 2.605 1.038 16.891 1 97.06 57 GLU B C 1
ATOM 2782 O O . GLU B 1 57 ? 3.668 0.418 16.812 1 97.06 57 GLU B O 1
ATOM 2787 N N . PHE B 1 58 ? 2.082 1.61 15.867 1 98.38 58 PHE B N 1
ATOM 2788 C CA . PHE B 1 58 ? 2.93 1.916 14.719 1 98.38 58 PHE B CA 1
ATOM 2789 C C . PHE B 1 58 ? 4.098 2.805 15.133 1 98.38 58 PHE B C 1
ATOM 2791 O O . PHE B 1 58 ? 3.947 3.676 15.992 1 98.38 58 PHE B O 1
ATOM 2798 N N . ASP B 1 59 ? 5.25 2.604 14.5 1 98.38 59 ASP B N 1
ATOM 2799 C CA . ASP B 1 59 ? 6.445 3.391 14.797 1 98.38 59 ASP B CA 1
ATOM 2800 C C . ASP B 1 59 ? 6.379 4.762 14.133 1 98.38 59 ASP B C 1
ATOM 2802 O O . ASP B 1 59 ? 6.906 5.742 14.656 1 98.38 59 ASP B O 1
ATOM 2806 N N . LEU B 1 60 ? 5.797 4.742 12.992 1 98.75 60 LEU B N 1
ATOM 2807 C CA . LEU B 1 60 ? 5.785 5.918 12.125 1 98.75 60 LEU B CA 1
ATOM 2808 C C . LEU B 1 60 ? 4.41 6.117 11.492 1 98.75 60 LEU B C 1
ATOM 2810 O O . LEU B 1 60 ? 3.857 5.195 10.898 1 98.75 60 LEU B O 1
ATOM 2814 N N . ILE B 1 61 ? 3.812 7.293 11.672 1 98.94 61 ILE B N 1
ATOM 2815 C CA . ILE B 1 61 ? 2.576 7.676 10.992 1 98.94 61 ILE B CA 1
ATOM 2816 C C . ILE B 1 61 ? 2.861 8.781 9.984 1 98.94 61 ILE B C 1
ATOM 2818 O O . ILE B 1 61 ? 3.479 9.797 10.32 1 98.94 61 ILE B O 1
ATOM 2822 N N . ILE B 1 62 ? 2.488 8.586 8.742 1 98.94 62 ILE B N 1
ATOM 2823 C CA . ILE B 1 62 ? 2.732 9.555 7.68 1 98.94 62 ILE B CA 1
ATOM 2824 C C . ILE B 1 62 ? 1.412 10.188 7.242 1 98.94 62 ILE B C 1
ATOM 2826 O O . ILE B 1 62 ? 0.479 9.477 6.852 1 98.94 62 ILE B O 1
ATOM 2830 N N . ALA B 1 63 ? 1.312 11.477 7.34 1 98.81 63 ALA B N 1
ATOM 2831 C CA . ALA B 1 63 ? 0.182 12.219 6.797 1 98.81 63 ALA B CA 1
ATOM 2832 C C . ALA B 1 63 ? 0.473 12.695 5.375 1 98.81 63 ALA B C 1
ATOM 2834 O O . ALA B 1 63 ? 1.397 13.484 5.156 1 98.81 63 ALA B O 1
ATOM 2835 N N . ALA B 1 64 ? -0.265 12.227 4.488 1 98.69 64 ALA B N 1
ATOM 2836 C CA . ALA B 1 64 ? -0.121 12.648 3.098 1 98.69 64 ALA B CA 1
ATOM 2837 C C . ALA B 1 64 ? -1.358 13.406 2.621 1 98.69 64 ALA B C 1
ATOM 2839 O O . ALA B 1 64 ? -2.428 12.812 2.457 1 98.69 64 ALA B O 1
ATOM 2840 N N . GLY B 1 65 ? -1.278 14.656 2.418 1 97.38 65 GLY B N 1
ATOM 2841 C CA . GLY B 1 65 ? -2.365 15.547 2.049 1 97.38 65 GLY B CA 1
ATOM 2842 C C . GLY B 1 65 ? -2.025 17.016 2.24 1 97.38 65 GLY B C 1
ATOM 2843 O O . GLY B 1 65 ? -0.854 17.391 2.199 1 97.38 65 GLY B O 1
ATOM 2844 N N . GLY B 1 66 ? -3.029 17.812 2.287 1 94.56 66 GLY B N 1
ATOM 2845 C CA . GLY B 1 66 ? -2.836 19.234 2.582 1 94.56 66 GLY B CA 1
ATOM 2846 C C . GLY B 1 66 ? -2.766 19.531 4.07 1 94.56 66 GLY B C 1
ATOM 2847 O O . GLY B 1 66 ? -2.721 18.609 4.887 1 94.56 66 GLY B O 1
ATOM 2848 N N . ASP B 1 67 ? -2.805 20.812 4.371 1 93.81 67 ASP B N 1
ATOM 2849 C CA . ASP B 1 67 ? -2.713 21.25 5.762 1 93.81 67 ASP B CA 1
ATOM 2850 C C . ASP B 1 67 ? -3.885 20.719 6.586 1 93.81 67 ASP B C 1
ATOM 2852 O O . ASP B 1 67 ? -3.727 20.406 7.766 1 93.81 67 ASP B O 1
ATOM 2856 N N . GLY B 1 68 ? -5.047 20.641 5.996 1 93.62 68 GLY B N 1
ATOM 2857 C CA . GLY B 1 68 ? -6.195 20.094 6.691 1 93.62 68 GLY B CA 1
ATOM 2858 C C . GLY B 1 68 ? -5.996 18.641 7.109 1 93.62 68 GLY B C 1
ATOM 2859 O O . GLY B 1 68 ? -6.348 18.266 8.227 1 93.62 68 GLY B O 1
ATOM 2860 N N . THR B 1 69 ? -5.445 17.828 6.176 1 96.25 69 THR B N 1
ATOM 2861 C CA . THR B 1 69 ? -5.156 16.438 6.473 1 96.25 69 THR B CA 1
ATOM 2862 C C . THR B 1 69 ? -4.137 16.328 7.602 1 96.25 69 THR B C 1
ATOM 2864 O O . THR B 1 69 ? -4.316 15.539 8.539 1 96.25 69 THR B O 1
ATOM 2867 N N . ILE B 1 70 ? -3.117 17.109 7.516 1 97.31 70 ILE B N 1
ATOM 2868 C CA . ILE B 1 70 ? -2.068 17.094 8.523 1 97.31 70 ILE B CA 1
ATOM 2869 C C . ILE B 1 70 ? -2.648 17.516 9.875 1 97.31 70 ILE B C 1
ATOM 2871 O O . ILE B 1 70 ? -2.357 16.891 10.898 1 97.31 70 ILE B O 1
ATOM 2875 N N . ASN B 1 71 ? -3.49 18.516 9.875 1 96.38 71 ASN B N 1
ATOM 2876 C CA . ASN B 1 71 ? -4.152 18.969 11.102 1 96.38 71 ASN B CA 1
ATOM 2877 C C . ASN B 1 71 ? -4.973 17.844 11.727 1 96.38 71 ASN B C 1
ATOM 2879 O O . ASN B 1 71 ? -4.906 17.609 12.938 1 96.38 71 ASN B O 1
ATOM 2883 N N . GLU B 1 72 ? -5.746 17.125 10.969 1 97.56 72 GLU B N 1
ATOM 2884 C CA . GLU B 1 72 ? -6.551 16.016 11.484 1 97.56 72 GLU B CA 1
ATOM 2885 C C . GLU B 1 72 ? -5.672 14.945 12.117 1 97.56 72 GLU B C 1
ATOM 2887 O O . GLU B 1 72 ? -5.973 14.445 13.203 1 97.56 72 GLU B O 1
ATOM 2892 N N . VAL B 1 73 ? -4.594 14.578 11.391 1 98.75 73 VAL B N 1
ATOM 2893 C CA . VAL B 1 73 ? -3.699 13.555 11.906 1 98.75 73 VAL B CA 1
ATOM 2894 C C . VAL B 1 73 ? -3.123 14 13.25 1 98.75 73 VAL B C 1
ATOM 2896 O O . VAL B 1 73 ? -3.094 13.227 14.211 1 98.75 73 VAL B O 1
ATOM 2899 N N . VAL B 1 74 ? -2.707 15.227 13.367 1 98.5 74 VAL B N 1
ATOM 2900 C CA . VAL B 1 74 ? -2.145 15.766 14.602 1 98.5 74 VAL B CA 1
ATOM 2901 C C . VAL B 1 74 ? -3.193 15.719 15.711 1 98.5 74 VAL B C 1
ATOM 2903 O O . VAL B 1 74 ? -2.883 15.367 16.844 1 98.5 74 VAL B O 1
ATOM 2906 N N . ASN B 1 75 ? -4.414 16.078 15.414 1 98.25 75 ASN B N 1
ATOM 2907 C CA . ASN B 1 75 ? -5.473 16.062 16.422 1 98.25 75 ASN B CA 1
ATOM 2908 C C . ASN B 1 75 ? -5.746 14.641 16.906 1 98.25 75 ASN B C 1
ATOM 2910 O O . ASN B 1 75 ? -6.211 14.453 18.031 1 98.25 75 ASN B O 1
ATOM 2914 N N . GLY B 1 76 ? -5.477 13.656 16.109 1 98.69 76 GLY B N 1
ATOM 2915 C CA . GLY B 1 76 ? -5.605 12.273 16.531 1 98.69 76 GLY B CA 1
ATOM 2916 C C . GLY B 1 76 ? -4.477 11.82 17.453 1 98.69 76 GLY B C 1
ATOM 2917 O O . GLY B 1 76 ? -4.676 10.977 18.328 1 98.69 76 GLY B O 1
ATOM 2918 N N . LEU B 1 77 ? -3.324 12.375 17.266 1 98.75 77 LEU B N 1
ATOM 2919 C CA . LEU B 1 77 ? -2.127 11.93 17.984 1 98.75 77 LEU B CA 1
ATOM 2920 C C . LEU B 1 77 ? -1.93 12.727 19.266 1 98.75 77 LEU B C 1
ATOM 2922 O O . LEU B 1 77 ? -1.513 12.172 20.281 1 98.75 77 LEU B O 1
ATOM 2926 N N . ALA B 1 78 ? -2.221 13.969 19.266 1 98.62 78 ALA B N 1
ATOM 2927 C CA . ALA B 1 78 ? -1.84 14.945 20.281 1 98.62 78 ALA B CA 1
ATOM 2928 C C . ALA B 1 78 ? -2.359 14.531 21.656 1 98.62 78 ALA B C 1
ATOM 2930 O O . ALA B 1 78 ? -1.664 14.688 22.656 1 98.62 78 ALA B O 1
ATOM 2931 N N . PRO B 1 79 ? -3.572 13.961 21.766 1 98.19 79 PRO B N 1
ATOM 2932 C CA . PRO B 1 79 ? -4.102 13.656 23.094 1 98.19 79 PRO B CA 1
ATOM 2933 C C . PRO B 1 79 ? -3.441 12.43 23.719 1 98.19 79 PRO B C 1
ATOM 2935 O O . PRO B 1 79 ? -3.625 12.164 24.906 1 98.19 79 PRO B O 1
ATOM 2938 N N . LEU B 1 80 ? -2.672 11.711 22.984 1 98.38 80 LEU B N 1
ATOM 2939 C CA . LEU B 1 80 ? -2.158 10.422 23.438 1 98.38 80 LEU B CA 1
ATOM 2940 C C . LEU B 1 80 ? -0.885 10.602 24.266 1 98.38 80 LEU B C 1
ATOM 2942 O O . LEU B 1 80 ? -0.132 11.555 24.047 1 98.38 80 LEU B O 1
ATOM 2946 N N . ASP B 1 81 ? -0.613 9.695 25.125 1 97.06 81 ASP B N 1
ATOM 2947 C CA . ASP B 1 81 ? 0.601 9.703 25.922 1 97.06 81 ASP B CA 1
ATOM 2948 C C . ASP B 1 81 ? 1.804 9.227 25.125 1 97.06 81 ASP B C 1
ATOM 2950 O O . ASP B 1 81 ? 2.893 9.789 25.219 1 97.06 81 ASP B O 1
ATOM 2954 N N . ASN B 1 82 ? 1.519 8.102 24.469 1 97.12 82 ASN B N 1
ATOM 2955 C CA . ASN B 1 82 ? 2.549 7.57 23.578 1 97.12 82 ASN B CA 1
ATOM 2956 C C . ASN B 1 82 ? 2.275 7.922 22.125 1 97.12 82 ASN B C 1
ATOM 2958 O O . ASN B 1 82 ? 1.382 7.344 21.5 1 97.12 82 ASN B O 1
ATOM 2962 N N . ARG B 1 83 ? 3.018 8.805 21.594 1 98.12 83 ARG B N 1
ATOM 2963 C CA . ARG B 1 83 ? 2.805 9.305 20.234 1 98.12 83 ARG B CA 1
ATOM 2964 C C . ARG B 1 83 ? 3.902 8.82 19.297 1 98.12 83 ARG B C 1
ATOM 2966 O O . ARG B 1 83 ? 5.09 9 19.562 1 98.12 83 ARG B O 1
ATOM 2973 N N . PRO B 1 84 ? 3.498 8.227 18.219 1 98.38 84 PRO B N 1
ATOM 2974 C CA . PRO B 1 84 ? 4.504 7.871 17.219 1 98.38 84 PRO B CA 1
ATOM 2975 C C . PRO B 1 84 ? 5.105 9.09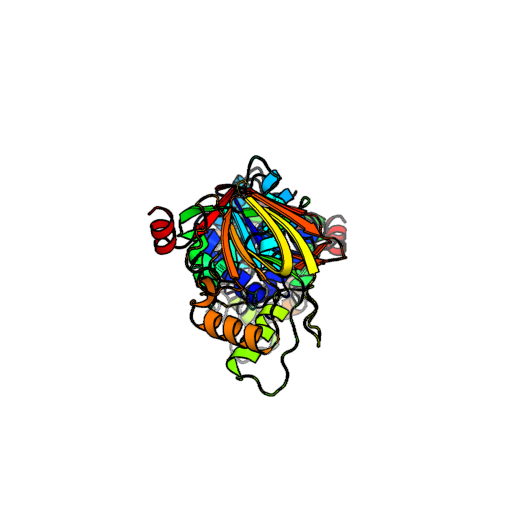4 16.531 1 98.38 84 PRO B C 1
ATOM 2977 O O . PRO B 1 84 ? 4.562 10.195 16.625 1 98.38 84 PRO B O 1
ATOM 2980 N N . THR B 1 85 ? 6.254 8.828 15.883 1 98.75 85 THR B N 1
ATOM 2981 C CA . THR B 1 85 ? 6.84 9.867 15.047 1 98.75 85 THR B CA 1
ATOM 2982 C C . THR B 1 85 ? 5.93 10.188 13.867 1 98.75 85 THR B C 1
ATOM 2984 O O . THR B 1 85 ? 5.316 9.289 13.289 1 98.75 85 THR B O 1
ATOM 2987 N N . LEU B 1 86 ? 5.867 11.453 13.547 1 98.88 86 LEU B N 1
ATOM 2988 C CA . LEU B 1 86 ? 5.035 11.906 12.445 1 98.88 86 LEU B CA 1
ATOM 2989 C C . LEU B 1 86 ? 5.887 12.234 11.219 1 98.88 86 LEU B C 1
ATOM 2991 O O . LEU B 1 86 ? 6.91 12.914 11.336 1 98.88 86 LEU B O 1
ATOM 2995 N N . GLY B 1 87 ? 5.582 11.664 10.078 1 98.88 87 GLY B N 1
ATOM 2996 C CA . GLY B 1 87 ? 6.066 12.102 8.781 1 98.88 87 GLY B CA 1
ATOM 2997 C C . GLY B 1 87 ? 5.016 12.82 7.961 1 98.88 87 GLY B C 1
ATOM 2998 O O . GLY B 1 87 ? 3.816 12.602 8.141 1 98.88 87 GLY B O 1
ATOM 2999 N N . VAL B 1 88 ? 5.484 13.703 7.035 1 98.75 88 VAL B N 1
ATOM 3000 C CA . VAL B 1 88 ? 4.562 14.5 6.227 1 98.75 88 VAL B CA 1
ATOM 3001 C C . VAL B 1 88 ? 4.957 14.414 4.754 1 98.75 88 VAL B C 1
ATOM 3003 O O . VAL B 1 88 ? 6.133 14.555 4.414 1 98.75 88 VAL B O 1
ATOM 3006 N N . ILE B 1 89 ? 3.98 14.117 3.957 1 98.69 89 ILE B N 1
ATOM 3007 C CA . ILE B 1 89 ? 4.102 14.219 2.508 1 98.69 89 ILE B CA 1
ATOM 3008 C C . ILE B 1 89 ? 3.074 15.219 1.975 1 98.69 89 ILE B C 1
ATOM 3010 O O . ILE B 1 89 ? 1.901 14.883 1.808 1 98.69 89 ILE B O 1
ATOM 3014 N N . PRO B 1 90 ? 3.514 16.406 1.693 1 97.81 90 PRO B N 1
ATOM 3015 C CA . PRO B 1 90 ? 2.578 17.469 1.3 1 97.81 90 PRO B CA 1
ATOM 3016 C C . PRO B 1 90 ? 2.07 17.297 -0.132 1 97.81 90 PRO B C 1
ATOM 3018 O O . PRO B 1 90 ? 2.869 17.234 -1.07 1 97.81 90 PRO B O 1
ATOM 3021 N N . VAL B 1 91 ? 0.745 17.234 -0.253 1 95.5 91 VAL B N 1
ATOM 3022 C CA . VAL B 1 91 ? 0.142 17.078 -1.571 1 95.5 91 VAL B CA 1
ATOM 3023 C C . VAL B 1 91 ? -0.974 18.094 -1.763 1 95.5 91 VAL B C 1
ATOM 3025 O O . VAL B 1 91 ? -1.71 18.047 -2.75 1 95.5 91 VAL B O 1
ATOM 3028 N N . GLY B 1 92 ? -1.106 19.062 -0.86 1 91.19 92 GLY B N 1
ATOM 3029 C CA . GLY B 1 92 ? -2.158 20.062 -0.918 1 91.19 92 GLY B CA 1
ATOM 3030 C C . GLY B 1 92 ? -1.754 21.312 -1.687 1 91.19 92 GLY B C 1
ATOM 3031 O O . GLY B 1 92 ? -0.843 21.266 -2.516 1 91.19 92 GLY B O 1
ATOM 3032 N N . THR B 1 93 ? -2.482 22.359 -1.514 1 85.19 93 THR B N 1
ATOM 3033 C CA . THR B 1 93 ? -2.322 23.594 -2.258 1 85.19 93 THR B CA 1
ATOM 3034 C C . THR B 1 93 ? -1.322 24.516 -1.564 1 85.19 93 THR B C 1
ATOM 3036 O O . THR B 1 93 ? -0.333 24.938 -2.168 1 85.19 93 THR B O 1
ATOM 3039 N N . THR B 1 94 ? -1.489 24.891 -0.309 1 86.62 94 THR B N 1
ATOM 3040 C CA . THR B 1 94 ? -0.648 25.844 0.406 1 86.62 94 THR B CA 1
ATOM 3041 C C . THR B 1 94 ? 0.518 25.141 1.086 1 86.62 94 THR B C 1
ATOM 3043 O O . THR B 1 94 ? 1.68 25.484 0.861 1 86.62 94 THR B O 1
ATOM 3046 N N . ASN B 1 95 ? 0.3 24.062 1.815 1 92.56 95 ASN B N 1
ATOM 3047 C CA . ASN B 1 95 ? 1.306 23.234 2.477 1 92.56 95 ASN B CA 1
ATOM 3048 C C . ASN B 1 95 ? 2.209 24.078 3.381 1 92.56 95 ASN B C 1
ATOM 3050 O O . ASN B 1 95 ? 3.434 23.969 3.301 1 92.56 95 ASN B O 1
ATOM 3054 N N . ASP B 1 96 ? 1.569 24.891 4.223 1 92 96 ASP B N 1
ATOM 3055 C CA . ASP B 1 96 ? 2.293 25.812 5.098 1 92 96 ASP B CA 1
ATOM 3056 C C . ASP B 1 96 ? 3.127 25.047 6.125 1 92 96 ASP B C 1
ATOM 3058 O O . ASP B 1 96 ? 4.258 25.438 6.43 1 92 96 ASP B O 1
ATOM 3062 N N . PHE B 1 97 ? 2.578 24.016 6.66 1 94.44 97 PHE B N 1
ATOM 3063 C CA . PHE B 1 97 ? 3.295 23.234 7.664 1 94.44 97 PHE B CA 1
ATOM 3064 C C . PHE B 1 97 ? 4.566 22.641 7.078 1 94.44 97 PHE B C 1
ATOM 3066 O O . PHE B 1 97 ? 5.637 22.719 7.688 1 94.44 97 PHE B O 1
ATOM 3073 N N . ALA B 1 98 ? 4.43 22.031 5.906 1 95.94 98 ALA B N 1
ATOM 3074 C CA . ALA B 1 98 ? 5.59 21.469 5.23 1 95.94 98 ALA B CA 1
ATOM 3075 C C . ALA B 1 98 ? 6.633 22.531 4.93 1 95.94 98 ALA B C 1
ATOM 3077 O O . ALA B 1 98 ? 7.836 22.297 5.078 1 95.94 98 ALA B O 1
ATOM 3078 N N . ARG B 1 99 ? 6.145 23.672 4.508 1 93.12 99 ARG B N 1
ATOM 3079 C CA . ARG B 1 99 ? 7.047 24.781 4.246 1 93.12 99 ARG B CA 1
ATOM 3080 C C . ARG B 1 99 ? 7.824 25.156 5.5 1 93.12 99 ARG B C 1
ATOM 3082 O O . ARG B 1 99 ? 9.047 25.344 5.449 1 93.12 99 ARG B O 1
ATOM 3089 N N . ALA B 1 100 ? 7.168 25.266 6.594 1 92.31 100 ALA B N 1
ATOM 3090 C CA . ALA B 1 100 ? 7.781 25.641 7.867 1 92.31 100 ALA B CA 1
ATOM 3091 C C . ALA B 1 100 ? 8.836 24.609 8.289 1 92.31 100 ALA B C 1
ATOM 3093 O O . ALA B 1 100 ? 9.836 24.969 8.922 1 92.31 100 ALA B O 1
ATOM 3094 N N . LEU B 1 101 ? 8.648 23.375 7.879 1 95 101 LEU B N 1
ATOM 3095 C CA . LEU B 1 101 ? 9.539 22.297 8.297 1 95 101 LEU B CA 1
ATOM 3096 C C . LEU B 1 101 ? 10.664 22.094 7.281 1 95 101 LEU B C 1
ATOM 3098 O O . LEU B 1 101 ? 11.57 21.297 7.5 1 95 101 LEU B O 1
ATOM 3102 N N . GLY B 1 102 ? 10.555 22.766 6.176 1 94.62 102 GLY B N 1
ATOM 3103 C CA . GLY B 1 102 ? 11.562 22.625 5.137 1 94.62 102 GLY B CA 1
ATOM 3104 C C . GLY B 1 102 ? 11.391 21.359 4.309 1 94.62 102 GLY B C 1
ATOM 3105 O O . GLY B 1 102 ? 12.344 20.891 3.684 1 94.62 102 GLY B O 1
ATOM 3106 N N . ILE B 1 103 ? 10.234 20.844 4.309 1 97.31 103 ILE B N 1
ATOM 3107 C CA . ILE B 1 103 ? 9.953 19.625 3.549 1 97.31 103 ILE B CA 1
ATOM 3108 C C . ILE B 1 103 ? 9.672 19.984 2.09 1 97.31 103 ILE B C 1
ATOM 3110 O O . ILE B 1 103 ? 8.93 20.938 1.807 1 97.31 103 ILE B O 1
ATOM 3114 N N . PRO B 1 104 ? 10.281 19.234 1.135 1 96.88 104 PRO B N 1
ATOM 3115 C CA . PRO B 1 104 ? 9.984 19.484 -0.276 1 96.88 104 PRO B CA 1
ATOM 3116 C C . PRO B 1 104 ? 8.492 19.406 -0.587 1 96.88 104 PRO B C 1
ATOM 3118 O O . PRO B 1 104 ? 7.828 18.438 -0.189 1 96.88 104 PRO B O 1
ATOM 3121 N N . ARG B 1 105 ? 7.996 20.375 -1.363 1 95.19 105 ARG B N 1
ATOM 3122 C CA . ARG B 1 105 ? 6.562 20.453 -1.615 1 95.19 105 ARG B CA 1
ATOM 3123 C C . ARG B 1 105 ? 6.25 20.188 -3.084 1 95.19 105 ARG B C 1
ATOM 3125 O O . ARG B 1 105 ? 5.094 19.953 -3.445 1 95.19 105 ARG B O 1
ATOM 3132 N N . GLU B 1 106 ? 7.254 20.141 -3.861 1 93.62 106 GLU B N 1
ATOM 3133 C CA . GLU B 1 106 ? 7.039 20.062 -5.301 1 93.62 106 GLU B CA 1
ATOM 3134 C C . GLU B 1 106 ? 7.203 18.625 -5.801 1 93.62 106 GLU B C 1
ATOM 3136 O O . GLU B 1 106 ? 6.957 18.344 -6.973 1 93.62 106 GLU B O 1
ATOM 3141 N N . ASP B 1 107 ? 7.648 17.75 -4.945 1 96.06 107 ASP B N 1
ATOM 3142 C CA . ASP B 1 107 ? 7.969 16.391 -5.348 1 96.06 107 ASP B CA 1
ATOM 3143 C C . ASP B 1 107 ? 7.621 15.391 -4.242 1 96.06 107 ASP B C 1
ATOM 3145 O O . ASP B 1 107 ? 8.305 15.328 -3.219 1 96.06 107 ASP B O 1
ATOM 3149 N N . ILE B 1 108 ? 6.695 14.547 -4.543 1 97.81 108 ILE B N 1
ATOM 3150 C CA . ILE B 1 108 ? 6.172 13.586 -3.576 1 97.81 108 ILE B CA 1
ATOM 3151 C C . ILE B 1 108 ? 7.273 12.617 -3.154 1 97.81 108 ILE B C 1
ATOM 3153 O O . ILE B 1 108 ? 7.414 12.305 -1.971 1 97.81 108 ILE B O 1
ATOM 3157 N N . LEU B 1 109 ? 8.047 12.133 -4.113 1 98.44 109 LEU B N 1
ATOM 3158 C CA . LEU B 1 109 ? 9.086 11.148 -3.824 1 98.44 109 LEU B CA 1
ATOM 3159 C C . LEU B 1 109 ? 10.211 11.766 -3.01 1 98.44 109 LEU B C 1
ATOM 3161 O O . LEU B 1 109 ? 10.812 11.102 -2.16 1 98.44 109 LEU B O 1
ATOM 3165 N N . LYS B 1 110 ? 10.508 13.031 -3.242 1 98.31 110 LYS B N 1
ATOM 3166 C CA . LYS B 1 110 ? 11.5 13.719 -2.42 1 98.31 110 LYS B CA 1
ATOM 3167 C C . LYS B 1 110 ? 11.008 13.898 -0.989 1 98.31 110 LYS B C 1
ATOM 3169 O O . LYS B 1 110 ? 11.781 13.789 -0.037 1 98.31 110 LYS B O 1
ATOM 3174 N N . ALA B 1 111 ? 9.742 14.219 -0.841 1 98.69 111 ALA B N 1
ATOM 3175 C CA . ALA B 1 111 ? 9.164 14.305 0.495 1 98.69 111 ALA B CA 1
ATOM 3176 C C . ALA B 1 111 ? 9.219 12.953 1.207 1 98.69 111 ALA B C 1
ATOM 3178 O O . ALA B 1 111 ? 9.547 12.883 2.395 1 98.69 111 ALA B O 1
ATOM 3179 N N . ALA B 1 112 ? 8.93 11.883 0.479 1 98.81 112 ALA B N 1
ATOM 3180 C CA . ALA B 1 112 ? 9.039 10.539 1.04 1 98.81 112 ALA B CA 1
ATOM 3181 C C . ALA B 1 112 ? 10.469 10.242 1.489 1 98.81 112 ALA B C 1
ATOM 3183 O O . ALA B 1 112 ? 10.688 9.688 2.568 1 98.81 112 ALA B O 1
ATOM 3184 N N . ASP B 1 113 ? 11.422 10.648 0.665 1 98.75 113 ASP B N 1
ATOM 3185 C CA . ASP B 1 113 ? 12.828 10.477 1.024 1 98.75 113 ASP B CA 1
ATOM 3186 C C . ASP B 1 113 ? 13.156 11.219 2.318 1 98.75 113 ASP B C 1
ATOM 3188 O O . ASP B 1 113 ? 13.945 10.734 3.131 1 98.75 113 ASP B O 1
ATOM 3192 N N . THR B 1 114 ? 12.578 12.352 2.482 1 98.69 114 THR B N 1
ATOM 3193 C CA . THR B 1 114 ? 12.797 13.117 3.705 1 98.69 114 THR B CA 1
ATOM 3194 C C . THR B 1 114 ? 12.281 12.352 4.922 1 98.69 114 THR B C 1
ATOM 3196 O O . THR B 1 114 ? 12.945 12.297 5.957 1 98.69 114 THR B O 1
ATOM 3199 N N . VAL B 1 115 ? 11.133 11.742 4.836 1 98.81 115 VAL B N 1
ATOM 3200 C CA . VAL B 1 115 ? 10.578 10.977 5.949 1 98.81 115 VAL B CA 1
ATOM 3201 C C . VAL B 1 115 ? 11.5 9.805 6.285 1 98.81 115 VAL B C 1
ATOM 3203 O O . VAL B 1 115 ? 11.703 9.492 7.461 1 98.81 115 VAL B O 1
ATOM 3206 N N . ILE B 1 116 ? 12.062 9.188 5.27 1 98.56 116 ILE B N 1
ATOM 3207 C CA . ILE B 1 116 ? 12.867 7.977 5.426 1 98.56 116 ILE B CA 1
ATOM 3208 C C . ILE B 1 116 ? 14.242 8.344 5.984 1 98.56 116 ILE B C 1
ATOM 3210 O O . ILE B 1 116 ? 14.758 7.664 6.875 1 98.56 116 ILE B O 1
ATOM 3214 N N . ASN B 1 117 ? 14.797 9.422 5.508 1 98.25 117 ASN B N 1
ATOM 3215 C CA . ASN B 1 117 ? 16.203 9.711 5.766 1 98.25 117 ASN B CA 1
ATOM 3216 C C . ASN B 1 117 ? 16.359 10.898 6.715 1 98.25 117 ASN B C 1
ATOM 3218 O O . ASN B 1 117 ? 17.469 11.18 7.176 1 98.25 117 ASN B O 1
ATOM 3222 N N . GLY B 1 118 ? 15.305 11.609 6.977 1 98.44 118 GLY B N 1
ATOM 3223 C CA . GLY B 1 118 ? 15.391 12.812 7.793 1 98.44 118 GLY B CA 1
ATOM 3224 C C . GLY B 1 118 ? 15.586 12.516 9.266 1 98.44 118 GLY B C 1
ATOM 3225 O O . GLY B 1 118 ? 15.992 11.414 9.641 1 98.44 118 GLY B O 1
ATOM 3226 N N . VAL B 1 119 ? 15.414 13.57 10.047 1 98.25 119 VAL B N 1
ATOM 3227 C CA . VAL B 1 119 ? 15.625 13.484 11.492 1 98.25 119 VAL B CA 1
ATOM 3228 C C . VAL B 1 119 ? 14.375 13.953 12.227 1 98.25 119 VAL B C 1
ATOM 3230 O O . VAL B 1 119 ? 13.797 14.984 11.891 1 98.25 119 VAL B O 1
ATOM 3233 N N . ALA B 1 120 ? 14 13.18 13.266 1 98.5 120 ALA B N 1
ATOM 3234 C CA . ALA B 1 120 ? 12.836 13.547 14.07 1 98.5 120 ALA B CA 1
ATOM 3235 C C . ALA B 1 120 ? 13.211 14.57 15.141 1 98.5 120 ALA B C 1
ATOM 3237 O O . ALA B 1 120 ? 14.234 14.422 15.812 1 98.5 120 ALA B O 1
ATOM 3238 N N . ARG B 1 121 ? 12.469 15.609 15.273 1 98.06 121 ARG B N 1
ATOM 3239 C CA . ARG B 1 121 ? 12.578 16.578 16.359 1 98.06 121 ARG B CA 1
ATOM 3240 C C . ARG B 1 121 ? 11.219 16.891 16.969 1 98.06 121 ARG B C 1
ATOM 3242 O O . ARG B 1 121 ? 10.203 16.875 16.266 1 98.06 121 ARG B O 1
ATOM 3249 N N . PRO B 1 122 ? 11.219 17.109 18.234 1 97.81 122 PRO B N 1
ATOM 3250 C CA . PRO B 1 122 ? 9.953 17.531 18.844 1 97.81 122 PRO B CA 1
ATOM 3251 C C . PRO B 1 122 ? 9.586 18.969 18.516 1 97.81 122 PRO B C 1
ATOM 3253 O O . PRO B 1 122 ? 10.453 19.844 18.516 1 97.81 122 PRO B O 1
ATOM 3256 N N . ILE B 1 123 ? 8.352 19.219 18.234 1 97.81 123 ILE B N 1
ATOM 3257 C CA . ILE B 1 123 ? 7.898 20.578 17.922 1 97.81 123 ILE B CA 1
ATOM 3258 C C . ILE B 1 123 ? 6.684 20.922 18.797 1 97.81 123 ILE B C 1
ATOM 3260 O O . ILE B 1 123 ? 6.066 20.031 19.391 1 97.81 123 ILE B O 1
ATOM 3264 N N . ASP B 1 124 ? 6.445 22.219 18.828 1 98 124 ASP B N 1
ATOM 3265 C CA . ASP B 1 124 ? 5.297 22.719 19.562 1 98 124 ASP B CA 1
ATOM 3266 C C . ASP B 1 124 ? 4.016 22.609 18.75 1 98 124 ASP B C 1
ATOM 3268 O O . ASP B 1 124 ? 4.055 22.688 17.516 1 98 124 ASP B O 1
ATOM 3272 N N . ILE B 1 125 ? 2.879 22.422 19.438 1 98.38 125 ILE B N 1
ATOM 3273 C CA . ILE B 1 125 ? 1.562 22.594 18.828 1 98.38 125 ILE B CA 1
ATOM 3274 C C . ILE B 1 125 ? 0.693 23.469 19.75 1 98.38 125 ILE B C 1
ATOM 3276 O O . ILE B 1 125 ? 1.067 23.734 20.891 1 98.38 125 ILE B O 1
ATOM 3280 N N . GLY B 1 126 ? -0.366 24.016 19.188 1 98.44 126 GLY B N 1
ATOM 3281 C CA . GLY B 1 126 ? -1.293 24.812 19.969 1 98.44 126 GLY B CA 1
ATOM 3282 C C . GLY B 1 126 ? -2.576 24.078 20.312 1 98.44 126 GLY B C 1
ATOM 3283 O O . GLY B 1 126 ? -3.025 23.219 19.547 1 98.44 126 GLY B O 1
ATOM 3284 N N . GLN B 1 127 ? -3.133 24.422 21.406 1 98.44 127 GLN B N 1
ATOM 3285 C CA . GLN B 1 127 ? -4.422 23.875 21.828 1 98.44 127 GLN B CA 1
ATOM 3286 C C . GLN B 1 127 ? -5.387 24.984 22.219 1 98.44 127 GLN B C 1
ATOM 3288 O O . GLN B 1 127 ? -4.988 25.953 22.875 1 98.44 127 GLN B O 1
ATOM 3293 N N . VAL B 1 128 ? -6.637 24.922 21.812 1 97.94 128 VAL B N 1
ATOM 3294 C CA . VAL B 1 128 ? -7.691 25.844 22.219 1 97.94 128 VAL B CA 1
ATOM 3295 C C . VAL B 1 128 ? -9.039 25.125 22.234 1 97.94 128 VAL B C 1
ATOM 3297 O O . VAL B 1 128 ? -9.398 24.453 21.25 1 97.94 128 VAL B O 1
ATOM 3300 N N . ASN B 1 129 ? -9.719 25.172 23.328 1 95.69 129 ASN B N 1
ATOM 3301 C CA . ASN B 1 129 ? -11.062 24.625 23.453 1 95.69 129 ASN B CA 1
ATOM 3302 C C . ASN B 1 129 ? -11.117 23.172 23.016 1 95.69 129 ASN B C 1
ATOM 3304 O O . ASN B 1 129 ? -12.008 22.781 22.25 1 95.69 129 ASN B O 1
ATOM 3308 N N . GLY B 1 130 ? -10.109 22.453 23.359 1 95.19 130 GLY B N 1
ATOM 3309 C CA . GLY B 1 130 ? -10.094 21.016 23.125 1 95.19 130 GLY B CA 1
ATOM 3310 C C . GLY B 1 130 ? -9.594 20.641 21.734 1 95.19 130 GLY B C 1
ATOM 3311 O O . GLY B 1 130 ? -9.555 19.469 21.391 1 95.19 130 GLY B O 1
ATOM 3312 N N . GLN B 1 131 ? -9.195 21.656 20.938 1 97.06 131 GLN B N 1
ATOM 3313 C CA . GLN B 1 131 ? -8.695 21.406 19.594 1 97.06 131 GLN B CA 1
ATOM 3314 C C . GLN B 1 131 ? -7.223 21.781 19.469 1 97.06 131 GLN B C 1
ATOM 3316 O O . GLN B 1 131 ? -6.723 22.594 20.25 1 97.06 131 GLN B O 1
ATOM 3321 N N . TYR B 1 132 ? -6.594 21.172 18.516 1 98.25 132 TYR B N 1
ATOM 3322 C CA . TYR B 1 132 ? -5.172 21.422 18.312 1 98.25 132 TYR B CA 1
ATOM 3323 C C . TYR B 1 132 ? -4.918 22.094 16.969 1 98.25 132 TYR B C 1
ATOM 3325 O O . TYR B 1 132 ? -5.684 21.906 16.016 1 98.25 132 TYR B O 1
ATOM 3333 N N . PHE B 1 133 ? -3.889 22.891 16.906 1 97.19 133 PHE B N 1
ATOM 3334 C CA . PHE B 1 133 ? -3.455 23.484 15.641 1 97.19 133 PHE B CA 1
ATOM 3335 C C . PHE B 1 133 ? -1.934 23.547 15.562 1 97.19 133 PHE B C 1
ATOM 3337 O O . PHE B 1 133 ? -1.25 23.469 16.594 1 97.19 133 PHE B O 1
ATOM 3344 N N . ILE B 1 134 ? -1.462 23.641 14.266 1 95.88 134 ILE B N 1
ATOM 3345 C CA . ILE B 1 134 ? -0.028 23.453 14.086 1 95.88 134 ILE B CA 1
ATOM 3346 C C . ILE B 1 134 ? 0.582 24.672 13.414 1 95.88 134 ILE B C 1
ATOM 3348 O O . ILE B 1 134 ? 1.801 24.859 13.43 1 95.88 134 ILE B O 1
ATOM 3352 N N . ASN B 1 135 ? -0.235 25.531 12.859 1 94.06 135 ASN B N 1
ATOM 3353 C CA . ASN B 1 135 ? 0.294 26.688 12.148 1 94.06 135 ASN B CA 1
ATOM 3354 C C . ASN B 1 135 ? -0.201 28 12.766 1 94.06 135 ASN B C 1
ATOM 3356 O O . ASN B 1 135 ? 0.592 28.781 13.281 1 94.06 135 ASN B O 1
ATOM 3360 N N . ILE B 1 136 ? -1.504 28.156 12.656 1 93.19 136 ILE B N 1
ATOM 3361 C CA . ILE B 1 136 ? -2.047 29.469 13.008 1 93.19 136 ILE B CA 1
ATOM 3362 C C . ILE B 1 136 ? -3.467 29.312 13.547 1 93.19 136 ILE B C 1
ATOM 3364 O O . ILE B 1 136 ? -4.199 28.406 13.125 1 93.19 136 ILE B O 1
ATOM 3368 N N . ALA B 1 137 ? -3.711 30.094 14.539 1 93.88 137 ALA B N 1
ATOM 3369 C CA . ALA B 1 137 ? -5.074 30.344 15 1 93.88 137 ALA B CA 1
ATOM 3370 C C . ALA B 1 137 ? -5.391 31.828 15.031 1 93.88 137 ALA B C 1
ATOM 3372 O O . ALA B 1 137 ? -4.488 32.656 15.164 1 93.88 137 ALA B O 1
ATOM 3373 N N . GLY B 1 138 ? -6.668 32.156 14.891 1 91.5 138 GLY B N 1
ATOM 3374 C CA . GLY B 1 138 ? -6.984 33.594 14.945 1 91.5 138 GLY B CA 1
ATOM 3375 C C . GLY B 1 138 ? -8.469 33.875 14.828 1 91.5 138 GLY B C 1
ATOM 3376 O O . GLY B 1 138 ? -9.266 32.938 14.609 1 91.5 138 GLY B O 1
ATOM 3377 N N . GLY B 1 139 ? -8.758 35.031 15.078 1 90.31 139 GLY B N 1
ATOM 3378 C CA . GLY B 1 139 ? -10.109 35.562 14.961 1 90.31 139 GLY B CA 1
ATOM 3379 C C . GLY B 1 139 ? -10.148 37.031 14.617 1 90.31 139 GLY B C 1
ATOM 3380 O O . GLY B 1 139 ? -9.172 37.75 14.836 1 90.31 139 GLY B O 1
ATOM 3381 N N . GLY B 1 140 ? -11.344 37.406 14.055 1 87.38 140 GLY B N 1
ATOM 3382 C CA . GLY B 1 140 ? -11.539 38.781 13.672 1 87.38 140 GLY B CA 1
ATOM 3383 C C . GLY B 1 140 ? -12.18 38.938 12.305 1 87.38 140 GLY B C 1
ATOM 3384 O O . GLY B 1 140 ? -12.836 38 11.812 1 87.38 140 GLY B O 1
ATOM 3385 N N . ARG B 1 141 ? -12.156 40.094 11.797 1 78.12 141 ARG B N 1
ATOM 3386 C CA . ARG B 1 141 ? -12.781 40.438 10.523 1 78.12 141 ARG B CA 1
ATOM 3387 C C . ARG B 1 141 ? -11.773 41.062 9.562 1 78.12 141 ARG B C 1
ATOM 3389 O O . ARG B 1 141 ? -10.945 41.875 9.969 1 78.12 141 ARG B O 1
ATOM 3396 N N . LEU B 1 142 ? -11.766 40.406 8.398 1 74.56 142 LEU B N 1
ATOM 3397 C CA . LEU B 1 142 ? -10.953 41 7.344 1 74.56 142 LEU B CA 1
ATOM 3398 C C . LEU B 1 142 ? -11.82 41.844 6.406 1 74.56 142 LEU B C 1
ATOM 3400 O O . LEU B 1 142 ? -13.008 41.562 6.227 1 74.56 142 LEU B O 1
ATOM 3404 N N . THR B 1 143 ? -11.258 42.844 6.012 1 67.31 143 THR B N 1
ATOM 3405 C CA . THR B 1 143 ? -12.016 43.75 5.16 1 67.31 143 THR B CA 1
ATOM 3406 C C . THR B 1 143 ? -11.711 43.5 3.688 1 67.31 143 THR B C 1
ATOM 3408 O O . THR B 1 143 ? -10.562 43.219 3.324 1 67.31 143 THR B O 1
ATOM 3411 N N . GLU B 1 144 ? -12.898 43.531 2.963 1 69.38 144 GLU B N 1
ATOM 3412 C CA . GLU B 1 144 ? -12.734 43.562 1.513 1 69.38 144 GLU B CA 1
ATOM 3413 C C . GLU B 1 144 ? -12.211 44.906 1.045 1 69.38 144 GLU B C 1
ATOM 3415 O O . GLU B 1 144 ? -12.664 45.938 1.52 1 69.38 144 GLU B O 1
ATOM 3420 N N . LEU B 1 145 ? -10.977 44.719 0.446 1 65.62 145 LEU B N 1
ATOM 3421 C CA . LEU B 1 145 ? -10.414 46 0.009 1 65.62 145 LEU B CA 1
ATOM 3422 C C . LEU B 1 145 ? -10.969 46.406 -1.354 1 65.62 145 LEU B C 1
ATOM 3424 O O . LEU B 1 145 ? -11.227 45.531 -2.201 1 65.62 145 LEU B O 1
ATOM 3428 N N . THR B 1 146 ? -11.383 47.688 -1.405 1 63.03 146 THR B N 1
ATOM 3429 C CA . THR B 1 146 ? -11.883 48.219 -2.658 1 63.03 146 THR B CA 1
ATOM 3430 C C . THR B 1 146 ? -10.789 48.25 -3.723 1 63.03 146 THR B C 1
ATOM 3432 O O . THR B 1 146 ? -9.609 48.062 -3.41 1 63.03 146 THR B O 1
ATOM 3435 N N . TYR B 1 147 ? -11.164 48.281 -4.992 1 60 147 TYR B N 1
ATOM 3436 C CA . TYR B 1 147 ? -10.398 48.219 -6.238 1 60 147 TYR B CA 1
ATOM 3437 C C . TYR B 1 147 ? -9.242 49.219 -6.223 1 60 147 TYR B C 1
ATOM 3439 O O . TYR B 1 147 ? -8.234 49 -6.902 1 60 147 TYR B O 1
ATOM 3447 N N . ASP B 1 148 ? -9.078 50.156 -5.359 1 68.88 148 ASP B N 1
ATOM 3448 C CA . ASP B 1 148 ? -8.031 51.156 -5.508 1 68.88 148 ASP B CA 1
ATOM 3449 C C . ASP B 1 148 ? -6.816 50.812 -4.652 1 68.88 148 ASP B C 1
ATOM 3451 O O . ASP B 1 148 ? -5.996 51.688 -4.348 1 68.88 148 ASP B O 1
ATOM 3455 N N . VAL B 1 149 ? -6.711 49.562 -4.328 1 76.19 149 VAL B N 1
ATOM 3456 C CA . VAL B 1 149 ? -5.547 49.156 -3.559 1 76.19 149 VAL B CA 1
ATOM 3457 C C . VAL B 1 149 ? -4.578 48.375 -4.461 1 76.19 149 VAL B C 1
ATOM 3459 O O . VAL B 1 149 ? -4.988 47.781 -5.461 1 76.19 149 VAL B O 1
ATOM 3462 N N . PRO B 1 150 ? -3.217 48.406 -4.195 1 78.31 150 PRO B N 1
ATOM 3463 C CA . PRO B 1 150 ? -2.229 47.688 -4.992 1 78.31 150 PRO B CA 1
ATOM 3464 C C . PRO B 1 150 ? -2.58 46.188 -5.152 1 78.31 150 PRO B C 1
ATOM 3466 O O . PRO B 1 150 ? -3.107 45.594 -4.227 1 78.31 150 PRO B O 1
ATOM 3469 N N . SER B 1 151 ? -2.354 45.75 -6.309 1 79.69 151 SER B N 1
ATOM 3470 C CA . SER B 1 151 ? -2.705 44.406 -6.703 1 79.69 151 SER B CA 1
ATOM 3471 C C . SER B 1 151 ? -2.096 43.375 -5.754 1 79.69 151 SER B C 1
ATOM 3473 O O . SER B 1 151 ? -2.746 42.375 -5.391 1 79.69 151 SER B O 1
ATOM 3475 N N . LYS B 1 152 ? -0.861 43.625 -5.316 1 81 152 LYS B N 1
ATOM 3476 C CA . LYS B 1 152 ? -0.163 42.719 -4.426 1 81 152 LYS B CA 1
ATOM 3477 C C . LYS B 1 152 ? -0.891 42.562 -3.09 1 81 152 LYS B C 1
ATOM 3479 O O . LYS B 1 152 ? -0.967 41.469 -2.523 1 81 152 LYS B O 1
ATOM 3484 N N . LEU B 1 153 ? -1.385 43.656 -2.688 1 78.31 153 LEU B N 1
ATOM 3485 C CA . LEU B 1 153 ? -2.119 43.656 -1.428 1 78.31 153 LEU B CA 1
ATOM 3486 C C . LEU B 1 153 ? -3.43 42.906 -1.561 1 78.31 153 LEU B C 1
ATOM 3488 O O . LEU B 1 153 ? -3.793 42.125 -0.67 1 78.31 153 LEU B O 1
ATOM 3492 N N . LYS B 1 154 ? -4.086 43.062 -2.531 1 78.25 154 LYS B N 1
ATOM 3493 C CA . LYS B 1 154 ? -5.324 42.344 -2.791 1 78.25 154 LYS B CA 1
ATOM 3494 C C . LYS B 1 154 ? -5.086 40.812 -2.822 1 78.25 154 LYS B C 1
ATOM 3496 O O . LYS B 1 154 ? -5.844 40.062 -2.223 1 78.25 154 LYS B O 1
ATOM 3501 N N . THR B 1 155 ? -4.012 40.594 -3.465 1 78.25 155 THR B N 1
ATOM 3502 C CA . THR B 1 155 ? -3.664 39.188 -3.59 1 78.25 155 THR B CA 1
ATOM 3503 C C . THR B 1 155 ? -3.346 38.594 -2.223 1 78.25 155 THR B C 1
ATOM 3505 O O . THR B 1 155 ? -3.838 37.5 -1.884 1 78.25 155 THR B O 1
ATOM 3508 N N . MET B 1 156 ? -2.609 39.188 -1.541 1 75.75 156 MET B N 1
ATOM 3509 C CA . MET B 1 156 ? -2.215 38.719 -0.217 1 75.75 156 MET B CA 1
ATOM 3510 C C . MET B 1 156 ? -3.432 38.562 0.686 1 75.75 156 MET B C 1
ATOM 3512 O O . MET B 1 156 ? -3.582 37.531 1.344 1 75.75 156 MET B O 1
ATOM 3516 N N . LEU B 1 157 ? -4.25 39.531 0.668 1 77.31 157 LEU B N 1
ATOM 3517 C CA . LEU B 1 157 ? -5.418 39.5 1.54 1 77.31 157 LEU B CA 1
ATOM 3518 C C . LEU B 1 157 ? -6.395 38.406 1.1 1 77.31 157 LEU B C 1
ATOM 3520 O O . LEU B 1 157 ? -7.012 37.75 1.937 1 77.31 157 LEU B O 1
ATOM 3524 N N . GLY B 1 158 ? -6.457 38.344 -0.096 1 75.94 158 GLY B N 1
ATOM 3525 C CA . GLY B 1 158 ? -7.281 37.25 -0.624 1 75.94 158 GLY B CA 1
ATOM 3526 C C . GLY B 1 158 ? -6.793 35.875 -0.227 1 75.94 158 GLY B C 1
ATOM 3527 O O . GLY B 1 158 ? -7.586 35.031 0.165 1 75.94 158 GLY B O 1
ATOM 3528 N N . GLN B 1 159 ? -5.551 35.719 -0.247 1 75.88 159 GLN B N 1
ATOM 3529 C CA . GLN B 1 159 ? -4.945 34.438 0.121 1 75.88 159 GLN B CA 1
ATOM 3530 C C . GLN B 1 159 ? -5.129 34.156 1.609 1 75.88 159 GLN B C 1
ATOM 3532 O O . GLN B 1 159 ? -5.461 33.031 1.995 1 75.88 159 GLN B O 1
ATOM 3537 N N . LEU B 1 160 ? -4.926 35.156 2.344 1 76.62 160 LEU B N 1
ATOM 3538 C CA . LEU B 1 160 ? -5.105 35.031 3.783 1 76.62 160 LEU B CA 1
ATOM 3539 C C . LEU B 1 160 ? -6.559 34.688 4.125 1 76.62 160 LEU B C 1
ATOM 3541 O O . LEU B 1 160 ? -6.832 33.844 4.973 1 76.62 160 LEU B O 1
ATOM 3545 N N . ALA B 1 161 ? -7.418 35.375 3.441 1 75.44 161 ALA B N 1
ATOM 3546 C CA . ALA B 1 161 ? -8.844 35.156 3.672 1 75.44 161 ALA B CA 1
ATOM 3547 C C . ALA B 1 161 ? -9.25 33.75 3.234 1 75.44 161 ALA B C 1
ATOM 3549 O O . ALA B 1 161 ? -10.094 33.125 3.877 1 75.44 161 ALA B O 1
ATOM 3550 N N . TYR B 1 162 ? -8.617 33.5 2.25 1 71.5 162 TYR B N 1
ATOM 3551 C CA . TYR B 1 162 ? -8.906 32.156 1.748 1 71.5 162 TYR B CA 1
ATOM 3552 C C . TYR B 1 162 ? -8.438 31.094 2.73 1 71.5 162 TYR B C 1
ATOM 3554 O O . TYR B 1 162 ? -9.156 30.141 3.018 1 71.5 162 TYR B O 1
ATOM 3562 N N . TYR B 1 163 ? -7.391 31.281 3.197 1 75.5 163 TYR B N 1
ATOM 3563 C CA . TYR B 1 163 ? -6.773 30.328 4.105 1 75.5 163 TYR B CA 1
ATOM 3564 C C . TYR B 1 163 ? -7.445 30.359 5.473 1 75.5 163 TYR B C 1
ATOM 3566 O O . TYR B 1 163 ? -7.625 29.312 6.113 1 75.5 163 TYR B O 1
ATOM 3574 N N . LEU B 1 164 ? -7.875 31.453 5.852 1 75.5 164 LEU B N 1
ATOM 3575 C CA . LEU B 1 164 ? -8.531 31.594 7.148 1 75.5 164 LEU B CA 1
ATOM 3576 C C . LEU B 1 164 ? -10.047 31.5 7.004 1 75.5 164 LEU B C 1
ATOM 3578 O O . LEU B 1 164 ? -10.734 32.531 7.066 1 75.5 164 LEU B O 1
ATOM 3582 N N . LYS B 1 165 ? -10.477 30.25 6.961 1 70.62 165 LYS B N 1
ATOM 3583 C CA . LYS B 1 165 ? -11.914 30.047 6.848 1 70.62 165 LYS B CA 1
ATOM 3584 C C . LYS B 1 165 ? -12.641 30.562 8.094 1 70.62 165 LYS B C 1
ATOM 3586 O O . LYS B 1 165 ? -12.219 30.281 9.219 1 70.62 165 LYS B O 1
ATOM 3591 N N . GLY B 1 166 ? -13.539 31.5 7.938 1 62.38 166 GLY B N 1
ATOM 3592 C CA . GLY B 1 166 ? -14.258 32.062 9.07 1 62.38 166 GLY B CA 1
ATOM 3593 C C . GLY B 1 166 ? -14.023 33.562 9.234 1 62.38 166 GLY B C 1
ATOM 3594 O O . GLY B 1 166 ? -14.789 34.25 9.914 1 62.38 166 GLY B O 1
ATOM 3595 N N . MET B 1 167 ? -12.852 33.844 8.625 1 66.31 167 MET B N 1
ATOM 3596 C CA . MET B 1 167 ? -12.648 35.281 8.68 1 66.31 167 MET B CA 1
ATOM 3597 C C . MET B 1 167 ? -13.531 36 7.668 1 66.31 167 MET B C 1
ATOM 3599 O O . MET B 1 167 ? -13.539 35.656 6.484 1 66.31 167 MET B O 1
ATOM 3603 N N . GLU B 1 168 ? -14.547 36.719 8.117 1 64 168 GLU B N 1
ATOM 3604 C CA . GLU B 1 168 ? -15.492 37.375 7.242 1 64 168 GLU B CA 1
ATOM 3605 C C . GLU B 1 168 ? -14.844 38.562 6.535 1 64 168 GLU B C 1
ATOM 3607 O O . GLU B 1 168 ? -14.125 39.344 7.16 1 64 168 GLU B O 1
ATOM 3612 N N . MET B 1 169 ? -14.961 38.438 5.203 1 65.56 169 MET B N 1
ATOM 3613 C CA . MET B 1 169 ? -14.586 39.625 4.469 1 65.56 169 MET B CA 1
ATOM 3614 C C . MET B 1 169 ? -15.727 40.656 4.469 1 65.56 169 MET B C 1
ATOM 3616 O O . MET B 1 169 ? -16.812 40.375 3.951 1 65.56 169 MET B O 1
ATOM 3620 N N . LEU B 1 170 ? -15.578 41.625 5.258 1 64.31 170 LEU B N 1
ATOM 3621 C CA . LEU B 1 170 ? -16.656 42.594 5.309 1 64.31 170 LEU B CA 1
ATOM 3622 C C . LEU B 1 170 ? -16.25 43.875 4.605 1 64.31 170 LEU B C 1
ATOM 3624 O O . LEU B 1 170 ? -15.062 44.25 4.594 1 64.31 170 LEU B O 1
ATOM 3628 N N . PRO B 1 171 ? -17.312 44.375 3.959 1 59.16 171 PRO B N 1
ATOM 3629 C CA . PRO B 1 171 ? -17.016 45.656 3.289 1 59.16 171 PRO B CA 1
ATOM 3630 C C . PRO B 1 171 ? -16.547 46.719 4.254 1 59.16 171 PRO B C 1
ATOM 3632 O O . PRO B 1 171 ? -15.82 47.625 3.85 1 59.16 171 PRO B O 1
ATOM 3635 N N . SER B 1 172 ? -17.062 46.656 5.438 1 61.5 172 SER B N 1
ATOM 3636 C CA . SER B 1 172 ? -16.672 47.719 6.363 1 61.5 172 SER B CA 1
ATOM 3637 C C . SER B 1 172 ? -15.82 47.188 7.504 1 61.5 172 SER B C 1
ATOM 3639 O O . SER B 1 172 ? -15.945 46.031 7.879 1 61.5 172 SER B O 1
ATOM 3641 N N . LEU B 1 173 ? -14.828 48.062 7.848 1 64.25 173 LEU B N 1
ATOM 3642 C CA . LEU B 1 173 ? -13.984 47.781 9.008 1 64.25 173 LEU B CA 1
ATOM 3643 C C . LEU B 1 173 ? -14.797 47.844 10.297 1 64.25 173 LEU B C 1
ATOM 3645 O O . LEU B 1 173 ? -15.359 48.875 10.641 1 64.25 173 LEU B O 1
ATOM 3649 N N . ARG B 1 174 ? -15.195 46.781 10.828 1 79.31 174 ARG B N 1
ATOM 3650 C CA . ARG B 1 174 ? -15.891 46.75 12.109 1 79.31 174 ARG B CA 1
ATOM 3651 C C . ARG B 1 174 ? -15.023 46.125 13.195 1 79.31 174 ARG B C 1
ATOM 3653 O O . ARG B 1 174 ? -14.922 44.906 13.289 1 79.31 174 ARG B O 1
ATOM 3660 N N . PRO B 1 175 ? -14.438 47.094 14 1 87.38 175 PRO B N 1
ATOM 3661 C CA . PRO B 1 175 ? -13.648 46.562 15.117 1 87.38 175 PRO B CA 1
ATOM 3662 C C . PRO B 1 175 ? -14.5 45.875 16.188 1 87.38 175 PRO B C 1
ATOM 3664 O O . PRO B 1 175 ? -15.703 46.125 16.266 1 87.38 175 PRO B O 1
ATOM 3667 N N . THR B 1 176 ? -13.961 44.938 16.906 1 90.75 176 THR B N 1
ATOM 3668 C CA . THR B 1 176 ? -14.633 44.219 17.969 1 90.75 176 THR B CA 1
ATOM 3669 C C . THR B 1 176 ? -13.93 44.438 19.312 1 90.75 176 THR B C 1
ATOM 3671 O O . THR B 1 176 ? -12.695 44.438 19.375 1 90.75 176 THR B O 1
ATOM 3674 N N . GLU B 1 177 ? -14.758 44.656 20.312 1 95.06 177 GLU B N 1
ATOM 3675 C CA . GLU B 1 177 ? -14.219 44.844 21.656 1 95.06 177 GLU B CA 1
ATOM 3676 C C . GLU B 1 177 ? -13.766 43.5 22.234 1 95.06 177 GLU B C 1
ATOM 3678 O O . GLU B 1 177 ? -14.531 42.531 22.219 1 95.06 177 GLU B O 1
ATOM 3683 N N . VAL B 1 178 ? -12.469 43.438 22.734 1 96.25 178 VAL B N 1
ATOM 3684 C CA . VAL B 1 178 ? -11.945 42.188 23.25 1 96.25 178 VAL B CA 1
ATOM 3685 C C . VAL B 1 178 ? -11.172 42.438 24.531 1 96.25 178 VAL B C 1
ATOM 3687 O O . VAL B 1 178 ? -10.852 43.594 24.859 1 96.25 178 VAL B O 1
ATOM 3690 N N . GLU B 1 179 ? -11.07 41.438 25.266 1 97.81 179 GLU B N 1
ATOM 3691 C CA . GLU B 1 179 ? -10.094 41.312 26.344 1 97.81 179 GLU B CA 1
ATOM 3692 C C . GLU B 1 179 ? -9.109 40.156 26.062 1 97.81 179 GLU B C 1
ATOM 3694 O O . GLU B 1 179 ? -9.516 39 25.922 1 97.81 179 GLU B O 1
ATOM 3699 N N . ILE B 1 180 ? -7.812 40.469 25.922 1 98 180 ILE B N 1
ATOM 3700 C CA . ILE B 1 180 ? -6.793 39.469 25.625 1 98 180 ILE B CA 1
ATOM 3701 C C . ILE B 1 180 ? -5.75 39.469 26.734 1 98 180 ILE B C 1
ATOM 3703 O O . ILE B 1 180 ? -5.078 40.469 26.984 1 98 180 ILE B O 1
ATOM 3707 N N . GLU B 1 181 ? -5.695 38.375 27.422 1 98.19 181 GLU B N 1
ATOM 3708 C CA . GLU B 1 181 ? -4.664 38.156 28.422 1 98.19 181 GLU B CA 1
ATOM 3709 C C . GLU B 1 181 ? -3.498 37.344 27.875 1 98.19 181 GLU B C 1
ATOM 3711 O O . GLU B 1 181 ? -3.701 36.312 27.234 1 98.19 181 GLU B O 1
ATOM 3716 N N . TYR B 1 182 ? -2.283 37.844 28.016 1 96.88 182 TYR B N 1
ATOM 3717 C CA . TYR B 1 182 ? -1.101 37.125 27.531 1 96.88 182 TYR B CA 1
ATOM 3718 C C . TYR B 1 182 ? 0.107 37.438 28.422 1 96.88 182 TYR B C 1
ATOM 3720 O O . TYR B 1 182 ? 0.452 38.594 28.641 1 96.88 182 TYR B O 1
ATOM 3728 N N . ASP B 1 183 ? 0.748 36.281 28.953 1 86.62 183 ASP B N 1
ATOM 3729 C CA . ASP B 1 183 ? 1.965 36.375 29.75 1 86.62 183 ASP B CA 1
ATOM 3730 C C . ASP B 1 183 ? 1.822 37.406 30.859 1 86.62 183 ASP B C 1
ATOM 3732 O O . ASP B 1 183 ? 2.67 38.281 31 1 86.62 183 ASP B O 1
ATOM 3736 N N . GLY B 1 184 ? 0.79 37.438 31.5 1 88.31 184 GLY B N 1
ATOM 3737 C CA . GLY B 1 184 ? 0.575 38.312 32.625 1 88.31 184 GLY B CA 1
ATOM 3738 C C . GLY B 1 184 ? 0.104 39.719 32.25 1 88.31 184 GLY B C 1
ATOM 3739 O O . GLY B 1 184 ? -0.123 40.562 33.094 1 88.31 184 GLY B O 1
ATOM 3740 N N . LYS B 1 185 ? 0.016 39.969 30.984 1 94.81 185 LYS B N 1
ATOM 3741 C CA . LYS B 1 185 ? -0.47 41.25 30.484 1 94.81 185 LYS B CA 1
ATOM 3742 C C . LYS B 1 185 ? -1.931 41.156 30.062 1 94.81 185 LYS B C 1
ATOM 3744 O O . LYS B 1 185 ? -2.453 40.062 29.844 1 94.81 185 LYS B O 1
ATOM 3749 N N . LEU B 1 186 ? -2.541 42.344 30.062 1 96.12 186 LEU B N 1
ATOM 3750 C CA . LEU B 1 186 ? -3.943 42.438 29.672 1 96.12 186 LEU B CA 1
ATOM 3751 C C . LEU B 1 186 ? -4.152 43.531 28.625 1 96.12 186 LEU B C 1
ATOM 3753 O O . LEU B 1 186 ? -3.734 44.688 28.844 1 96.12 186 LEU B O 1
ATOM 3757 N N . PHE B 1 187 ? -4.66 43.219 27.531 1 96.75 187 PHE B N 1
ATOM 3758 C CA . PHE B 1 187 ? -5.121 44.188 26.547 1 96.75 187 PHE B CA 1
ATOM 3759 C C . PHE B 1 187 ? -6.645 44.25 26.531 1 96.75 187 PHE B C 1
ATOM 3761 O O . PHE B 1 187 ? -7.32 43.25 26.422 1 96.75 187 PHE B O 1
ATOM 3768 N N . GLN B 1 188 ? -7.141 45.438 26.703 1 96.94 188 GLN B N 1
ATOM 3769 C CA . GLN B 1 188 ? -8.57 45.688 26.547 1 96.94 188 GLN B CA 1
ATOM 3770 C C . GLN B 1 188 ? -8.82 46.781 25.531 1 96.94 188 GLN B C 1
ATOM 3772 O O . GLN B 1 188 ? -8.273 47.906 25.641 1 96.94 188 GLN B O 1
ATOM 3777 N N . GLY B 1 189 ? -9.594 46.469 24.562 1 95.56 189 GLY B N 1
ATOM 3778 C CA . GLY B 1 189 ? -9.875 47.438 23.531 1 95.56 189 GLY B CA 1
ATOM 3779 C C . GLY B 1 189 ? -10.453 46.844 22.266 1 95.56 189 GLY B C 1
ATOM 3780 O O . GLY B 1 189 ? -10.859 45.688 22.25 1 95.56 189 GLY B O 1
ATOM 3781 N N . GLU B 1 190 ? -10.555 47.656 21.25 1 94.56 190 GLU B N 1
ATOM 3782 C CA . GLU B 1 190 ? -11.109 47.219 19.969 1 94.56 190 GLU B CA 1
ATOM 3783 C C . GLU B 1 190 ? -10.016 46.75 19.016 1 94.56 190 GLU B C 1
ATOM 3785 O O . GLU B 1 190 ? -8.961 47.375 18.906 1 94.56 190 GLU B O 1
ATOM 3790 N N . ILE B 1 191 ? -10.289 45.625 18.422 1 93.25 191 ILE B N 1
ATOM 3791 C CA . ILE B 1 191 ? -9.312 45.094 17.469 1 93.25 191 ILE B CA 1
ATOM 3792 C C . ILE B 1 191 ? -10.008 44.75 16.156 1 93.25 191 ILE B C 1
ATOM 3794 O O . ILE B 1 191 ? -11.227 44.531 16.125 1 93.25 191 ILE B O 1
ATOM 3798 N N . MET B 1 192 ? -9.156 44.719 15.07 1 88.06 192 MET B N 1
ATOM 3799 C CA . MET B 1 192 ? -9.625 44.156 13.805 1 88.06 192 MET B CA 1
ATOM 3800 C C . MET B 1 192 ? -9.477 42.656 13.773 1 88.06 192 MET B C 1
ATOM 3802 O O . MET B 1 192 ? -10.375 41.938 13.328 1 88.06 192 MET B O 1
ATOM 3806 N N . LEU B 1 193 ? -8.344 42.188 14.195 1 90.69 193 LEU B N 1
ATOM 3807 C CA . LEU B 1 193 ? -8.062 40.75 14.211 1 90.69 193 LEU B CA 1
ATOM 3808 C C . LEU B 1 193 ? -6.93 40.438 15.188 1 90.69 193 LEU B C 1
ATOM 3810 O O . LEU B 1 193 ? -6.203 41.344 15.609 1 90.69 193 LEU B O 1
ATOM 3814 N N . PHE B 1 194 ? -6.828 39.25 15.602 1 93.12 194 PHE B N 1
ATOM 3815 C CA . PHE B 1 194 ? -5.664 38.688 16.297 1 93.12 194 PHE B CA 1
ATOM 3816 C C . PHE B 1 194 ? -5.23 37.375 15.672 1 93.12 194 PHE B C 1
ATOM 3818 O O . PHE B 1 194 ? -6.059 36.625 15.141 1 93.12 194 PHE B O 1
ATOM 3825 N N . LEU B 1 195 ? -3.941 37.125 15.727 1 92.56 195 LEU B N 1
ATOM 3826 C CA . LEU B 1 195 ? -3.346 35.875 15.234 1 92.56 195 LEU B CA 1
ATOM 3827 C C . LEU B 1 195 ? -2.396 35.281 16.266 1 92.56 195 LEU B C 1
ATOM 3829 O O . LEU B 1 195 ? -1.646 36 16.922 1 92.56 195 LEU B O 1
ATOM 3833 N N . VAL B 1 196 ? -2.549 34.031 16.469 1 94.88 196 VAL B N 1
ATOM 3834 C CA . VAL B 1 196 ? -1.635 33.219 17.266 1 94.88 196 VAL B CA 1
ATOM 3835 C C . VAL B 1 196 ? -0.926 32.219 16.359 1 94.88 196 VAL B C 1
ATOM 3837 O O . VAL B 1 196 ? -1.562 31.312 15.789 1 94.88 196 VAL B O 1
ATOM 3840 N N . THR B 1 197 ? 0.365 32.344 16.219 1 94.12 197 THR B N 1
ATOM 3841 C CA . THR B 1 197 ? 1.026 31.516 15.219 1 94.12 197 THR B CA 1
ATOM 3842 C C . THR B 1 197 ? 2.162 30.703 15.844 1 94.12 197 THR B C 1
ATOM 3844 O O . THR B 1 197 ? 2.73 31.109 16.859 1 94.12 197 THR B O 1
ATOM 3847 N N . LEU B 1 198 ? 2.449 29.531 15.273 1 94.5 198 LEU B N 1
ATOM 3848 C CA . LEU B 1 198 ? 3.533 28.641 15.68 1 94.5 198 LEU B CA 1
ATOM 3849 C C . LEU B 1 198 ? 4.629 28.609 14.617 1 94.5 198 LEU B C 1
ATOM 3851 O O . LEU B 1 198 ? 5.734 28.125 14.875 1 94.5 198 LEU B O 1
ATOM 3855 N N . THR B 1 199 ? 4.301 29.094 13.453 1 89.19 199 THR B N 1
ATOM 3856 C CA . THR B 1 199 ? 5.238 29.047 12.336 1 89.19 199 THR B CA 1
ATOM 3857 C C . THR B 1 199 ? 5.383 30.422 11.688 1 89.19 199 THR B C 1
ATOM 3859 O O . THR B 1 199 ? 4.605 31.328 11.977 1 89.19 199 THR B O 1
ATOM 3862 N N . ASN B 1 200 ? 6.461 30.562 10.844 1 80.12 200 ASN B N 1
ATOM 3863 C CA . ASN B 1 200 ? 6.688 31.828 10.164 1 80.12 200 ASN B CA 1
ATOM 3864 C C . ASN B 1 200 ? 5.934 31.891 8.836 1 80.12 200 ASN B C 1
ATOM 3866 O O . ASN B 1 200 ? 5.863 32.969 8.211 1 80.12 200 ASN B O 1
ATOM 3870 N N . SER B 1 201 ? 5.426 30.781 8.484 1 75.06 201 SER B N 1
ATOM 3871 C CA . SER B 1 201 ? 4.723 30.734 7.207 1 75.06 201 SER B CA 1
ATOM 3872 C C . SER B 1 201 ? 3.227 30.531 7.406 1 75.06 201 SER B C 1
ATOM 3874 O O . SER B 1 201 ? 2.805 29.578 8.07 1 75.06 201 SER B O 1
ATOM 3876 N N . VAL B 1 202 ? 2.445 31.531 6.848 1 75 202 VAL B N 1
ATOM 3877 C CA . VAL B 1 202 ? 0.994 31.453 6.961 1 75 202 VAL B CA 1
ATOM 3878 C C . VAL B 1 202 ? 0.349 31.812 5.625 1 75 202 VAL B C 1
ATOM 3880 O O . VAL B 1 202 ? 0.566 32.906 5.094 1 75 202 VAL B O 1
ATOM 3883 N N . GLY B 1 203 ? -0.494 30.859 5.168 1 71 203 GLY B N 1
ATOM 3884 C CA . GLY B 1 203 ? -1.192 31.141 3.922 1 71 203 GLY B CA 1
ATOM 3885 C C . GLY B 1 203 ? -0.257 31.469 2.773 1 71 203 GLY B C 1
ATOM 3886 O O . GLY B 1 203 ? -0.581 32.281 1.922 1 71 203 GLY B O 1
ATOM 3887 N N . GLY B 1 204 ? 0.925 31.016 2.939 1 70.5 204 GLY B N 1
ATOM 3888 C CA . GLY B 1 204 ? 1.897 31.328 1.904 1 70.5 204 GLY B CA 1
ATOM 3889 C C . GLY B 1 204 ? 2.727 32.562 2.217 1 70.5 204 GLY B C 1
ATOM 3890 O O . GLY B 1 204 ? 3.686 32.875 1.505 1 70.5 204 GLY B O 1
ATOM 3891 N N . PHE B 1 205 ? 2.383 33.219 3.285 1 72.25 205 PHE B N 1
ATOM 3892 C CA . PHE B 1 205 ? 3.111 34.406 3.67 1 72.25 205 PHE B CA 1
ATOM 3893 C C . PHE B 1 205 ? 4.234 34.094 4.645 1 72.25 205 PHE B C 1
ATOM 3895 O O . PHE B 1 205 ? 3.984 33.594 5.742 1 72.25 205 PHE B O 1
ATOM 3902 N N . GLU B 1 206 ? 5.523 34.375 4.301 1 72.56 206 GLU B N 1
ATOM 3903 C CA . GLU B 1 206 ? 6.672 33.906 5.066 1 72.56 206 GLU B CA 1
ATOM 3904 C C . GLU B 1 206 ? 7.156 34.969 6.043 1 72.56 206 GLU B C 1
ATOM 3906 O O . GLU B 1 206 ? 8.008 34.688 6.891 1 72.56 206 GLU B O 1
ATOM 3911 N N . LYS B 1 207 ? 6.449 36.156 6.062 1 75.62 207 LYS B N 1
ATOM 3912 C CA . LYS B 1 207 ? 7.031 37.219 6.863 1 75.62 207 LYS B CA 1
ATOM 3913 C C . LYS B 1 207 ? 6.035 37.75 7.895 1 75.62 207 LYS B C 1
ATOM 3915 O O . LYS B 1 207 ? 6.234 38.812 8.469 1 75.62 207 LYS B O 1
ATOM 3920 N N . LEU B 1 208 ? 5.07 36.938 8.109 1 78.94 208 LEU B N 1
ATOM 3921 C CA . LEU B 1 208 ? 4.07 37.406 9.07 1 78.94 208 LEU B CA 1
ATOM 3922 C C . LEU B 1 208 ? 4.625 37.375 10.484 1 78.94 208 LEU B C 1
ATOM 3924 O O . LEU B 1 208 ? 4.379 38.281 11.273 1 78.94 208 LEU B O 1
ATOM 3928 N N . ALA B 1 209 ? 5.344 36.281 10.781 1 80.44 209 ALA B N 1
ATOM 3929 C CA . ALA B 1 209 ? 6.008 36.125 12.07 1 80.44 209 ALA B CA 1
ATOM 3930 C C . ALA B 1 209 ? 7.488 35.812 11.891 1 80.44 209 ALA B C 1
ATOM 3932 O O . ALA B 1 209 ? 7.906 34.656 12.055 1 80.44 209 ALA B O 1
ATOM 3933 N N . PRO B 1 210 ? 8.25 36.781 11.633 1 76.81 210 PRO B N 1
ATOM 3934 C CA . PRO B 1 210 ? 9.641 36.562 11.242 1 76.81 210 PRO B CA 1
ATOM 3935 C C . PRO B 1 210 ? 10.461 35.875 12.32 1 76.81 210 PRO B C 1
ATOM 3937 O O . PRO B 1 210 ? 11.461 35.188 12.008 1 76.81 210 PRO B O 1
ATOM 3940 N N . ASP B 1 211 ? 10.031 35.906 13.578 1 78.5 211 ASP B N 1
ATOM 3941 C CA . ASP B 1 211 ? 10.836 35.344 14.664 1 78.5 211 ASP B CA 1
ATOM 3942 C C . ASP B 1 211 ? 10.219 34.062 15.203 1 78.5 211 ASP B C 1
ATOM 3944 O O . ASP B 1 211 ? 10.555 33.625 16.297 1 78.5 211 ASP B O 1
ATOM 3948 N N . SER B 1 212 ? 9.414 33.531 14.492 1 83.94 212 SER B N 1
ATOM 3949 C CA . SER B 1 212 ? 8.727 32.344 14.977 1 83.94 212 SER B CA 1
ATOM 3950 C C . SER B 1 212 ? 9.672 31.141 15.062 1 83.94 212 SER B C 1
ATOM 3952 O O . SER B 1 212 ? 10.594 31.016 14.25 1 83.94 212 SER B O 1
ATOM 3954 N N . SER B 1 213 ? 9.531 30.391 16.125 1 89.88 213 SER B N 1
ATOM 3955 C CA . SER B 1 213 ? 10.273 29.156 16.344 1 89.88 213 SER B CA 1
ATOM 3956 C C . SER B 1 213 ? 9.336 27.984 16.547 1 89.88 213 SER B C 1
ATOM 3958 O O . SER B 1 213 ? 8.328 28.094 17.25 1 89.88 213 SER B O 1
ATOM 3960 N N . LEU B 1 214 ? 9.711 26.891 16.016 1 93.44 214 LEU B N 1
ATOM 3961 C CA . LEU B 1 214 ? 8.836 25.719 16 1 93.44 214 LEU B CA 1
ATOM 3962 C C . LEU B 1 214 ? 8.859 25.016 17.359 1 93.44 214 LEU B C 1
ATOM 3964 O O . LEU B 1 214 ? 8 24.172 17.641 1 93.44 214 LEU B O 1
ATOM 3968 N N . ASN B 1 215 ? 9.859 25.359 18.188 1 95.56 215 ASN B N 1
ATOM 3969 C CA . ASN B 1 215 ? 9.992 24.516 19.359 1 95.56 215 ASN B CA 1
ATOM 3970 C C . ASN B 1 215 ? 10.492 25.312 20.578 1 95.56 215 ASN B C 1
ATOM 3972 O O . ASN B 1 215 ? 11.203 24.781 21.422 1 95.56 215 ASN B O 1
ATOM 3976 N N . ASP B 1 216 ? 10.125 26.625 20.75 1 95 216 ASP B N 1
ATOM 3977 C CA . ASP B 1 216 ? 10.617 27.422 21.875 1 95 216 ASP B CA 1
ATOM 3978 C C . ASP B 1 216 ? 9.562 27.547 22.969 1 95 216 ASP B C 1
ATOM 3980 O O . ASP B 1 216 ? 9.789 28.219 23.969 1 95 216 ASP B O 1
ATOM 3984 N N . GLY B 1 217 ? 8.438 26.938 22.734 1 96.38 217 GLY B N 1
ATOM 3985 C CA . GLY B 1 217 ? 7.387 26.938 23.734 1 96.38 217 GLY B CA 1
ATOM 3986 C C . GLY B 1 217 ? 6.566 28.219 23.75 1 96.38 217 GLY B C 1
ATOM 3987 O O . GLY B 1 217 ? 5.809 28.469 24.688 1 96.38 217 GLY B O 1
ATOM 3988 N N . MET B 1 218 ? 6.758 29 22.625 1 96.19 218 MET B N 1
ATOM 3989 C CA . MET B 1 218 ? 6.066 30.281 22.594 1 96.19 218 MET B CA 1
ATOM 3990 C C . MET B 1 218 ? 5.254 30.422 21.297 1 96.19 218 MET B C 1
ATOM 3992 O O . MET B 1 218 ? 5.676 29.953 20.25 1 96.19 218 MET B O 1
ATOM 3996 N N . PHE B 1 219 ? 4.113 31.109 21.438 1 96.44 219 PHE B N 1
ATOM 3997 C CA . PHE B 1 219 ? 3.406 31.625 20.266 1 96.44 219 PHE B CA 1
ATOM 3998 C C . PHE B 1 219 ? 3.961 33 19.859 1 96.44 219 PHE B C 1
ATOM 4000 O O . PHE B 1 219 ? 4.516 33.719 20.688 1 96.44 219 PHE B O 1
ATOM 4007 N N . ASP B 1 220 ? 3.834 33.281 18.625 1 94.81 220 ASP B N 1
ATOM 4008 C CA . ASP B 1 220 ? 3.832 34.688 18.188 1 94.81 220 ASP B CA 1
ATOM 4009 C C . ASP B 1 220 ? 2.414 35.25 18.156 1 94.81 220 ASP B C 1
ATOM 4011 O O . ASP B 1 220 ? 1.577 34.781 17.375 1 94.81 220 ASP B O 1
ATOM 4015 N N . LEU B 1 221 ? 2.129 36.156 19.031 1 95.44 221 LEU B N 1
ATOM 4016 C CA . LEU B 1 221 ? 0.82 36.781 19.094 1 95.44 221 LEU B CA 1
ATOM 4017 C C . LEU B 1 221 ? 0.828 38.125 18.359 1 95.44 221 LEU B C 1
ATOM 4019 O O . LEU B 1 221 ? 1.697 38.969 18.609 1 95.44 221 LEU B O 1
ATOM 4023 N N . MET B 1 222 ? -0.09 38.25 17.422 1 92.94 222 MET B N 1
ATOM 4024 C CA . MET B 1 222 ? -0.273 39.531 16.703 1 92.94 222 MET B CA 1
ATOM 4025 C C . MET B 1 222 ? -1.693 40.031 16.875 1 92.94 222 MET B C 1
ATOM 4027 O O . MET B 1 222 ? -2.662 39.312 16.641 1 92.94 222 MET B O 1
ATOM 4031 N N . ILE B 1 223 ? -1.782 41.281 17.344 1 94.38 223 ILE B N 1
ATOM 4032 C CA . ILE B 1 223 ? -3.07 41.969 17.484 1 94.38 223 ILE B CA 1
ATOM 4033 C C . ILE B 1 223 ? -3.094 43.188 16.594 1 94.38 223 ILE B C 1
ATOM 4035 O O . ILE B 1 223 ? -2.229 44.062 16.703 1 94.38 223 ILE B O 1
ATOM 4039 N N . LEU B 1 224 ? -3.975 43.219 15.719 1 92.69 224 LEU B N 1
ATOM 4040 C CA . LEU B 1 224 ? -4.234 44.438 14.945 1 92.69 224 LEU B CA 1
ATOM 4041 C C . LEU B 1 224 ? -5.34 45.25 15.594 1 92.69 224 LEU B C 1
ATOM 4043 O O . LEU B 1 224 ? -6.512 44.875 15.555 1 92.69 224 LEU B O 1
ATOM 4047 N N . LYS B 1 225 ? -4.973 46.375 16.078 1 94.38 225 LYS B N 1
ATOM 4048 C CA . LYS B 1 225 ? -5.926 47.281 16.719 1 94.38 225 LYS B CA 1
ATOM 4049 C C . LYS B 1 225 ? -6.852 47.906 15.695 1 94.38 225 LYS B C 1
ATOM 4051 O O . LYS B 1 225 ? -6.645 47.781 14.484 1 94.38 225 LYS B O 1
ATOM 4056 N N . LYS B 1 226 ? -7.836 48.469 16.281 1 92.31 226 LYS B N 1
ATOM 4057 C CA . LYS B 1 226 ? -8.75 49.219 15.422 1 92.31 226 LYS B CA 1
ATOM 4058 C C . LYS B 1 226 ? -7.98 50.156 14.508 1 92.31 226 LYS B C 1
ATOM 4060 O O . LYS B 1 226 ? -7.078 50.875 14.961 1 92.31 226 LYS B O 1
ATOM 4065 N N . ALA B 1 227 ? -8.297 50.156 13.172 1 88 227 ALA B N 1
ATOM 4066 C CA . ALA B 1 227 ? -7.668 51 12.164 1 88 227 ALA B CA 1
ATOM 4067 C C . ALA B 1 227 ? -8.672 51.406 11.094 1 88 227 ALA B C 1
ATOM 4069 O O . ALA B 1 227 ? -9.594 50.656 10.773 1 88 227 ALA B O 1
ATOM 4070 N N . ASN B 1 228 ? -8.555 52.594 10.641 1 85.19 228 ASN B N 1
ATOM 4071 C CA . ASN B 1 228 ? -9.32 52.969 9.461 1 85.19 228 ASN B CA 1
ATOM 4072 C C . ASN B 1 228 ? -8.719 52.375 8.188 1 85.19 228 ASN B C 1
ATOM 4074 O O . ASN B 1 228 ? -7.691 51.688 8.242 1 85.19 228 ASN B O 1
ATOM 4078 N N . LEU B 1 229 ? -9.344 52.625 7.137 1 82.44 229 LEU B N 1
ATOM 4079 C CA . LEU B 1 229 ? -8.969 51.969 5.891 1 82.44 229 LEU B CA 1
ATOM 4080 C C . LEU B 1 229 ? -7.555 52.344 5.477 1 82.44 229 LEU B C 1
ATOM 4082 O O . LEU B 1 229 ? -6.773 51.5 5.047 1 82.44 229 LEU B O 1
ATOM 4086 N N . ALA B 1 230 ? -7.246 53.594 5.59 1 84.44 230 ALA B N 1
ATOM 4087 C CA . ALA B 1 230 ? -5.922 54.062 5.203 1 84.44 230 ALA B CA 1
ATOM 4088 C C . ALA B 1 230 ? -4.84 53.438 6.086 1 84.44 230 ALA B C 1
ATOM 4090 O O . ALA B 1 230 ? -3.787 53.031 5.59 1 84.44 230 ALA B O 1
ATOM 4091 N N . GLU B 1 231 ? -5.141 53.406 7.312 1 87.88 231 GLU B N 1
ATOM 4092 C CA . GLU B 1 231 ? -4.219 52.781 8.273 1 87.88 231 GLU B CA 1
ATOM 4093 C C . GLU B 1 231 ? -4.047 51.312 8.008 1 87.88 231 GLU B C 1
ATOM 4095 O O . GLU B 1 231 ? -2.934 50.781 8.062 1 87.88 231 GLU B O 1
ATOM 4100 N N . PHE B 1 232 ? -5.098 50.688 7.707 1 86.19 232 PHE B N 1
ATOM 4101 C CA . PHE B 1 232 ? -5.07 49.25 7.414 1 86.19 232 PHE B CA 1
ATOM 4102 C C . PHE B 1 232 ? -4.211 48.969 6.188 1 86.19 232 PHE B C 1
ATOM 4104 O O . PHE B 1 232 ? -3.375 48.062 6.207 1 86.19 232 PHE B O 1
ATOM 4111 N N . ILE B 1 233 ? -4.422 49.656 5.164 1 84.25 233 ILE B N 1
ATOM 4112 C CA . ILE B 1 233 ? -3.67 49.469 3.924 1 84.25 233 ILE B CA 1
ATOM 4113 C C . ILE B 1 233 ? -2.18 49.688 4.188 1 84.25 233 ILE B C 1
ATOM 4115 O O . ILE B 1 233 ? -1.344 48.938 3.672 1 84.25 233 ILE B O 1
ATOM 4119 N N . ARG B 1 234 ? -1.919 50.656 4.949 1 88.06 234 ARG B N 1
ATOM 4120 C CA . ARG B 1 234 ? -0.527 50.938 5.293 1 88.06 234 ARG B CA 1
ATOM 4121 C C . ARG B 1 234 ? 0.096 49.75 6.035 1 88.06 234 ARG B C 1
ATOM 4123 O O . ARG B 1 234 ? 1.177 49.281 5.668 1 88.06 234 ARG B O 1
ATOM 4130 N N . VAL B 1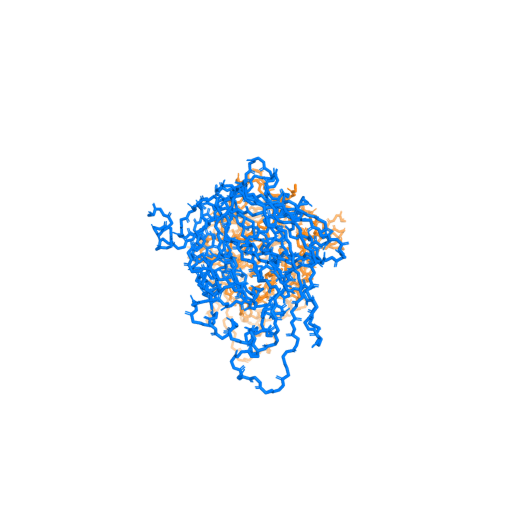 235 ? -0.589 49.25 7.047 1 88.31 235 VAL B N 1
ATOM 4131 C CA . VAL B 1 235 ? -0.094 48.125 7.855 1 88.31 235 VAL B CA 1
ATOM 4132 C C . VAL B 1 235 ? 0.069 46.906 6.984 1 88.31 235 VAL B C 1
ATOM 4134 O O . VAL B 1 235 ? 1.079 46.188 7.074 1 88.31 235 VAL B O 1
ATOM 4137 N N . ALA B 1 236 ? -0.904 46.656 6.133 1 85.12 236 ALA B N 1
ATOM 4138 C CA . ALA B 1 236 ? -0.875 45.469 5.25 1 85.12 236 ALA B CA 1
ATOM 4139 C C . ALA B 1 236 ? 0.291 45.562 4.27 1 85.12 236 ALA B C 1
ATOM 4141 O O . ALA B 1 236 ? 0.922 44.562 3.957 1 85.12 236 ALA B O 1
ATOM 4142 N N . THR B 1 237 ? 0.503 46.688 3.785 1 85.5 237 THR B N 1
ATOM 4143 C CA . THR B 1 237 ? 1.624 46.906 2.877 1 85.5 237 THR B CA 1
ATOM 4144 C C . THR B 1 237 ? 2.951 46.656 3.586 1 85.5 237 THR B C 1
ATOM 4146 O O . THR B 1 237 ? 3.863 46.031 3.016 1 85.5 237 THR B O 1
ATOM 4149 N N . MET B 1 238 ? 3.043 47.062 4.828 1 87.44 238 MET B N 1
ATOM 4150 C CA . MET B 1 238 ? 4.25 46.844 5.621 1 87.44 238 MET B CA 1
ATOM 4151 C C . MET B 1 238 ? 4.453 45.344 5.898 1 87.44 238 MET B C 1
ATOM 4153 O O . MET B 1 238 ? 5.59 44.875 5.98 1 87.44 238 MET B O 1
ATOM 4157 N N . ALA B 1 239 ? 3.396 44.688 6.031 1 84.5 239 ALA B N 1
ATOM 4158 C CA . ALA B 1 239 ? 3.463 43.25 6.324 1 84.5 239 ALA B CA 1
ATOM 4159 C C . ALA B 1 239 ? 4.102 42.5 5.168 1 84.5 239 ALA B C 1
ATOM 4161 O O . ALA B 1 239 ? 4.781 41.5 5.383 1 84.5 239 ALA B O 1
ATOM 4162 N N . LEU B 1 240 ? 3.877 42.938 3.977 1 80.75 240 LEU B N 1
ATOM 4163 C CA . LEU B 1 240 ? 4.469 42.312 2.803 1 80.75 240 LEU B CA 1
ATOM 4164 C C . LEU B 1 240 ? 5.988 42.312 2.895 1 80.75 240 LEU B C 1
ATOM 4166 O O . LEU B 1 240 ? 6.645 41.406 2.348 1 80.75 240 LEU B O 1
ATOM 4170 N N . ARG B 1 241 ? 6.477 43.281 3.658 1 83.25 241 ARG B N 1
ATOM 4171 C CA . ARG B 1 241 ? 7.922 43.406 3.789 1 83.25 241 ARG B CA 1
ATOM 4172 C C . ARG B 1 241 ? 8.391 43 5.18 1 83.25 241 ARG B C 1
ATOM 4174 O O . ARG B 1 241 ? 9.57 43.094 5.504 1 83.25 241 ARG B O 1
ATOM 4181 N N . GLY B 1 242 ? 7.547 42.531 5.992 1 82.06 242 GLY B N 1
ATOM 4182 C CA . GLY B 1 242 ? 7.887 42.125 7.344 1 82.06 242 GLY B CA 1
ATOM 4183 C C . GLY B 1 242 ? 8.148 43.312 8.281 1 82.06 242 GLY B C 1
ATOM 4184 O O . GLY B 1 242 ? 8.781 43.125 9.32 1 82.06 242 GLY B O 1
ATOM 4185 N N . GLU B 1 243 ? 7.68 44.469 7.98 1 86.62 243 GLU B N 1
ATOM 4186 C CA . GLU B 1 243 ? 7.98 45.688 8.742 1 86.62 243 GLU B CA 1
ATOM 4187 C C . GLU B 1 243 ? 6.785 46.125 9.586 1 86.62 243 GLU B C 1
ATOM 4189 O O . GLU B 1 243 ? 6.863 47.125 10.32 1 86.62 243 GLU B O 1
ATOM 4194 N N . HIS B 1 244 ? 5.785 45.344 9.586 1 87.62 244 HIS B N 1
ATOM 4195 C CA . HIS B 1 244 ? 4.535 45.719 10.227 1 87.62 244 HIS B CA 1
ATOM 4196 C C . HIS B 1 244 ? 4.648 45.656 11.75 1 87.62 244 HIS B C 1
ATOM 4198 O O . HIS B 1 244 ? 3.877 46.312 12.461 1 87.62 244 HIS B O 1
ATOM 4204 N N . ILE B 1 245 ? 5.633 44.938 12.258 1 86.69 245 ILE B N 1
ATOM 4205 C CA . ILE B 1 245 ? 5.672 44.594 13.68 1 86.69 245 ILE B CA 1
ATOM 4206 C C . ILE B 1 245 ? 5.957 45.875 14.492 1 86.69 245 ILE B C 1
ATOM 4208 O O . ILE B 1 245 ? 5.727 45.906 15.703 1 86.69 245 ILE B O 1
ATOM 4212 N N . ASN B 1 246 ? 6.41 46.969 13.805 1 88 246 ASN B N 1
ATOM 4213 C CA . ASN B 1 246 ? 6.754 48.219 14.516 1 88 246 ASN B CA 1
ATOM 4214 C C . ASN B 1 246 ? 5.652 49.25 14.398 1 88 246 ASN B C 1
ATOM 4216 O O . ASN B 1 246 ? 5.75 50.344 14.977 1 88 246 ASN B O 1
ATOM 4220 N N . ASP B 1 247 ? 4.617 48.938 13.781 1 92.94 247 ASP B N 1
ATOM 4221 C CA . ASP B 1 247 ? 3.523 49.906 13.602 1 92.94 247 ASP B CA 1
ATOM 4222 C C . ASP B 1 247 ? 2.713 50.062 14.883 1 92.94 247 ASP B C 1
ATOM 4224 O O . ASP B 1 247 ? 2.516 49.094 15.617 1 92.94 247 ASP B O 1
ATOM 4228 N N . GLN B 1 248 ? 2.18 51.25 15.125 1 93.69 248 GLN B N 1
ATOM 4229 C CA . GLN B 1 248 ? 1.463 51.562 16.344 1 93.69 248 GLN B CA 1
ATOM 4230 C C . GLN B 1 248 ? 0.157 50.781 16.438 1 93.69 248 GLN B C 1
ATOM 4232 O O . GLN B 1 248 ? -0.38 50.594 17.531 1 93.69 248 GLN B O 1
ATOM 4237 N N . HIS B 1 249 ? -0.376 50.344 15.359 1 94.81 249 HIS B N 1
ATOM 4238 C CA . HIS B 1 249 ? -1.641 49.625 15.352 1 94.81 249 HIS B CA 1
ATOM 4239 C C . HIS B 1 249 ? -1.422 48.125 15.594 1 94.81 249 HIS B C 1
ATOM 4241 O O . HIS B 1 249 ? -2.385 47.344 15.688 1 94.81 249 HIS B O 1
ATOM 4247 N N . ILE B 1 250 ? -0.195 47.719 15.711 1 94.75 250 ILE B N 1
ATOM 4248 C CA . ILE B 1 250 ? 0.119 46.312 15.875 1 94.75 250 ILE B CA 1
ATOM 4249 C C . ILE B 1 250 ? 0.702 46.062 17.266 1 94.75 250 ILE B C 1
ATOM 4251 O O . ILE B 1 250 ? 1.55 46.844 17.734 1 94.75 250 ILE B O 1
ATOM 4255 N N . ILE B 1 251 ? 0.178 45.125 17.938 1 94.56 251 ILE B N 1
ATOM 4256 C CA . ILE B 1 251 ? 0.87 44.5 19.078 1 94.56 251 ILE B CA 1
ATOM 4257 C C . ILE B 1 251 ? 1.455 43.156 18.656 1 94.56 251 ILE B C 1
ATOM 4259 O O . ILE B 1 251 ? 0.727 42.281 18.203 1 94.56 251 ILE B O 1
ATOM 4263 N N . TYR B 1 252 ? 2.734 43.062 18.656 1 93.44 252 TYR B N 1
ATOM 4264 C CA . TYR B 1 252 ? 3.438 41.812 18.359 1 93.44 252 TYR B CA 1
ATOM 4265 C C . TYR B 1 252 ? 4.266 41.344 19.547 1 93.44 252 TYR B C 1
ATOM 4267 O O . TYR B 1 252 ? 5.156 42.062 20.016 1 93.44 252 TYR B O 1
ATOM 4275 N N . THR B 1 253 ? 4.016 40.188 20.094 1 93.62 253 THR B N 1
ATOM 4276 C CA . THR B 1 253 ? 4.73 39.688 21.25 1 93.62 253 THR B CA 1
ATOM 4277 C C . THR B 1 253 ? 4.699 38.156 21.281 1 93.62 253 THR B C 1
ATOM 4279 O O . THR B 1 253 ? 3.992 37.531 20.5 1 93.62 253 THR B O 1
ATOM 4282 N N . LYS B 1 254 ? 5.535 37.594 22.109 1 94.62 254 LYS B N 1
ATOM 4283 C CA . LYS B 1 254 ? 5.531 36.156 22.359 1 94.62 254 LYS B CA 1
ATOM 4284 C C . LYS B 1 254 ? 4.762 35.844 23.641 1 94.62 254 LYS B C 1
ATOM 4286 O O . LYS B 1 254 ? 4.785 36.594 24.594 1 94.62 254 LYS B O 1
ATOM 4291 N N . ALA B 1 255 ? 4.035 34.781 23.609 1 96.62 255 ALA B N 1
ATOM 4292 C CA . ALA B 1 255 ? 3.289 34.312 24.766 1 96.62 255 ALA B CA 1
ATOM 4293 C C . ALA B 1 255 ? 3.064 32.781 24.688 1 96.62 255 ALA B C 1
ATOM 4295 O O . ALA B 1 255 ? 2.986 32.219 23.594 1 96.62 255 ALA B O 1
ATOM 4296 N N . ASN B 1 256 ? 3.061 32.094 25.859 1 97 256 ASN B N 1
ATOM 4297 C CA . ASN B 1 256 ? 2.805 30.672 25.844 1 97 256 ASN B CA 1
ATOM 4298 C C . ASN B 1 256 ? 1.353 30.359 26.188 1 97 256 ASN B C 1
ATOM 4300 O O . ASN B 1 256 ? 0.904 29.219 26.031 1 97 256 ASN B O 1
ATOM 4304 N N . ARG B 1 257 ? 0.672 31.359 26.688 1 97.56 257 ARG B N 1
ATOM 4305 C CA . ARG B 1 257 ? -0.75 31.281 27 1 97.56 257 ARG B CA 1
ATOM 4306 C C . ARG B 1 257 ? -1.476 32.562 26.641 1 97.56 257 ARG B C 1
ATOM 4308 O O . ARG B 1 257 ? -1.022 33.656 26.984 1 97.56 257 ARG B O 1
ATOM 4315 N N . VAL B 1 258 ? -2.578 32.5 25.891 1 98.31 258 VAL B N 1
ATOM 4316 C CA . VAL B 1 258 ? -3.359 33.656 25.438 1 98.31 258 VAL B CA 1
ATOM 4317 C C . VAL B 1 258 ? -4.844 33.406 25.688 1 98.31 258 VAL B C 1
ATOM 4319 O O . VAL B 1 258 ? -5.398 32.406 25.188 1 98.31 258 VAL B O 1
ATOM 4322 N N . LYS B 1 259 ? -5.426 34.156 26.453 1 98.12 259 LYS B N 1
ATOM 4323 C CA . LYS B 1 259 ? -6.867 34.094 26.688 1 98.12 259 LYS B CA 1
ATOM 4324 C C . LYS B 1 259 ? -7.602 35.219 25.984 1 98.12 259 LYS B C 1
ATOM 4326 O O . LYS B 1 259 ? -7.258 36.406 26.156 1 98.12 259 LYS B O 1
ATOM 4331 N N . VAL B 1 260 ? -8.57 34.906 25.219 1 97.69 260 VAL B N 1
ATOM 4332 C CA . VAL B 1 260 ? -9.32 35.906 24.469 1 97.69 260 VAL B CA 1
ATOM 4333 C C . VAL B 1 260 ? -10.789 35.875 24.859 1 97.69 260 VAL B C 1
ATOM 4335 O O . VAL B 1 260 ? -11.445 34.812 24.75 1 97.69 260 VAL B O 1
ATOM 4338 N N . ASN B 1 261 ? -11.211 36.875 25.312 1 97.25 261 ASN B N 1
ATOM 4339 C CA . ASN B 1 261 ? -12.625 37.094 25.578 1 97.25 261 ASN B CA 1
ATOM 4340 C C . ASN B 1 261 ? -13.203 38.188 24.672 1 97.25 261 ASN B C 1
ATOM 4342 O O . ASN B 1 261 ? -12.539 39.188 24.375 1 97.25 261 ASN B O 1
ATOM 4346 N N . VAL B 1 262 ? -14.391 37.906 24.25 1 94.38 262 VAL B N 1
ATOM 4347 C CA . VAL B 1 262 ? -15.016 38.875 23.328 1 94.38 262 VAL B CA 1
ATOM 4348 C C . VAL B 1 262 ? -16.406 39.25 23.828 1 94.38 262 VAL B C 1
ATOM 4350 O O . VAL B 1 262 ? -17.094 38.406 24.453 1 94.38 262 VAL B O 1
ATOM 4353 N N . SER B 1 263 ? -16.797 40.469 23.531 1 89.19 263 SER B N 1
ATOM 4354 C CA . SER B 1 263 ? -18.125 40.938 23.922 1 89.19 263 SER B CA 1
ATOM 4355 C C . SER B 1 263 ? -19.172 40.531 22.891 1 89.19 263 SER B C 1
ATOM 4357 O O . SER B 1 263 ? -20.359 40.406 23.219 1 89.19 263 SER B O 1
ATOM 4359 N N . GLU B 1 264 ? -18.766 40.438 21.672 1 88.56 264 GLU B N 1
ATOM 4360 C CA . GLU B 1 264 ? -19.625 40.031 20.578 1 88.56 264 GLU B CA 1
ATOM 4361 C C . GLU B 1 264 ? -19.141 38.719 19.969 1 88.56 264 GLU B C 1
ATOM 4363 O O . GLU B 1 264 ? -18.094 38.188 20.328 1 88.56 264 GLU B O 1
ATOM 4368 N N . LYS B 1 265 ? -19.969 38.25 19.109 1 87.88 265 LYS B N 1
ATOM 4369 C CA . LYS B 1 265 ? -19.641 36.969 18.484 1 87.88 265 LYS B CA 1
ATOM 4370 C C . LYS B 1 265 ? -18.438 37.125 17.562 1 87.88 265 LYS B C 1
ATOM 4372 O O . LYS B 1 265 ? -18.328 38.094 16.797 1 87.88 265 LYS B O 1
ATOM 4377 N N . MET B 1 266 ? -17.5 36.188 17.781 1 89.44 266 MET B N 1
ATOM 4378 C CA . MET B 1 266 ? -16.328 36.125 16.922 1 89.44 266 MET B CA 1
ATOM 4379 C C . MET B 1 266 ? -15.961 34.656 16.641 1 89.44 266 MET B C 1
ATOM 4381 O O . MET B 1 266 ? -15.859 33.844 17.547 1 89.44 266 MET B O 1
ATOM 4385 N N . GLN B 1 267 ? -15.742 34.406 15.359 1 90.5 267 GLN B N 1
ATOM 4386 C CA . GLN B 1 267 ? -15.391 33.062 14.945 1 90.5 267 GLN B CA 1
ATOM 4387 C C . GLN B 1 267 ? -13.891 32.812 15.102 1 90.5 267 GLN B C 1
ATOM 4389 O O . GLN B 1 267 ? -13.086 33.75 14.961 1 90.5 267 GLN B O 1
ATOM 4394 N N . LEU B 1 268 ? -13.57 31.594 15.391 1 92.31 268 LEU B N 1
ATOM 4395 C CA . LEU B 1 268 ? -12.188 31.141 15.523 1 92.31 268 LEU B CA 1
ATOM 4396 C C . LEU B 1 268 ? -11.773 30.297 14.328 1 92.31 268 LEU B C 1
ATOM 4398 O O . LEU B 1 268 ? -12.531 29.438 13.883 1 92.31 268 LEU B O 1
ATOM 4402 N N . ASN B 1 269 ? -10.625 30.641 13.773 1 92.5 269 ASN B N 1
ATOM 4403 C CA . ASN B 1 269 ? -10.008 29.844 12.727 1 92.5 269 ASN B CA 1
ATOM 4404 C C . ASN B 1 269 ? -8.797 29.078 13.242 1 92.5 269 ASN B C 1
ATOM 4406 O O . ASN B 1 269 ? -7.996 29.609 14.016 1 92.5 269 ASN B O 1
ATOM 4410 N N . LEU B 1 270 ? -8.734 27.797 12.914 1 93.38 270 LEU B N 1
ATOM 4411 C CA . LEU B 1 270 ? -7.594 26.953 13.266 1 93.38 270 LEU B CA 1
ATOM 4412 C C . LEU B 1 270 ? -6.98 26.328 12.016 1 93.38 270 LEU B C 1
ATOM 4414 O O . LEU B 1 270 ? -7.531 25.375 11.461 1 93.38 270 LEU B O 1
ATOM 4418 N N . ASP B 1 271 ? -5.879 26.75 11.633 1 92.06 271 ASP B N 1
ATOM 4419 C CA . ASP B 1 271 ? -5.156 26.234 10.477 1 92.06 271 ASP B CA 1
ATOM 4420 C C . ASP B 1 271 ? -6.047 26.219 9.242 1 92.06 271 ASP B C 1
ATOM 4422 O O . ASP B 1 271 ? -6.09 25.219 8.516 1 92.06 271 ASP B O 1
ATOM 4426 N N . GLY B 1 272 ? -6.793 27.25 9.156 1 87.25 272 GLY B N 1
ATOM 4427 C CA . GLY B 1 272 ? -7.613 27.391 7.961 1 87.25 272 GLY B CA 1
ATOM 4428 C C . GLY B 1 272 ? -8.969 26.719 8.086 1 87.25 272 GLY B C 1
ATOM 4429 O O . GLY B 1 272 ? -9.766 26.734 7.145 1 87.25 272 GLY B O 1
ATOM 4430 N N . GLU B 1 273 ? -9.227 26.156 9.195 1 86.12 273 GLU B N 1
ATOM 4431 C CA . GLU B 1 273 ? -10.508 25.484 9.414 1 86.12 273 GLU B CA 1
ATOM 4432 C C . GLU B 1 273 ? -11.328 26.188 10.492 1 86.12 273 GLU B C 1
ATOM 4434 O O . GLU B 1 273 ? -10.766 26.875 11.352 1 86.12 273 GLU B O 1
ATOM 4439 N N . TYR B 1 274 ? -12.656 26 10.445 1 87.62 274 TYR B N 1
ATOM 4440 C CA . TYR B 1 274 ? -13.531 26.562 11.461 1 87.62 274 TYR B CA 1
ATOM 4441 C C . TYR B 1 274 ? -13.281 25.922 12.82 1 87.62 274 TYR B C 1
ATOM 4443 O O . TYR B 1 274 ? -13.367 24.703 12.961 1 87.62 274 TYR B O 1
ATOM 4451 N N . GLY B 1 275 ? -12.953 26.75 13.781 1 91.5 275 GLY B N 1
ATOM 4452 C CA . GLY B 1 275 ? -12.609 26.266 15.102 1 91.5 275 GLY B CA 1
ATOM 4453 C C . GLY B 1 275 ? -13.672 26.562 16.141 1 91.5 275 GLY B C 1
ATOM 4454 O O . GLY B 1 275 ? -13.422 26.438 17.344 1 91.5 275 GLY B O 1
ATOM 4455 N N . GLY B 1 276 ? -14.82 27.016 15.688 1 91.62 276 GLY B N 1
ATOM 4456 C CA . GLY B 1 276 ? -15.867 27.391 16.625 1 91.62 276 GLY B CA 1
ATOM 4457 C C . GLY B 1 276 ? -15.867 28.875 16.953 1 91.62 276 GLY B C 1
ATOM 4458 O O . GLY B 1 276 ? -15.477 29.703 16.125 1 91.62 276 GLY B O 1
ATOM 4459 N N . MET B 1 277 ? -16.469 29.188 18.141 1 92.31 277 MET B N 1
ATOM 4460 C CA . MET B 1 277 ? -16.609 30.578 18.562 1 92.31 277 MET B CA 1
ATOM 4461 C C . MET B 1 277 ? -15.75 30.875 19.781 1 92.31 277 MET B C 1
ATOM 4463 O O . MET B 1 277 ? -15.508 30 20.609 1 92.31 277 MET B O 1
ATOM 4467 N N . LEU B 1 278 ? -15.234 32.125 19.844 1 93.5 278 LEU B N 1
ATOM 4468 C CA . LEU B 1 278 ? -14.609 32.625 21.078 1 93.5 278 LEU B CA 1
ATOM 4469 C C . LEU B 1 278 ? -15.656 32.844 22.172 1 93.5 278 LEU B C 1
ATOM 4471 O O . LEU B 1 278 ? -16.844 33 21.875 1 93.5 278 LEU B O 1
ATOM 4475 N N . PRO B 1 279 ? -15.336 32.844 23.484 1 96.5 279 PRO B N 1
ATOM 4476 C CA . PRO B 1 279 ? -13.992 32.969 24.062 1 96.5 279 PRO B CA 1
ATOM 4477 C C . PRO B 1 279 ? -13.172 31.703 23.938 1 96.5 279 PRO B C 1
ATOM 4479 O O . PRO B 1 279 ? -13.695 30.656 23.531 1 96.5 279 PRO B O 1
ATOM 4482 N N . GLY B 1 280 ? -11.82 31.891 24.156 1 96.75 280 GLY B N 1
ATOM 4483 C CA . GLY B 1 280 ? -10.914 30.75 24.109 1 96.75 280 GLY B CA 1
ATOM 4484 C C . GLY B 1 280 ? -9.594 31.016 24.797 1 96.75 280 GLY B C 1
ATOM 4485 O O . GLY B 1 280 ? -9.18 32.156 24.938 1 96.75 280 GLY B O 1
ATOM 4486 N N . GLU B 1 281 ? -9.062 29.922 25.266 1 97.75 281 GLU B N 1
ATOM 4487 C CA . GLU B 1 281 ? -7.723 29.953 25.859 1 97.75 281 GLU B CA 1
ATOM 4488 C C . GLU B 1 281 ? -6.738 29.125 25.031 1 97.75 281 GLU B C 1
ATOM 4490 O O . GLU B 1 281 ? -6.875 27.906 24.938 1 97.75 281 GLU B O 1
ATOM 4495 N N . PHE B 1 282 ? -5.77 29.844 24.5 1 98.31 282 PHE B N 1
ATOM 4496 C CA . PHE B 1 282 ? -4.73 29.203 23.703 1 98.31 282 PHE B CA 1
ATOM 4497 C C . PHE B 1 282 ? -3.533 28.828 24.562 1 98.31 282 PHE B C 1
ATOM 4499 O O . PHE B 1 282 ? -3.012 29.672 25.297 1 98.31 282 PHE B O 1
ATOM 4506 N N . VAL B 1 283 ? -3.137 27.562 24.453 1 98.25 283 VAL B N 1
ATOM 4507 C CA . VAL B 1 283 ? -1.985 27.094 25.219 1 98.25 283 VAL B CA 1
ATOM 4508 C C . VAL B 1 283 ? -0.964 26.469 24.266 1 98.25 283 VAL B C 1
ATOM 4510 O O . VAL B 1 283 ? -1.316 25.641 23.438 1 98.25 283 VAL B O 1
ATOM 4513 N N . ASN B 1 284 ? 0.252 26.938 24.344 1 98.06 284 ASN B N 1
ATOM 4514 C CA . ASN B 1 284 ? 1.336 26.297 23.609 1 98.06 284 ASN B CA 1
ATOM 4515 C C . ASN B 1 284 ? 1.767 25 24.281 1 98.06 284 ASN B C 1
ATOM 4517 O O . ASN B 1 284 ? 2.145 24.984 25.453 1 98.06 284 ASN B O 1
ATOM 4521 N N . LEU B 1 285 ? 1.66 23.906 23.609 1 98.31 285 LEU B N 1
ATOM 4522 C CA . LEU B 1 285 ? 2.174 22.625 24.109 1 98.31 285 LEU B CA 1
ATOM 4523 C C . LEU B 1 285 ? 3.611 22.406 23.641 1 98.31 285 LEU B C 1
ATOM 4525 O O . LEU B 1 285 ? 3.854 22.078 22.484 1 98.31 285 LEU B O 1
ATOM 4529 N N . TYR B 1 286 ? 4.527 22.562 24.578 1 97.88 286 TYR B N 1
ATOM 4530 C CA . TYR B 1 286 ? 5.961 22.594 24.328 1 97.88 286 TYR B CA 1
ATOM 4531 C C . TYR B 1 286 ? 6.469 21.234 23.859 1 97.88 286 TYR B C 1
ATOM 4533 O O . TYR B 1 286 ? 6.281 20.234 24.547 1 97.88 286 TYR B O 1
ATOM 4541 N N . ARG B 1 287 ? 7.062 21.188 22.656 1 97.75 287 ARG B N 1
ATOM 4542 C CA . ARG B 1 287 ? 7.719 20 22.125 1 97.75 287 ARG B CA 1
ATOM 4543 C C . ARG B 1 287 ? 6.855 18.75 22.312 1 97.75 287 ARG B C 1
ATOM 4545 O O . ARG B 1 287 ? 7.324 17.75 22.844 1 97.75 287 ARG B O 1
ATOM 4552 N N . HIS B 1 288 ? 5.707 18.812 21.734 1 98.44 288 HIS B N 1
ATOM 4553 C CA . HIS B 1 288 ? 4.633 17.875 22.062 1 98.44 288 HIS B CA 1
ATOM 4554 C C . HIS B 1 288 ? 4.598 16.719 21.062 1 98.44 288 HIS B C 1
ATOM 4556 O O . HIS B 1 288 ? 4.168 15.617 21.406 1 98.44 288 HIS B O 1
ATOM 4562 N N . ILE B 1 289 ? 5.023 16.953 19.812 1 98.25 289 ILE B N 1
ATOM 4563 C CA . ILE B 1 289 ? 4.988 15.922 18.781 1 98.25 289 ILE B CA 1
ATOM 4564 C C . ILE B 1 289 ? 6.344 15.852 18.094 1 98.25 289 ILE B C 1
ATOM 4566 O O . ILE B 1 289 ? 6.953 16.875 17.781 1 98.25 289 ILE B O 1
ATOM 4570 N N . HIS B 1 290 ? 6.82 14.602 17.844 1 98.69 290 HIS B N 1
ATOM 4571 C CA . HIS B 1 290 ? 8.031 14.398 17.047 1 98.69 290 HIS B CA 1
ATOM 4572 C C . HIS B 1 290 ? 7.703 14.328 15.555 1 98.69 290 HIS B C 1
ATOM 4574 O O . HIS B 1 290 ? 6.875 13.516 15.141 1 98.69 290 HIS B O 1
ATOM 4580 N N . VAL B 1 291 ? 8.344 15.195 14.789 1 98.75 291 VAL B N 1
ATOM 4581 C CA . VAL B 1 291 ? 8.102 15.234 13.352 1 98.75 291 VAL B CA 1
ATOM 4582 C C . VAL B 1 291 ? 9.422 15.109 12.602 1 98.75 291 VAL B C 1
ATOM 4584 O O . VAL B 1 291 ? 10.422 15.727 12.977 1 98.75 291 VAL B O 1
ATOM 4587 N N . VAL B 1 292 ? 9.438 14.312 11.523 1 98.81 292 VAL B N 1
ATOM 4588 C CA . VAL B 1 292 ? 10.641 14.141 10.719 1 98.81 292 VAL B CA 1
ATOM 4589 C C . VAL B 1 292 ? 10.82 15.352 9.797 1 98.81 292 VAL B C 1
ATOM 4591 O O . VAL B 1 292 ? 9.859 15.812 9.18 1 98.81 292 VAL B O 1
ATOM 4594 N N . MET B 1 293 ? 12.031 15.844 9.758 1 98.44 293 MET B N 1
ATOM 4595 C CA . MET B 1 293 ? 12.359 16.984 8.898 1 98.44 293 MET B CA 1
ATOM 4596 C C . MET B 1 293 ? 13.75 16.828 8.289 1 98.44 293 MET B C 1
ATOM 4598 O O . MET B 1 293 ? 14.516 15.953 8.703 1 98.44 293 MET B O 1
ATOM 4602 N N . PRO B 1 294 ? 13.992 17.609 7.211 1 98.19 294 PRO B N 1
ATOM 4603 C CA . PRO B 1 294 ? 15.344 17.562 6.648 1 98.19 294 PRO B CA 1
ATOM 4604 C C . PRO B 1 294 ? 16.422 17.875 7.676 1 98.19 294 PRO B C 1
ATOM 4606 O O . PRO B 1 294 ? 16.203 18.688 8.578 1 98.19 294 PRO B O 1
ATOM 4609 N N . LYS B 1 295 ? 17.594 17.25 7.469 1 97.44 295 LYS B N 1
ATOM 4610 C CA . LYS B 1 295 ? 18.703 17.406 8.398 1 97.44 295 LYS B CA 1
ATOM 4611 C C . LYS B 1 295 ? 19.047 18.891 8.586 1 97.44 295 LYS B C 1
ATOM 4613 O O . LYS B 1 295 ? 19.328 19.328 9.703 1 97.44 295 LYS B O 1
ATOM 4618 N N . GLU B 1 296 ? 19.047 19.609 7.516 1 96.19 296 GLU B N 1
ATOM 4619 C CA . GLU B 1 296 ? 19.375 21.031 7.578 1 96.19 296 GLU B CA 1
ATOM 4620 C C . GLU B 1 296 ? 18.422 21.781 8.492 1 96.19 296 GLU B C 1
ATOM 4622 O O . GLU B 1 296 ? 18.844 22.609 9.312 1 96.19 296 GLU B O 1
ATOM 46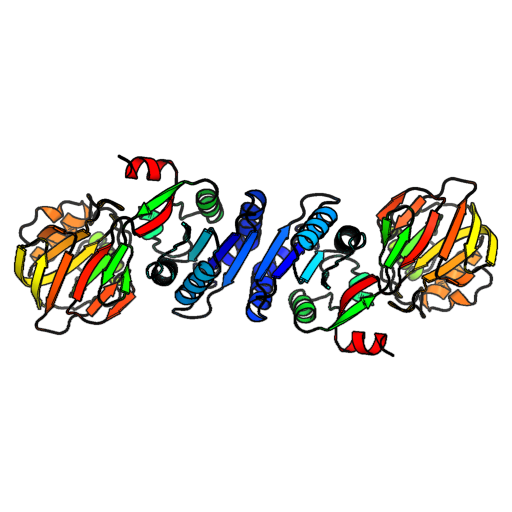27 N N . LYS B 1 297 ? 17.172 21.5 8.383 1 95.44 297 LYS B N 1
ATOM 4628 C CA . LYS B 1 297 ? 16.172 22.141 9.227 1 95.44 297 LYS B CA 1
ATOM 4629 C C . LYS B 1 297 ? 16.328 21.719 10.688 1 95.44 297 LYS B C 1
ATOM 4631 O O . LYS B 1 297 ? 16.188 22.547 11.594 1 95.44 297 LYS B O 1
ATOM 4636 N N . ALA B 1 298 ? 16.578 20.5 10.914 1 96.5 298 ALA B N 1
ATOM 4637 C CA . ALA B 1 298 ? 16.766 19.984 12.266 1 96.5 298 ALA B CA 1
ATOM 4638 C C . ALA B 1 298 ? 17.922 20.688 12.977 1 96.5 298 ALA B C 1
ATOM 4640 O O . ALA B 1 298 ? 17.812 21.016 14.156 1 96.5 298 ALA B O 1
ATOM 4641 N N . GLU B 1 299 ? 18.938 20.906 12.234 1 94.75 299 GLU B N 1
ATOM 4642 C CA . GLU B 1 299 ? 20.094 21.594 12.789 1 94.75 299 GLU B CA 1
ATOM 4643 C C . GLU B 1 299 ? 19.75 23.031 13.172 1 94.75 299 GLU B C 1
ATOM 4645 O O . GLU B 1 299 ? 20.219 23.531 14.195 1 94.75 299 GLU B O 1
ATOM 4650 N N . GLN B 1 300 ? 18.922 23.672 12.359 1 90.81 300 GLN B N 1
ATOM 4651 C CA . GLN B 1 300 ? 18.484 25.031 12.648 1 90.81 300 GLN B CA 1
ATOM 4652 C C 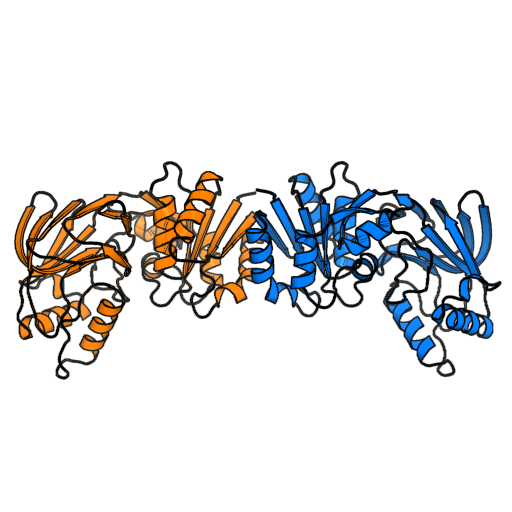. GLN B 1 300 ? 17.641 25.062 13.922 1 90.81 300 GLN B C 1
ATOM 4654 O O . GLN B 1 300 ? 17.688 26.047 14.672 1 90.81 300 GLN B O 1
ATOM 4659 N N . LEU B 1 301 ? 16.891 24.016 14.18 1 90.31 301 LEU B N 1
ATOM 4660 C CA . LEU B 1 301 ? 16.031 23.953 15.352 1 90.31 301 LEU B CA 1
ATOM 4661 C C . LEU B 1 301 ? 16.844 23.734 16.625 1 90.31 301 LEU B C 1
ATOM 4663 O O . LEU B 1 301 ? 16.422 24.156 17.703 1 90.31 301 LEU B O 1
ATOM 4667 N N . ASP B 1 302 ? 17.906 23.109 16.516 1 86.06 302 ASP B N 1
ATOM 4668 C CA . ASP B 1 302 ? 18.766 22.812 17.656 1 86.06 302 ASP B CA 1
ATOM 4669 C C . ASP B 1 302 ? 19.562 24.031 18.094 1 86.06 302 ASP B C 1
ATOM 4671 O O . ASP B 1 302 ? 20.016 24.125 19.234 1 86.06 302 ASP B O 1
ATOM 4675 N N . ASP B 1 303 ? 19.75 24.953 17.219 1 77.06 303 ASP B N 1
ATOM 4676 C CA . ASP B 1 303 ? 20.531 26.156 17.531 1 77.06 303 ASP B CA 1
ATOM 4677 C C . ASP B 1 303 ? 19.672 27.203 18.234 1 77.06 303 ASP B C 1
ATOM 4679 O O . ASP B 1 303 ? 20.156 27.906 19.109 1 77.06 303 ASP B O 1
#

Foldseek 3Di:
DAEEEEEEACPAQNSVCVVCVVVLCVVCVVLPYDYDYDHADDQLRLLVVLLVVVVVPHQEYEYEHAQSSVQSNCLNQLVDPRHHAYAYQYNHDQRQVCVQQVADRPDRVSSSVLQSPFDKFFFKWKDKPSGIFQFKKKKAAAEDDPPPADPVLNVVSVLQPQLFPQHHHHNAQDWFWKWKDFPNDIDTATFRMKMWGQGCADSRQNQQPVPHAGAPLKTWIKTFGRDHPVRVSVLSVCSSVNNNCPDPRMPIDIGQKMFMGTPDWMWMGGRSDTPGTDGMMMGMDGSRHIYTGHHVSVVVNVD/DAEEEEEEACPAQNSVCVVCVVVLCVVCVVLPYDYDYDHADDQLRLLVVLLVVVVVPHQEYEYEHAQSSVQSNCLNQLVDPRHHAYAYQYNHDQRQVCVQQVADRPDRVSSSVLQSPFDKFFFKWKDKPSGIFQFKKKKAAAEDDDPPADPVLNVVSVLQPQLFPQHHHHNAQDWFWKWKDFPNDIDTATFRMKMWGQGCADSRQNQQPVPHAGAPLKTWIKTFGRDHPVRVSVLSVCSSVNNNCPDPRMPTDIGQKMFMDGPDWMWMGGRSDTPGTDGMMMGMDGSRHIYTGHHVSVVVNVD

Radius of gyration: 33.96 Å; Cα contacts (8 Å, |Δi|>4): 1463; chains: 2; bounding box: 40×104×77 Å

GO terms:
  GO:0004143 ATP-dependent diacylglycerol kinase activity (F, IDA)